Protein 1V1H (pdb70)

Solvent-accessible surface area: 27512 Å² total; per-residue (Å²): 88,61,19,61,73,29,7,0,1,40,72,52,90,106,14,1,5,5,38,33,18,95,0,9,56,47,17,82,139,48,125,102,24,104,114,28,7,15,4,22,0,45,19,0,9,0,3,44,43,44,156,98,12,7,2,37,1,37,39,19,77,28,16,43,76,54,162,65,14,4,2,12,0,28,80,29,46,69,1,65,50,4,66,171,87,29,92,7,18,2,14,62,64,19,122,39,38,64,4,70,100,63,122,87,54,21,55,73,30,6,0,1,40,76,69,149,104,12,0,8,7,38,33,19,103,0,6,55,50,12,78,138,44,127,106,23,98,113,35,6,16,4,20,0,60,38,23,48,0,11,49,46,37,164,112,12,7,2,36,1,61,40,18,65,23,16,50,73,51,161,61,12,5,1,13,19,81,76,34,1,69,56,3,66,152,86,27,90,8,16,2,13,59,61,19,120,40,39,64,3,69,99,64,126,90,54,18,69,64,31,8,0,1,40,70,56,144,115,11,1,8,6,37,33,19,99,0,5,57,49,14,79,139,46,121,103,28,92,115,31,6,17,3,19,0,53,38,23,46,0,10,52,42,26,143,33,13,4,2,34,1,61,40,17,74,32,4,2,43,40,26,42,0,6,1,14,29,62,99,51,4,71,47,4,68,170,86,28,90,7,18,2,13,61,28,16,114,40,39,65,4,71,98,63,124,83,62,19,62,65,29,8,0,1,38,70,63,84,122,17,2,7,7,39,33,18,102,0,8,55,51,17,81,140,50,119,102,20,105,114,30,7,16,4,20,0,47,20,0,10,0,2,42,41,43,156,95,14,7,2,39,1,39,42,17,76,42,15,47,79,52,161,63,14,4,1,12,7,63,90,67,0,64,53,4,56,166,81,32,87,7,18,1,16,52,56,24,82,35,31,59,3,69,97,63,126,95,67,20,58,72,30,7,0,0,35,75,59,142,114,14,2,9,6,36,33,18,105,0,8,54,52,19,83,142,44,126,104,21,99,114,32,6,15,4,20,0,55,38,23,47,0,8,53,44,47,164,102,11,6,1,36,2,64,42,17,69,11,16,41,74,58,171,70,14,5,2,13,21,58,60,24,51,48,2,77,42,1,58,158,79,44,70,8,15,2,9,56,65,20,114,31,36,50,3,63,91,45,130,95,63,17,68,67,32,9,0,0,37,74,68,145,113,11,2,7,6,40,34,20,105,0,8,55,50,21,84,138,43,114,106,23,100,119,43,7,16,4,19,0,54,40,24,47,0,8,45,39,26,142,31,15,5,2,33,1,61,38,18,75,26,4,2,43,43,26,43,0,8,1,12,34,58,90,44,1,77,52,3,63,165,82,36,83,9,16,1,7,54,29,30,79,30,41,60,2,69,92,62,116

B-factor: mean 38.44, std 20.65, range [8.72, 90.09]

InterPro domains:
  IPR012473 Fibritin C-terminal [PF07921] (373-482)
  IPR012473 Fibritin C-terminal [PR01880] (372-398)
  IPR012473 Fibritin C-terminal [PR01880] (399-420)
  IPR012473 Fibritin C-terminal [PR01880] (421-442)
  IPR012473 Fibritin C-terminal [PR01880] (443-462)
  IPR012473 Fibritin C-terminal [PR01880] (463-484)

Organism: Enterobacteria phage T4 (NCBI:txid10665)

Nearest PDB structures (foldseek):
  1v1h-assembly2_E  TM=8.013E-01  e=1.658E-16  Human adenovirus 2
  1v1h-assembly2_F  TM=7.622E-01  e=1.128E-15  Human adenovirus 2
  1v1i-assembly1_A  TM=7.621E-01  e=1.350E-15  Human mastadenovirus C
  1v1i-assembly1_B  TM=7.421E-01  e=1.433E-15  Human mastadenovirus C
  1v1i-assembly1_C  TM=7.478E-01  e=6.406E-15  Human mastadenovirus C

Foldseek 3Di:
DDDDVVPQWDDDPNDIDGNDDAQKDWAQPDPPPPVDTDIAGDDDAQWDADPVGDIAGDDDPQWDADPVRHIDSPPDLDADDDDDDPFDWDDDPNDTDGPVVVD/DDDDVVPQWDDDPNDIDGNDDAQKDWAQPDPPPDVDTHIAGDDDAQWDADPVRDIAGDDDPQWDADPVRDIDNPQDDDDDDDDPFDWDDDPNDTDGPVVVD/DDDDVVPQWDADVNHIDGNDDAQKDWAQPDPCHPVDTHIAGDDDAQWDADPVRDIAGDDDPQWDADPVNDIDGDDDADDDDDDPFDWDDDPNDTDGPVVVD/DDDDVVPQWDDPPPDIDGNDDAQKDWAQPDPPPPVDTDIAGDDDAQWDADPVRDIAGDDDPQWDADPVRDIDSDPDDDDDDDDPFDWDDDPRDTDGPVVPD/DDDDVVPQWDDDVNDIDGNDDAQKDWAQPDPPPDVDTDIAGDDDAQWDADPVRDIAGDDDAQWDADPVRDIDSPVNPDADDADDDVFDWDDDPRHTDTPVVVD/DDDDVVPQWDADPNHIDGNDDAQKDWDQPDPPPPVDTDIAGDDDAQWDADPVRDIAGDDDPQWDADPVNDIDGDDDADDDDPPVADFDDDPNDTDGPVVVD

Sequence (610 aa):
VSIKKSSGLNFDNTAIAINAGKGLEFDTNTSESPDINPIKTKIGSGIDYNENGAMITKLGAGLSFDNSGAITIGGSGYIPEAPRDGQAYVRKDGEWVLLSTFLVSIKKSSGLNFDNTAIAINAGKGLEFDTNTSESPDINPIKTKIGSGIDYNENGAMITKLGAGLSFDNSGAITIGGYIPEAPRDGQ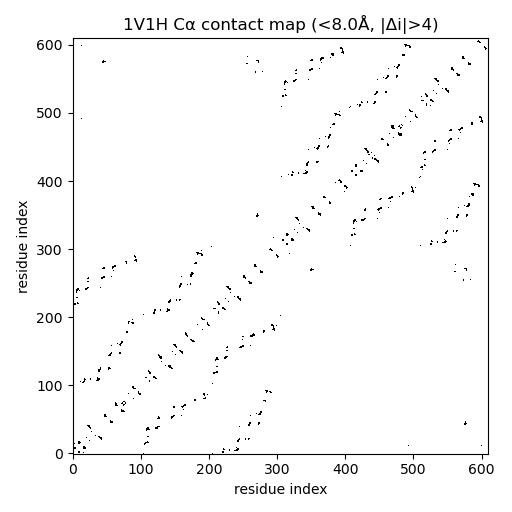AYVRKDGEWVLLSTFLVSIKKSSGLNFDNTAIAINAGKGLEFDTNTSESPDINPIKTKIGSGIDYNENGAMITKLGAGLSFDNSGAITIGGYIPEAPRDGQAYVRKDGEWVLLSTFLVSIKKSSGLNFDNTAIAINAGKGLEFDTNTSESPDINPIKTKIGSGIDYNENGAMITKLGAGLSFDNSGAITIGGYIPEAPRDGQAYVRKDGEWVLLSTFLVSIKKSSGLNFDNTAIAINAGKGLEFDTNTSESPDINPIKTKIGSGIDYNENGAMITKLGAGLSFDNSGAITIGGSGYIPEAPRDGQAYVRKDGEWVLLSTFLVSIKKSSGLNFDNTAIAINAGKGLEFDTNTSESPDINPIKTKIGSGIDYNENGAMITKLGAGLSFDNSGAITIGGYIPEAPRDGQAYVRKDGEWVLLSTFL

Radius of gyration: 30.41 Å; Cα contacts (8 Å, |Δi|>4): 1666; chains: 6; bounding box: 56×100×60 Å

CATH classification: 2.10.25.20 (+1 more: 6.20.230.10)

Structure (mmCIF, N/CA/C/O backbone):
data_1V1H
#
_entry.id   1V1H
#
_cell.length_a   77.770
_cell.length_b   183.330
_cell.length_c   58.970
_cell.angle_alpha   90.00
_cell.angle_beta   129.29
_cell.angle_gamma   90.00
#
_symmetry.space_group_name_H-M   'C 1 2 1'
#
loop_
_entity.id
_entity.type
_entity.pdbx_description
1 polymer 'FIBRITIN, FIBER PROTEIN'
2 water water
#
loop_
_atom_site.group_PDB
_atom_site.id
_atom_site.type_symbol
_atom_site.label_atom_id
_atom_site.label_alt_id
_atom_site.label_comp_id
_atom_site.label_asym_id
_atom_site.label_entity_id
_atom_site.label_seq_id
_atom_site.pdbx_PDB_ins_code
_atom_site.Cartn_x
_atom_site.Cartn_y
_atom_site.Cartn_z
_atom_site.occupancy
_atom_site.B_iso_or_equiv
_atom_site.auth_seq_id
_atom_site.auth_comp_id
_atom_site.auth_asym_id
_atom_site.auth_atom_id
_atom_site.pdbx_PDB_model_num
ATOM 1 N N . VAL A 1 1 ? 41.125 -38.099 26.841 1.00 50.41 319 VAL A N 1
ATOM 2 C CA . VAL A 1 1 ? 41.968 -36.894 27.098 1.00 49.31 319 VAL A CA 1
ATOM 3 C C . VAL A 1 1 ? 41.177 -35.924 27.952 1.00 46.91 319 VAL A C 1
ATOM 4 O O . VAL A 1 1 ? 39.981 -35.680 27.704 1.00 50.68 319 VAL A O 1
ATOM 8 N N . SER A 1 2 ? 41.825 -35.380 28.970 1.00 42.49 320 SER A N 1
ATOM 9 C CA . SER A 1 2 ? 41.106 -34.511 29.884 1.00 38.80 320 SER A CA 1
ATOM 10 C C . SER A 1 2 ? 41.196 -33.057 29.404 1.00 32.87 320 SER A C 1
ATOM 11 O O . SER A 1 2 ? 42.281 -32.523 29.270 1.00 27.19 320 SER A O 1
ATOM 16 N N . ILE A 1 3 ? 40.050 -32.458 29.105 1.00 31.77 321 ILE A N 1
ATOM 17 C CA . ILE A 1 3 ? 39.988 -31.023 28.824 1.00 32.62 321 ILE A CA 1
ATOM 18 C C . ILE A 1 3 ? 39.100 -30.285 29.824 1.00 30.74 321 ILE A C 1
ATOM 19 O O . ILE A 1 3 ? 38.152 -30.861 30.359 1.00 32.28 321 ILE A O 1
ATOM 24 N N . LYS A 1 4 ? 39.362 -28.993 30.010 1.00 30.85 322 LYS A N 1
ATOM 25 C CA . LYS A 1 4 ? 38.604 -28.162 30.957 1.00 30.68 322 LYS A CA 1
ATOM 26 C C . LYS A 1 4 ? 37.590 -27.337 30.200 1.00 29.68 322 LYS A C 1
ATOM 27 O O . LYS A 1 4 ? 37.933 -26.314 29.611 1.00 26.29 322 LYS A O 1
ATOM 33 N N . LYS A 1 5 ? 36.338 -27.793 30.184 1.00 27.96 323 LYS A N 1
ATOM 34 C CA . LYS A 1 5 ? 35.301 -27.165 29.357 1.00 25.76 323 LYS A CA 1
ATOM 35 C C . LYS A 1 5 ? 34.828 -25.857 29.915 1.00 25.42 323 LYS A C 1
ATOM 36 O O . LYS A 1 5 ? 34.182 -25.117 29.219 1.00 23.37 323 LYS A O 1
ATOM 42 N N . SER A 1 6 ? 35.147 -25.571 31.171 1.00 24.46 324 SER A N 1
ATOM 43 C CA . SER A 1 6 ? 34.835 -24.273 31.729 1.00 24.25 324 SER A CA 1
ATOM 44 C C . SER A 1 6 ? 35.881 -23.221 31.259 1.00 25.54 324 SER A C 1
ATOM 45 O O . SER A 1 6 ? 35.754 -22.018 31.558 1.00 25.14 324 SER A O 1
ATOM 48 N N . SER A 1 7 ? 36.908 -23.683 30.532 1.00 25.60 325 SER A N 1
ATOM 49 C CA . SER A 1 7 ? 37.971 -22.814 30.029 1.00 25.26 325 SER A CA 1
ATOM 50 C C . SER A 1 7 ? 38.048 -22.893 28.496 1.00 21.80 325 SER A C 1
ATOM 51 O O . SER A 1 7 ? 39.131 -23.031 27.937 1.00 23.52 325 SER A O 1
ATOM 54 N N . GLY A 1 8 ? 36.906 -22.873 27.859 1.00 20.29 326 GLY A N 1
ATOM 55 C CA . GLY A 1 8 ? 36.835 -22.536 26.443 1.00 22.48 326 GLY A CA 1
ATOM 56 C C . GLY A 1 8 ? 37.139 -23.651 25.469 1.00 22.42 326 GLY A C 1
ATOM 57 O O . GLY A 1 8 ? 37.255 -23.367 24.276 1.00 22.67 326 GLY A O 1
ATOM 58 N N . LEU A 1 9 ? 37.300 -24.891 25.946 1.00 22.79 327 LEU A N 1
ATOM 59 C CA . LEU A 1 9 ? 37.509 -26.049 25.065 1.00 22.79 327 LEU A CA 1
ATOM 60 C C . LEU A 1 9 ? 36.301 -26.959 25.154 1.00 27.11 327 LEU A C 1
ATOM 61 O O . LEU A 1 9 ? 35.646 -26.992 26.184 1.00 27.87 327 LEU A O 1
ATOM 66 N N . ASN A 1 10 ? 35.993 -27.668 24.071 1.00 26.79 328 ASN A N 1
ATOM 67 C CA . ASN A 1 10 ? 34.894 -28.643 24.061 1.00 27.81 328 ASN A CA 1
ATOM 68 C C . ASN A 1 10 ? 35.252 -29.774 23.103 1.00 30.85 328 ASN A C 1
ATOM 69 O O . ASN A 1 10 ? 36.275 -29.693 22.445 1.00 30.99 328 ASN A O 1
ATOM 74 N N . PHE A 1 11 ? 34.436 -30.824 23.080 1.00 28.37 329 PHE A N 1
ATOM 75 C CA . PHE A 1 11 ? 34.566 -31.946 22.150 1.00 35.13 329 PHE A CA 1
ATOM 76 C C . PHE A 1 11 ? 33.619 -31.735 20.972 1.00 34.70 329 PHE A C 1
ATOM 77 O O . PHE A 1 11 ? 32.442 -31.444 21.146 1.00 38.08 329 PHE A O 1
ATOM 85 N N . ASP A 1 12 ? 34.175 -31.776 19.774 1.00 37.93 330 ASP A N 1
ATOM 86 C CA . ASP A 1 12 ? 33.375 -31.722 18.573 1.00 42.93 330 ASP A CA 1
ATOM 87 C C . ASP A 1 12 ? 33.487 -33.101 17.954 1.00 43.86 330 ASP A C 1
ATOM 88 O O . ASP A 1 12 ? 34.492 -33.428 17.303 1.00 39.58 330 ASP A O 1
ATOM 93 N N . ASN A 1 13 ? 32.442 -33.902 18.176 1.00 48.62 331 ASN A N 1
ATOM 94 C CA . ASN A 1 13 ? 32.533 -35.351 18.020 1.00 53.15 331 ASN A CA 1
ATOM 95 C C . ASN A 1 13 ? 33.532 -35.920 19.036 1.00 52.80 331 ASN A C 1
ATOM 96 O O . ASN A 1 13 ? 33.287 -35.889 20.252 1.00 55.03 331 ASN A O 1
ATOM 101 N N . THR A 1 14 ? 34.659 -36.406 18.545 1.00 50.79 332 THR A N 1
ATOM 102 C CA . THR A 1 14 ? 35.651 -37.046 19.404 1.00 50.79 332 THR A CA 1
ATOM 103 C C . THR A 1 14 ? 36.821 -36.080 19.674 1.00 46.29 332 THR A C 1
ATOM 104 O O . THR A 1 14 ? 37.710 -36.348 20.501 1.00 44.72 332 THR A O 1
ATOM 108 N N . ALA A 1 15 ? 36.780 -34.932 18.997 1.00 38.80 333 ALA A N 1
ATOM 109 C CA . ALA A 1 15 ? 37.968 -34.113 18.840 1.00 35.00 333 ALA A CA 1
ATOM 110 C C . ALA A 1 15 ? 37.893 -32.812 19.668 1.00 29.17 333 ALA A C 1
ATOM 111 O O . ALA A 1 15 ? 36.852 -32.190 19.735 1.00 31.01 333 ALA A O 1
ATOM 113 N N . ILE A 1 16 ? 39.028 -32.409 20.216 1.00 28.64 334 ILE A N 1
ATOM 114 C CA . ILE A 1 16 ? 39.136 -31.173 20.994 1.00 26.94 334 ILE A CA 1
ATOM 115 C C . ILE A 1 16 ? 39.028 -30.016 20.034 1.00 26.30 334 ILE A C 1
ATOM 116 O O . ILE A 1 16 ? 39.697 -29.990 19.009 1.00 25.99 334 ILE A O 1
ATOM 121 N N . ALA A 1 17 ? 38.166 -29.078 20.376 1.00 24.33 335 ALA A N 1
ATOM 122 C CA . ALA A 1 17 ? 37.970 -27.855 19.610 1.00 21.89 335 ALA A CA 1
ATOM 123 C C . ALA A 1 17 ? 37.977 -26.663 20.576 1.00 23.58 335 ALA A C 1
ATOM 124 O O . ALA A 1 17 ? 37.639 -26.803 21.757 1.00 22.76 335 ALA A O 1
ATOM 126 N N . ILE A 1 18 ? 38.279 -25.481 20.059 1.00 21.65 336 ILE A N 1
ATOM 127 C CA . ILE A 1 18 ? 37.985 -24.278 20.800 1.00 19.23 336 ILE A CA 1
ATOM 128 C C . ILE A 1 18 ? 36.499 -24.039 20.670 1.00 22.09 336 ILE A C 1
ATOM 129 O O . ILE A 1 18 ? 35.936 -24.155 19.590 1.00 21.66 336 ILE A O 1
ATOM 134 N N . ASN A 1 19 ? 35.869 -23.679 21.780 1.00 20.49 337 ASN A N 1
ATOM 135 C CA . ASN A 1 19 ? 34.457 -23.286 21.807 1.00 21.11 337 ASN A CA 1
ATOM 136 C C . ASN A 1 19 ? 34.410 -21.755 21.850 1.00 21.59 337 ASN A C 1
ATOM 137 O O . ASN A 1 19 ? 34.601 -21.139 22.905 1.00 22.68 337 ASN A O 1
ATOM 142 N N . ALA A 1 20 ? 34.243 -21.155 20.659 1.00 20.48 338 ALA A N 1
ATOM 143 C CA . ALA A 1 20 ? 34.417 -19.709 20.420 1.00 21.71 338 ALA A CA 1
ATOM 144 C C . ALA A 1 20 ? 33.088 -19.045 20.677 1.00 24.28 338 ALA A C 1
ATOM 145 O O . ALA A 1 20 ? 32.072 -19.433 20.063 1.00 22.27 338 ALA A O 1
ATOM 147 N N . GLY A 1 21 ? 33.104 -18.001 21.504 1.00 20.71 339 GLY A N 1
ATOM 148 C CA . GLY A 1 21 ? 31.896 -17.247 21.785 1.00 18.88 339 GLY A CA 1
ATOM 149 C C . GLY A 1 21 ? 31.902 -15.870 21.207 1.00 21.10 339 GLY A C 1
ATOM 150 O O . GLY A 1 21 ? 32.501 -15.640 20.156 1.00 23.79 339 GLY A O 1
ATOM 151 N N . LYS A 1 22 ? 31.224 -14.946 21.887 1.00 18.74 340 LYS A N 1
ATOM 152 C CA . LYS A 1 22 ? 31.002 -13.584 21.380 1.00 16.02 340 LYS A CA 1
ATOM 153 C C . LYS A 1 22 ? 32.318 -12.893 21.108 1.00 14.46 340 LYS A C 1
ATOM 154 O O . LYS A 1 22 ? 33.215 -13.005 21.878 1.00 15.18 340 LYS A O 1
ATOM 160 N N . GLY A 1 23 ? 32.416 -12.223 19.976 1.00 14.74 341 GLY A N 1
ATOM 161 C CA . GLY A 1 23 ? 33.634 -11.516 19.634 1.00 13.95 341 GLY A CA 1
ATOM 162 C C . GLY A 1 23 ? 34.726 -12.350 19.014 1.00 13.17 341 GLY A C 1
ATOM 163 O O . GLY A 1 23 ? 35.781 -11.780 18.682 1.00 14.44 341 GLY A O 1
ATOM 164 N N . LEU A 1 24 ? 34.481 -13.655 18.813 1.00 13.88 342 LEU A N 1
ATOM 165 C CA . LEU A 1 24 ? 35.476 -14.563 18.225 1.00 14.34 342 LEU A CA 1
ATOM 166 C C . LEU A 1 24 ? 34.863 -15.400 17.114 1.00 18.73 342 LEU A C 1
ATOM 167 O O . LEU A 1 24 ? 33.639 -15.622 17.089 1.00 14.04 342 LEU A O 1
ATOM 172 N N . GLU A 1 25 ? 35.699 -15.878 16.193 1.00 14.53 343 GLU A N 1
ATOM 173 C CA . GLU A 1 25 ? 35.219 -16.799 15.149 1.00 14.46 343 GLU A CA 1
ATOM 174 C C . GLU A 1 25 ? 36.436 -17.519 14.585 1.00 17.74 343 GLU A C 1
ATOM 175 O O . GLU A 1 25 ? 37.573 -17.225 14.947 1.00 18.64 343 GLU A O 1
ATOM 181 N N . PHE A 1 26 ? 36.209 -18.487 13.706 1.00 19.30 344 PHE A N 1
ATOM 182 C CA . PHE A 1 26 ? 37.298 -19.130 12.977 1.00 21.25 344 PHE A CA 1
ATOM 183 C C . PHE A 1 26 ? 37.421 -18.529 11.585 1.00 21.47 344 PHE A C 1
ATOM 184 O O . PHE A 1 26 ? 36.427 -18.169 10.993 1.00 21.71 344 PHE A O 1
ATOM 192 N N . ASP A 1 27 ? 38.660 -18.357 11.119 1.00 19.34 345 ASP A N 1
ATOM 193 C CA . ASP A 1 27 ? 38.938 -17.652 9.893 1.00 21.39 345 ASP A CA 1
ATOM 194 C C . ASP A 1 27 ? 38.874 -18.677 8.787 1.00 22.44 345 ASP A C 1
ATOM 195 O O . ASP A 1 27 ? 39.787 -19.481 8.613 1.00 19.64 345 ASP A O 1
ATOM 200 N N . THR A 1 28 ? 37.802 -18.626 8.033 1.00 21.57 346 THR A N 1
ATOM 201 C CA . THR A 1 28 ? 37.642 -19.616 6.952 1.00 26.37 346 THR A CA 1
ATOM 202 C C . THR A 1 28 ? 38.148 -19.082 5.625 1.00 28.51 346 THR A C 1
ATOM 203 O O . THR A 1 28 ? 37.903 -19.678 4.584 1.00 31.16 346 THR A O 1
ATOM 207 N N . ASN A 1 29 ? 38.859 -17.969 5.635 1.00 30.45 347 ASN A N 1
ATOM 208 C CA . ASN A 1 29 ? 39.363 -17.402 4.388 1.00 31.47 347 ASN A CA 1
ATOM 209 C C . ASN A 1 29 ? 40.889 -17.426 4.257 1.00 30.46 347 ASN A C 1
ATOM 210 O O . ASN A 1 29 ? 41.439 -16.624 3.546 1.00 35.18 347 ASN A O 1
ATOM 215 N N . THR A 1 30 ? 41.578 -18.321 4.953 1.00 27.44 348 THR A N 1
ATOM 216 C CA . THR A 1 30 ? 43.033 -18.428 4.833 1.00 29.08 348 THR A CA 1
ATOM 217 C C . THR A 1 30 ? 43.419 -19.426 3.717 1.00 30.79 348 THR A C 1
ATOM 218 O O . THR A 1 30 ? 42.557 -20.136 3.208 1.00 30.91 348 THR A O 1
ATOM 222 N N . SER A 1 31 ? 44.718 -19.488 3.404 1.00 33.70 349 SER A N 1
ATOM 223 C CA . SER A 1 31 ? 45.332 -20.439 2.459 1.00 37.57 349 SER A CA 1
ATOM 224 C C . SER A 1 31 ? 44.989 -21.870 2.784 1.00 37.97 349 SER A C 1
ATOM 225 O O . SER A 1 31 ? 44.837 -22.716 1.884 1.00 38.42 349 SER A O 1
ATOM 228 N N . GLU A 1 32 ? 44.917 -22.153 4.079 1.00 34.10 350 GLU A N 1
ATOM 229 C CA . GLU A 1 32 ? 44.812 -23.524 4.548 1.00 33.96 350 GLU A CA 1
ATOM 230 C C . GLU A 1 32 ? 43.388 -23.926 4.985 1.00 30.04 350 GLU A C 1
ATOM 231 O O . GLU A 1 32 ? 43.172 -25.028 5.440 1.00 25.37 350 GLU A O 1
ATOM 237 N N . SER A 1 33 ? 42.415 -23.029 4.789 1.00 29.66 351 SER A N 1
ATOM 238 C CA . SER A 1 33 ? 41.009 -23.287 5.065 1.00 29.30 351 SER A CA 1
ATOM 239 C C . SER A 1 33 ? 40.357 -24.038 3.877 1.00 33.38 351 SER A C 1
ATOM 240 O O . SER A 1 33 ? 40.841 -23.905 2.750 1.00 30.67 351 SER A O 1
ATOM 243 N N . PRO A 1 34 ? 39.274 -24.786 4.105 1.00 34.96 352 PRO A N 1
ATOM 244 C CA . PRO A 1 34 ? 38.654 -24.964 5.432 1.00 33.99 352 PRO A CA 1
ATOM 245 C C . PRO A 1 34 ? 39.245 -26.032 6.373 1.00 32.17 352 PRO A C 1
ATOM 246 O O . PRO A 1 34 ? 38.699 -26.141 7.478 1.00 33.51 352 PRO A O 1
ATOM 250 N N . ASP A 1 35 ? 40.296 -26.764 5.993 1.00 31.21 353 ASP A N 1
ATOM 251 C CA . ASP A 1 35 ? 40.887 -27.804 6.862 1.00 33.65 353 ASP A CA 1
ATOM 252 C C . ASP A 1 35 ? 41.504 -27.235 8.150 1.00 27.78 353 ASP A C 1
ATOM 253 O O . ASP A 1 35 ? 41.365 -27.819 9.230 1.00 29.19 353 ASP A O 1
ATOM 258 N N . ILE A 1 36 ? 42.248 -26.147 8.004 1.00 27.64 354 ILE A N 1
ATOM 259 C CA . ILE A 1 36 ? 42.919 -25.510 9.138 1.00 26.26 354 ILE A CA 1
ATOM 260 C C . ILE A 1 36 ? 42.450 -24.061 9.202 1.00 25.58 354 ILE A C 1
ATOM 261 O O . ILE A 1 36 ? 42.715 -23.293 8.267 1.00 23.53 354 ILE A O 1
ATOM 266 N N . ASN A 1 37 ? 41.686 -23.722 10.263 1.00 21.25 355 ASN A N 1
ATOM 267 C CA . ASN A 1 37 ? 41.179 -22.358 10.416 1.00 21.25 355 ASN A CA 1
ATOM 268 C C . ASN A 1 37 ? 41.660 -21.793 11.755 1.00 21.95 355 ASN A C 1
ATOM 269 O O . ASN A 1 37 ? 41.266 -22.320 12.788 1.00 22.18 355 ASN A O 1
ATOM 274 N N . PRO A 1 38 ? 42.449 -20.719 11.730 1.00 21.33 356 PRO A N 1
ATOM 275 C CA . PRO A 1 38 ? 42.905 -20.086 12.989 1.00 18.64 356 PRO A CA 1
ATOM 276 C C . PRO A 1 38 ? 41.681 -19.480 13.674 1.00 19.28 356 PRO A C 1
ATOM 277 O O . PRO A 1 38 ? 40.655 -19.180 13.035 1.00 18.70 356 PRO A O 1
ATOM 281 N N . ILE A 1 39 ? 41.798 -19.248 14.984 1.00 20.81 357 ILE A N 1
ATOM 282 C CA . ILE A 1 39 ? 40.779 -18.437 15.651 1.00 17.10 357 ILE A CA 1
ATOM 283 C C . ILE A 1 39 ? 41.164 -16.959 15.501 1.00 14.63 357 ILE A C 1
ATOM 284 O O . ILE A 1 39 ? 42.370 -16.591 15.494 1.00 17.93 357 ILE A O 1
ATOM 289 N N . LYS A 1 40 ? 40.159 -16.106 15.365 1.00 11.98 358 LYS A N 1
ATOM 290 C CA . LYS A 1 40 ? 40.383 -14.687 15.198 1.00 13.48 358 LYS A CA 1
ATOM 291 C C . LYS A 1 40 ? 39.255 -13.973 15.891 1.00 15.62 358 LYS A C 1
ATOM 292 O O . LYS A 1 40 ? 38.211 -14.605 16.216 1.00 15.89 358 LYS A O 1
ATOM 298 N N . THR A 1 41 ? 39.403 -12.653 16.056 1.00 13.47 359 THR A N 1
ATOM 299 C CA . THR A 1 41 ? 38.290 -11.894 16.628 1.00 15.52 359 THR A CA 1
ATOM 300 C C . THR A 1 41 ? 37.220 -11.671 15.552 1.00 17.19 359 THR A C 1
ATOM 301 O O . THR A 1 41 ? 37.477 -11.812 14.336 1.00 14.82 359 THR A O 1
ATOM 305 N N . LYS A 1 42 ? 36.012 -11.291 15.985 1.00 14.93 360 LYS A N 1
ATOM 306 C CA . LYS A 1 42 ? 34.911 -11.089 15.049 1.00 14.64 360 LYS A CA 1
ATOM 307 C C . LYS A 1 42 ? 34.553 -9.651 15.260 1.00 15.24 360 LYS A C 1
ATOM 308 O O . LYS A 1 42 ? 34.202 -9.238 16.375 1.00 15.68 360 LYS A O 1
ATOM 314 N N . ILE A 1 43 ? 34.709 -8.856 14.204 1.00 12.54 361 ILE A N 1
ATOM 315 C CA . ILE A 1 43 ? 34.590 -7.397 14.338 1.00 13.52 361 ILE A CA 1
ATOM 316 C C . ILE A 1 43 ? 33.581 -6.818 13.356 1.00 13.66 361 ILE A C 1
ATOM 317 O O . ILE A 1 43 ? 33.368 -7.377 12.292 1.00 14.94 361 ILE A O 1
ATOM 322 N N . GLY A 1 44 ? 32.953 -5.725 13.755 1.00 13.62 362 GLY A N 1
ATOM 323 C CA . GLY A 1 44 ? 31.924 -5.100 12.965 1.00 14.74 362 GLY A CA 1
ATOM 324 C C . GLY A 1 44 ? 32.213 -3.627 12.884 1.00 15.50 362 GLY A C 1
ATOM 325 O O . GLY A 1 44 ? 33.341 -3.176 13.016 1.00 15.77 362 GLY A O 1
ATOM 326 N N . SER A 1 45 ? 31.151 -2.867 12.674 1.00 13.87 363 SER A N 1
ATOM 327 C CA . SER A 1 45 ? 31.250 -1.438 12.493 1.00 19.16 363 SER A CA 1
ATOM 328 C C . SER A 1 45 ? 32.126 -0.743 13.527 1.00 18.38 363 SER A C 1
ATOM 329 O O . SER A 1 45 ? 31.979 -0.977 14.721 1.00 16.34 363 SER A O 1
ATOM 332 N N . GLY A 1 46 ? 32.973 0.184 13.067 1.00 14.94 364 GLY A N 1
ATOM 333 C CA . GLY A 1 46 ? 33.761 0.985 13.989 1.00 14.15 364 GLY A CA 1
ATOM 334 C C . GLY A 1 46 ? 35.155 0.384 14.255 1.00 16.14 364 GLY A C 1
ATOM 335 O O . GLY A 1 46 ? 36.012 1.041 14.824 1.00 19.76 364 GLY A O 1
ATOM 336 N N . ILE A 1 47 ? 35.376 -0.858 13.883 1.00 15.60 365 ILE A N 1
ATOM 337 C CA . ILE A 1 47 ? 36.648 -1.542 14.203 1.00 18.55 365 ILE A CA 1
ATOM 338 C C . ILE A 1 47 ? 37.253 -2.120 12.937 1.00 18.72 365 ILE A C 1
ATOM 339 O O . ILE A 1 47 ? 36.528 -2.661 12.121 1.00 17.94 365 ILE A O 1
ATOM 348 N N . ASP A 1 48 ? 38.586 -2.050 12.795 1.00 17.99 366 ASP A N 1
ATOM 349 C CA . ASP A 1 48 ? 39.257 -2.682 11.653 1.00 17.50 366 ASP A CA 1
ATOM 350 C C . ASP A 1 48 ? 40.516 -3.382 12.136 1.00 19.51 366 ASP A C 1
ATOM 351 O O . ASP A 1 48 ? 40.875 -3.293 13.304 1.00 19.53 366 ASP A O 1
ATOM 356 N N . TYR A 1 49 ? 41.169 -4.109 11.257 1.00 16.75 367 TYR A N 1
ATOM 357 C CA . TYR A 1 49 ? 42.482 -4.629 11.532 1.00 17.61 367 TYR A CA 1
ATOM 358 C C . TYR A 1 49 ? 43.517 -3.754 10.822 1.00 20.82 367 TYR A C 1
ATOM 359 O O . TYR A 1 49 ? 43.281 -3.282 9.675 1.00 18.37 367 TYR A O 1
ATOM 368 N N . ASN A 1 50 ? 44.667 -3.581 11.456 1.00 22.18 368 ASN A N 1
ATOM 369 C CA . ASN A 1 50 ? 45.780 -2.939 10.772 1.00 22.26 368 ASN A CA 1
ATOM 370 C C . ASN A 1 50 ? 46.633 -3.993 10.012 1.00 21.30 368 ASN A C 1
ATOM 371 O O . ASN A 1 50 ? 46.265 -5.188 9.908 1.00 18.68 368 ASN A O 1
ATOM 376 N N . GLU A 1 51 ? 47.757 -3.548 9.459 1.00 21.35 369 GLU A N 1
ATOM 377 C CA . GLU A 1 51 ? 48.590 -4.388 8.562 1.00 22.07 369 GLU A CA 1
ATOM 378 C C . GLU A 1 51 ? 49.245 -5.527 9.304 1.00 21.37 369 GLU A C 1
ATOM 379 O O . GLU A 1 51 ? 49.713 -6.484 8.707 1.00 23.53 369 GLU A O 1
ATOM 385 N N . ASN A 1 52 ? 49.327 -5.378 10.619 1.00 17.41 370 ASN A N 1
ATOM 386 C CA . ASN A 1 52 ? 49.878 -6.397 11.498 1.00 18.55 370 ASN A CA 1
ATOM 387 C C . ASN A 1 52 ? 48.805 -7.244 12.218 1.00 19.15 370 ASN A C 1
ATOM 388 O O . ASN A 1 52 ? 49.121 -8.018 13.122 1.00 23.79 370 ASN A O 1
ATOM 393 N N . GLY A 1 53 ? 47.546 -7.032 11.886 1.00 20.09 371 GLY A N 1
ATOM 394 C CA . GLY A 1 53 ? 46.494 -7.836 12.474 1.00 22.83 371 GLY A CA 1
ATOM 395 C C . GLY A 1 53 ? 45.969 -7.346 13.825 1.00 18.52 371 GLY A C 1
ATOM 396 O O . GLY A 1 53 ? 45.150 -8.036 14.434 1.00 20.33 371 GLY A O 1
ATOM 397 N N . ALA A 1 54 ? 46.382 -6.161 14.269 1.00 16.14 372 ALA A N 1
ATOM 398 C CA . ALA A 1 54 ? 45.837 -5.576 15.502 1.00 15.30 372 ALA A CA 1
ATOM 399 C C . ALA A 1 54 ? 44.500 -4.868 15.199 1.00 16.63 372 ALA A C 1
ATOM 400 O O . ALA A 1 54 ? 44.281 -4.277 14.090 1.00 15.73 372 ALA A O 1
ATOM 402 N N . MET A 1 55 ? 43.616 -4.883 16.187 1.00 14.99 373 MET A N 1
ATOM 403 C CA . MET A 1 55 ? 42.358 -4.169 16.064 1.00 15.23 373 MET A CA 1
ATOM 404 C C . MET A 1 55 ? 42.552 -2.725 16.410 1.00 12.56 373 MET A C 1
ATOM 405 O O . MET A 1 55 ? 43.182 -2.381 17.439 1.00 16.80 373 MET A O 1
ATOM 410 N N . ILE A 1 56 ? 41.957 -1.859 15.600 1.00 12.54 374 ILE A N 1
ATOM 411 C CA . ILE A 1 56 ? 42.032 -0.425 15.805 1.00 14.46 374 ILE A CA 1
ATOM 412 C C . ILE A 1 56 ? 40.610 0.077 15.620 1.00 14.88 374 ILE A C 1
ATOM 413 O O . ILE A 1 56 ? 39.793 -0.618 15.004 1.00 17.10 374 ILE A O 1
ATOM 418 N N . THR A 1 57 ? 40.312 1.269 16.104 1.00 15.76 375 THR A N 1
ATOM 419 C CA . THR A 1 57 ? 39.059 1.945 15.732 1.00 15.67 375 THR A CA 1
ATOM 420 C C . THR A 1 57 ? 39.169 2.510 14.316 1.00 19.19 375 THR A C 1
ATOM 421 O O . THR A 1 57 ? 40.196 3.090 13.937 1.00 15.46 375 THR A O 1
ATOM 425 N N . LYS A 1 58 ? 38.074 2.400 13.571 1.00 17.31 376 LYS A N 1
ATOM 426 C CA . LYS A 1 58 ? 38.037 2.830 12.147 1.00 17.67 376 LYS A CA 1
ATOM 427 C C . LYS A 1 58 ? 37.410 4.216 12.123 1.00 18.60 376 LYS A C 1
ATOM 428 O O . LYS A 1 58 ? 36.216 4.376 12.487 1.00 19.12 376 LYS A O 1
ATOM 434 N N . LEU A 1 59 ? 38.191 5.242 11.756 1.00 16.64 377 LEU A N 1
ATOM 435 C CA . LEU A 1 59 ? 37.735 6.645 11.944 1.00 19.18 377 LEU A CA 1
ATOM 436 C C . LEU A 1 59 ? 37.363 7.256 10.607 1.00 20.61 377 LEU A C 1
ATOM 437 O O . LEU A 1 59 ? 38.078 7.040 9.663 1.00 18.25 377 LEU A O 1
ATOM 442 N N . GLY A 1 60 ? 36.254 7.988 10.537 1.00 18.83 378 GLY A N 1
ATOM 443 C CA . GLY A 1 60 ? 35.878 8.621 9.287 1.00 23.79 378 GLY A CA 1
ATOM 444 C C . GLY A 1 60 ? 35.959 10.122 9.480 1.00 26.40 378 GLY A C 1
ATOM 445 O O . GLY A 1 60 ? 36.788 10.637 10.273 1.00 23.16 378 GLY A O 1
ATOM 446 N N . ALA A 1 61 ? 35.048 10.825 8.817 1.00 27.56 379 ALA A N 1
ATOM 447 C CA . ALA A 1 61 ? 35.111 12.285 8.729 1.00 28.70 379 ALA A CA 1
ATOM 448 C C . ALA A 1 61 ? 34.973 12.941 10.102 1.00 28.56 379 ALA A C 1
ATOM 449 O O . ALA A 1 61 ? 33.991 12.722 10.815 1.00 28.30 379 ALA A O 1
ATOM 451 N N . GLY A 1 62 ? 35.953 13.770 10.459 1.00 24.64 380 GLY A N 1
ATOM 452 C CA . GLY A 1 62 ? 35.827 14.531 11.685 1.00 27.08 380 GLY A CA 1
ATOM 453 C C . GLY A 1 62 ? 36.513 13.908 12.907 1.00 25.94 380 GLY A C 1
ATOM 454 O O . GLY A 1 62 ? 36.650 14.566 13.930 1.00 27.72 380 GLY A O 1
ATOM 455 N N . LEU A 1 63 ? 37.007 12.679 12.760 1.00 24.31 381 LEU A N 1
ATOM 456 C CA . LEU A 1 63 ? 37.734 11.989 13.839 1.00 24.84 381 LEU A CA 1
ATOM 457 C C . LEU A 1 63 ? 39.180 11.719 13.440 1.00 23.72 381 LEU A C 1
ATOM 458 O O . LEU A 1 63 ? 39.463 11.512 12.265 1.00 23.98 381 LEU A O 1
ATOM 463 N N . SER A 1 64 ? 40.106 11.745 14.402 1.00 19.78 382 SER A N 1
ATOM 464 C CA . SER A 1 64 ? 41.509 11.408 14.120 1.00 21.18 382 SER A CA 1
ATOM 465 C C . SER A 1 64 ? 42.133 10.818 15.382 1.00 21.74 382 SER A C 1
ATOM 466 O O . SER A 1 64 ? 41.479 10.785 16.433 1.00 23.08 382 SER A O 1
ATOM 469 N N . PHE A 1 65 ? 43.387 10.383 15.301 1.00 20.06 383 PHE A N 1
ATOM 470 C CA . PHE A 1 65 ? 44.059 9.911 16.513 1.00 18.95 383 PHE A CA 1
ATOM 471 C C . PHE A 1 65 ? 44.991 11.023 16.977 1.00 24.72 383 PHE A C 1
ATOM 472 O O . PHE A 1 65 ? 45.640 11.655 16.156 1.00 26.93 383 PHE A O 1
ATOM 480 N N . ASP A 1 66 ? 45.067 11.209 18.287 1.00 24.43 384 ASP A N 1
ATOM 481 C CA . ASP A 1 66 ? 46.022 12.111 18.886 1.00 26.16 384 ASP A CA 1
ATOM 482 C C . ASP A 1 66 ? 47.378 11.445 19.087 1.00 28.56 384 ASP A C 1
ATOM 483 O O . ASP A 1 66 ? 47.616 10.290 18.638 1.00 26.37 384 ASP A O 1
ATOM 488 N N . ASN A 1 67 ? 48.295 12.194 19.693 1.00 26.84 385 ASN A N 1
ATOM 489 C CA . ASN A 1 67 ? 49.634 11.711 19.998 1.00 30.46 385 ASN A CA 1
ATOM 490 C C . ASN A 1 67 ? 49.650 10.408 20.801 1.00 27.61 385 ASN A C 1
ATOM 491 O O . ASN A 1 67 ? 50.584 9.617 20.657 1.00 31.79 385 ASN A O 1
ATOM 496 N N . SER A 1 68 ? 48.640 10.189 21.650 1.00 26.10 386 SER A N 1
ATOM 497 C CA . SER A 1 68 ? 48.615 8.970 22.463 1.00 27.86 386 SER A CA 1
ATOM 498 C C . SER A 1 68 ? 47.939 7.734 21.821 1.00 29.95 386 SER A C 1
ATOM 499 O O . SER A 1 68 ? 47.885 6.682 22.471 1.00 28.06 386 SER A O 1
ATOM 502 N N . GLY A 1 69 ? 47.484 7.857 20.560 1.00 27.05 387 GLY A N 1
ATOM 503 C CA . GLY A 1 69 ? 46.615 6.866 19.918 1.00 22.20 387 GLY A CA 1
ATOM 504 C C . GLY A 1 69 ? 45.158 6.926 20.383 1.00 24.30 387 GLY A C 1
ATOM 505 O O . GLY A 1 69 ? 44.383 5.994 20.162 1.00 21.48 387 GLY A O 1
ATOM 506 N N . ALA A 1 70 ? 44.766 8.023 21.025 1.00 21.53 388 ALA A N 1
ATOM 507 C CA . ALA A 1 70 ? 43.402 8.184 21.488 1.00 22.87 388 ALA A CA 1
ATOM 508 C C . ALA A 1 70 ? 42.568 8.885 20.403 1.00 21.88 388 ALA A C 1
ATOM 509 O O . ALA A 1 70 ? 43.102 9.664 19.617 1.00 21.97 388 ALA A O 1
ATOM 511 N N . ILE A 1 71 ? 41.262 8.623 20.374 1.00 22.83 389 ILE A N 1
ATOM 512 C CA . ILE A 1 71 ? 40.391 9.175 19.317 1.00 21.91 389 ILE A CA 1
ATOM 513 C C . ILE A 1 71 ? 39.957 10.575 19.738 1.00 21.81 389 ILE A C 1
ATOM 514 O O . ILE A 1 71 ? 39.549 10.769 20.867 1.00 22.76 389 ILE A O 1
ATOM 519 N N . THR A 1 72 ? 40.016 11.526 18.804 1.00 23.93 390 THR A N 1
ATOM 520 C CA . THR A 1 72 ? 39.725 12.921 19.086 1.00 25.38 390 THR A CA 1
ATOM 521 C C . THR A 1 72 ? 38.927 13.566 17.952 1.00 28.15 390 THR A C 1
ATOM 522 O O . THR A 1 72 ? 39.023 13.105 16.793 1.00 24.95 390 THR A O 1
ATOM 526 N N . ILE A 1 73 ? 38.073 14.546 18.302 1.00 30.10 391 ILE A N 1
ATOM 527 C CA . ILE A 1 73 ? 37.359 15.379 17.309 1.00 32.98 391 ILE A CA 1
ATOM 528 C C . ILE A 1 73 ? 38.107 16.653 17.054 1.00 39.00 391 ILE A C 1
ATOM 529 O O . ILE A 1 73 ? 37.560 17.653 16.542 1.00 40.67 391 ILE A O 1
ATOM 534 N N . GLY A 1 74 ? 39.355 16.606 17.497 1.00 42.62 392 GLY A N 1
ATOM 535 C CA . GLY A 1 74 ? 40.481 17.030 16.693 1.00 49.33 392 GLY A CA 1
ATOM 536 C C . GLY A 1 74 ? 40.918 18.460 16.571 1.00 53.93 392 GLY A C 1
ATOM 537 O O . GLY A 1 74 ? 40.746 19.268 17.483 1.00 53.75 392 GLY A O 1
ATOM 538 N N . GLY A 1 75 ? 41.500 18.766 15.414 1.00 58.29 401 GLY A N 1
ATOM 539 C CA . GLY A 1 75 ? 41.564 17.831 14.301 1.00 58.36 401 GLY A CA 1
ATOM 540 C C . GLY A 1 75 ? 40.555 18.298 13.285 1.00 58.52 401 GLY A C 1
ATOM 541 O O . GLY A 1 75 ? 40.858 18.458 12.114 1.00 58.99 401 GLY A O 1
ATOM 542 N N . SER A 1 76 ? 39.345 18.537 13.757 1.00 62.03 402 SER A N 1
ATOM 543 C CA . SER A 1 76 ? 38.348 19.235 12.966 1.00 66.71 402 SER A CA 1
ATOM 544 C C . SER A 1 76 ? 38.447 20.738 13.221 1.00 69.25 402 SER A C 1
ATOM 545 O O . SER A 1 76 ? 38.990 21.172 14.258 1.00 70.35 402 SER A O 1
ATOM 548 N N . GLY A 1 77 ? 37.938 21.525 12.269 1.00 70.56 457 GLY A N 1
ATOM 549 C CA . GLY A 1 77 ? 37.973 22.975 12.362 1.00 71.08 457 GLY A CA 1
ATOM 550 C C . GLY A 1 77 ? 37.150 23.504 13.520 1.00 72.19 457 GLY A C 1
ATOM 551 O O . GLY A 1 77 ? 37.250 24.684 13.871 1.00 72.85 457 GLY A O 1
ATOM 552 N N . TYR A 1 78 ? 36.348 22.621 14.120 1.00 72.66 458 TYR A N 1
ATOM 553 C CA . TYR A 1 78 ? 35.456 22.972 15.229 1.00 72.66 458 TYR A CA 1
ATOM 554 C C . TYR A 1 78 ? 36.159 23.802 16.302 1.00 72.99 458 TYR A C 1
ATOM 555 O O . TYR A 1 78 ? 37.349 23.617 16.582 1.00 73.66 458 TYR A O 1
ATOM 564 N N . ILE A 1 79 ? 35.416 24.747 16.866 1.00 71.18 459 ILE A N 1
ATOM 565 C CA . ILE A 1 79 ? 35.995 25.742 17.753 1.00 72.47 459 ILE A CA 1
ATOM 566 C C . ILE A 1 79 ? 35.694 25.467 19.228 1.00 72.12 459 ILE A C 1
ATOM 567 O O . ILE A 1 79 ? 34.527 25.301 19.599 1.00 71.50 459 ILE A O 1
ATOM 572 N N . PRO A 1 80 ? 36.750 25.431 20.055 1.00 72.62 460 PRO A N 1
ATOM 573 C CA . PRO A 1 80 ? 36.618 25.196 21.502 1.00 73.30 460 PRO A CA 1
ATOM 574 C C . PRO A 1 80 ? 36.038 26.405 22.241 1.00 74.00 460 PRO A C 1
ATOM 575 O O . PRO A 1 80 ? 36.058 27.510 21.686 1.00 73.90 460 PRO A O 1
ATOM 579 N N . GLU A 1 81 ? 35.542 26.193 23.463 1.00 74.15 461 GLU A N 1
ATOM 580 C CA . GLU A 1 81 ? 34.979 27.265 24.292 1.00 75.07 461 GLU A CA 1
ATOM 581 C C . GLU A 1 81 ? 36.020 28.341 24.657 1.00 75.84 461 GLU A C 1
ATOM 582 O O . GLU A 1 81 ? 37.179 28.028 24.973 1.00 75.27 461 GLU A O 1
ATOM 588 N N . ALA A 1 82 ? 35.594 29.605 24.589 1.00 76.15 462 ALA A N 1
ATOM 589 C CA . ALA A 1 82 ? 36.409 30.745 25.004 1.00 77.00 462 ALA A CA 1
ATOM 590 C C . ALA A 1 82 ? 36.492 30.785 26.539 1.00 78.48 462 ALA A C 1
ATOM 591 O O . ALA A 1 82 ? 35.588 30.262 27.217 1.00 78.03 462 ALA A O 1
ATOM 593 N N . PRO A 1 83 ? 37.562 31.382 27.089 1.00 79.66 463 PRO A N 1
ATOM 594 C CA . PRO A 1 83 ? 37.725 31.514 28.553 1.00 80.25 463 PRO A CA 1
ATOM 595 C C . PRO A 1 83 ? 36.492 32.094 29.278 1.00 80.88 463 PRO A C 1
ATOM 596 O O . PRO A 1 83 ? 35.798 32.957 28.733 1.00 79.66 463 PRO A O 1
ATOM 600 N N . ARG A 1 84 ? 36.230 31.605 30.490 1.00 82.45 464 ARG A N 1
ATOM 601 C CA . ARG A 1 84 ? 35.032 31.975 31.249 1.00 84.13 464 ARG A CA 1
ATOM 602 C C . ARG A 1 84 ? 35.359 32.934 32.397 1.00 84.81 464 ARG A C 1
ATOM 603 O O . ARG A 1 84 ? 35.065 32.647 33.565 1.00 84.82 464 ARG A O 1
ATOM 611 N N . ASP A 1 85 ? 35.946 34.080 32.052 1.00 85.23 465 ASP A N 1
ATOM 612 C CA . ASP A 1 85 ? 36.493 35.020 33.040 1.00 85.49 465 ASP A CA 1
ATOM 613 C C . ASP A 1 85 ? 35.600 36.227 33.366 1.00 85.67 465 ASP A C 1
ATOM 614 O O . ASP A 1 85 ? 35.803 36.899 34.387 1.00 86.30 465 ASP A O 1
ATOM 619 N N . GLY A 1 86 ? 34.625 36.502 32.502 1.00 85.34 466 GLY A N 1
ATOM 620 C CA . GLY A 1 86 ? 33.749 37.655 32.661 1.00 85.12 466 GLY A CA 1
ATOM 621 C C . GLY A 1 86 ? 33.869 38.690 31.549 1.00 85.24 466 GLY A C 1
ATOM 622 O O . GLY A 1 86 ? 33.230 39.750 31.619 1.00 84.81 466 GLY A O 1
ATOM 623 N N . GLN A 1 87 ? 34.678 38.374 30.528 1.00 84.82 467 GLN A N 1
ATOM 624 C CA . GLN A 1 87 ? 34.983 39.290 29.416 1.00 84.03 467 GLN A CA 1
ATOM 625 C C . GLN A 1 87 ? 34.567 38.739 28.041 1.00 82.96 467 GLN A C 1
ATOM 626 O O . GLN A 1 87 ? 34.591 37.526 27.810 1.00 83.08 467 GLN A O 1
ATOM 632 N N . ALA A 1 88 ? 34.207 39.650 27.138 1.00 81.34 468 ALA A N 1
ATOM 633 C CA . ALA A 1 88 ? 33.782 39.312 25.780 1.00 79.70 468 ALA A CA 1
ATOM 634 C C . ALA A 1 88 ? 34.965 39.001 24.855 1.00 78.90 468 ALA A C 1
ATOM 635 O O . ALA A 1 88 ? 35.983 39.709 24.862 1.00 79.42 468 ALA A O 1
ATOM 637 N N . TYR A 1 89 ? 34.821 37.950 24.051 1.00 76.76 469 TYR A N 1
ATOM 638 C CA . TYR A 1 89 ? 35.894 37.520 23.165 1.00 75.05 469 TYR A CA 1
ATOM 639 C C . TYR A 1 89 ? 35.473 37.524 21.710 1.00 73.93 469 TYR A C 1
ATOM 640 O O . TYR A 1 89 ? 34.301 37.336 21.391 1.00 72.26 469 TYR A O 1
ATOM 649 N N . VAL A 1 90 ? 36.450 37.752 20.839 1.00 73.95 470 VAL A N 1
ATOM 650 C CA . VAL A 1 90 ? 36.289 37.596 19.397 1.00 74.15 470 VAL A CA 1
ATOM 651 C C . VAL A 1 90 ? 37.361 36.631 18.888 1.00 74.75 470 VAL A C 1
ATOM 652 O O . VAL A 1 90 ? 38.303 36.305 19.613 1.00 74.06 470 VAL A O 1
ATOM 656 N N . ARG A 1 91 ? 37.217 36.172 17.648 1.00 75.89 471 ARG A N 1
ATOM 657 C CA . ARG A 1 91 ? 38.129 35.168 17.097 1.00 77.36 471 ARG A CA 1
ATOM 658 C C . ARG A 1 91 ? 39.138 35.781 16.123 1.00 78.19 471 ARG A C 1
ATOM 659 O O . ARG A 1 91 ? 38.761 36.307 15.064 1.00 78.63 471 ARG A O 1
ATOM 667 N N . LYS A 1 92 ? 40.417 35.699 16.492 1.00 78.55 472 LYS A N 1
ATOM 668 C CA . LYS A 1 92 ? 41.506 36.250 15.682 1.00 79.16 472 LYS A CA 1
ATOM 669 C C . LYS A 1 92 ? 42.663 35.251 15.530 1.00 79.14 472 LYS A C 1
ATOM 670 O O . LYS A 1 92 ? 43.226 34.771 16.525 1.00 78.30 472 LYS A O 1
ATOM 676 N N . ASP A 1 93 ? 42.984 34.947 14.268 1.00 79.94 473 ASP A N 1
ATOM 677 C CA . ASP A 1 93 ? 44.076 34.037 13.864 1.00 80.51 473 ASP A CA 1
ATOM 678 C C . ASP A 1 93 ? 44.049 32.635 14.501 1.00 80.39 473 ASP A C 1
ATOM 679 O O . ASP A 1 93 ? 45.101 32.090 14.864 1.00 80.34 473 ASP A O 1
ATOM 684 N N . GLY A 1 94 ? 42.848 32.060 14.610 1.00 80.19 474 GLY A N 1
ATOM 685 C CA . GLY A 1 94 ? 42.645 30.752 15.222 1.00 80.37 474 GLY A CA 1
ATOM 686 C C . GLY A 1 94 ? 42.803 30.729 16.740 1.00 80.57 474 GLY A C 1
ATOM 687 O O . GLY A 1 94 ? 43.218 29.711 17.308 1.00 80.91 474 GLY A O 1
ATOM 688 N N . GLU A 1 95 ? 42.477 31.847 17.394 1.00 80.59 475 GLU A N 1
ATOM 689 C CA . GLU A 1 95 ? 42.608 31.995 18.849 1.00 81.12 475 GLU A CA 1
ATOM 690 C C . GLU A 1 95 ? 41.572 32.980 19.427 1.00 80.75 475 GLU A C 1
ATOM 691 O O . GLU A 1 95 ? 40.996 33.803 18.695 1.00 80.53 475 GLU A O 1
ATOM 697 N N . TRP A 1 96 ? 41.336 32.893 20.735 1.00 80.18 476 TRP A N 1
ATOM 698 C CA . TRP A 1 96 ? 40.397 33.798 21.388 1.00 80.15 476 TRP A CA 1
ATOM 699 C C . TRP A 1 96 ? 41.109 35.034 21.913 1.00 80.52 476 TRP A C 1
ATOM 700 O O . TRP A 1 96 ? 41.981 34.935 22.780 1.00 80.71 476 TRP A O 1
ATOM 711 N N . VAL A 1 97 ? 40.734 36.188 21.366 1.00 80.80 477 VAL A N 1
ATOM 712 C CA . VAL A 1 97 ? 41.314 37.478 21.737 1.00 81.21 477 VAL A CA 1
ATOM 713 C C . VAL A 1 97 ? 40.218 38.389 22.295 1.00 81.22 477 VAL A C 1
ATOM 714 O O . VAL A 1 97 ? 39.121 38.471 21.729 1.00 80.71 477 VAL A O 1
ATOM 718 N N . LEU A 1 98 ? 40.517 39.062 23.405 1.00 81.29 478 LEU A N 1
ATOM 719 C CA . LEU A 1 98 ? 39.579 39.995 24.042 1.00 82.03 478 LEU A CA 1
ATOM 720 C C . LEU A 1 98 ? 39.053 41.080 23.085 1.00 82.22 478 LEU A C 1
ATOM 721 O O . LEU A 1 98 ? 39.784 41.570 22.206 1.00 81.37 478 LEU A O 1
ATOM 726 N N . LEU A 1 99 ? 37.781 41.443 23.268 1.00 82.68 479 LEU A N 1
ATOM 727 C CA . LEU A 1 99 ? 37.137 42.513 22.494 1.00 83.63 479 LEU A CA 1
ATOM 728 C C . LEU A 1 99 ? 37.748 43.896 22.804 1.00 84.96 479 LEU A C 1
ATOM 729 O O . LEU A 1 99 ? 37.796 44.770 21.925 1.00 84.97 479 LEU A O 1
ATOM 734 N N . SER A 1 100 ? 38.220 44.064 24.045 1.00 85.88 480 SER A N 1
ATOM 735 C CA . SER A 1 100 ? 38.867 45.290 24.522 1.00 86.32 480 SER A CA 1
ATOM 736 C C . SER A 1 100 ? 39.945 45.819 23.575 1.00 86.86 480 SER A C 1
ATOM 737 O O . SER A 1 100 ? 39.932 47.004 23.240 1.00 86.90 480 SER A O 1
ATOM 740 N N . THR A 1 101 ? 40.854 44.941 23.137 1.00 87.50 481 THR A N 1
ATOM 741 C CA . THR A 1 101 ? 42.020 45.341 22.329 1.00 88.81 481 THR A CA 1
ATOM 742 C C . THR A 1 101 ? 41.679 46.025 20.994 1.00 89.44 481 THR A C 1
ATOM 743 O O . THR A 1 101 ? 42.577 46.507 20.292 1.00 89.52 481 THR A O 1
ATOM 747 N N . PHE A 1 102 ? 40.390 46.072 20.660 1.00 89.55 482 PHE A N 1
ATOM 748 C CA . PHE A 1 102 ? 39.930 46.660 19.405 1.00 89.87 482 PHE A CA 1
ATOM 749 C C . PHE A 1 102 ? 38.939 47.812 19.614 1.00 90.03 482 PHE A C 1
ATOM 750 O O . PHE A 1 102 ? 38.576 48.500 18.656 1.00 90.09 482 PHE A O 1
ATOM 758 N N . LEU A 1 103 ? 38.512 48.016 20.862 1.00 90.09 483 LEU A N 1
ATOM 759 C CA . LEU A 1 103 ? 37.552 49.073 21.211 1.00 90.09 483 LEU A CA 1
ATOM 760 C C . LEU A 1 103 ? 38.211 50.450 21.439 1.00 90.09 483 LEU A C 1
ATOM 761 O O . LEU A 1 103 ? 39.179 50.612 22.192 1.00 90.09 483 LEU A O 1
ATOM 767 N N . VAL B 1 1 ? 46.084 -37.709 20.464 1.00 50.38 319 VAL B N 1
ATOM 768 C CA . VAL B 1 1 ? 44.831 -36.900 20.578 1.00 47.65 319 VAL B CA 1
ATOM 769 C C . VAL B 1 1 ? 44.288 -36.548 19.209 1.00 43.89 319 VAL B C 1
ATOM 770 O O . VAL B 1 1 ? 45.053 -36.222 18.310 1.00 44.22 319 VAL B O 1
ATOM 774 N N . SER B 1 2 ? 42.971 -36.555 19.073 1.00 39.83 320 SER B N 1
ATOM 775 C CA . SER B 1 2 ? 42.353 -35.886 17.935 1.00 39.91 320 SER B CA 1
ATOM 776 C C . SER B 1 2 ? 41.952 -34.433 18.276 1.00 37.14 320 SER B C 1
ATOM 777 O O . SER B 1 2 ? 41.335 -34.174 19.304 1.00 32.33 320 SER B O 1
ATOM 780 N N . ILE B 1 3 ? 42.332 -33.510 17.395 1.00 33.21 321 ILE B N 1
ATOM 781 C CA . ILE B 1 3 ? 41.909 -32.100 17.473 1.00 32.08 321 ILE B CA 1
ATOM 782 C C . ILE B 1 3 ? 41.139 -31.687 16.208 1.00 31.90 321 ILE B C 1
ATOM 783 O O . ILE B 1 3 ? 41.308 -32.300 15.136 1.00 31.06 321 ILE B O 1
ATOM 788 N N . LYS B 1 4 ? 40.264 -30.686 16.347 1.00 27.94 322 LYS B N 1
ATOM 789 C CA . LYS B 1 4 ? 39.548 -30.108 15.229 1.00 27.19 322 LYS B CA 1
ATOM 790 C C . LYS B 1 4 ? 40.324 -28.891 14.691 1.00 27.97 322 LYS B C 1
ATOM 791 O O . LYS B 1 4 ? 40.228 -27.799 15.254 1.00 27.71 322 LYS B O 1
ATOM 797 N N . LYS B 1 5 ? 41.116 -29.069 13.624 1.00 24.50 323 LYS B N 1
ATOM 798 C CA . LYS B 1 5 ? 41.974 -27.987 13.122 1.00 24.42 323 LYS B CA 1
ATOM 799 C C . LYS B 1 5 ? 41.183 -26.895 12.473 1.00 22.77 323 LYS B C 1
ATOM 800 O O . LYS B 1 5 ? 41.666 -25.780 12.271 1.00 25.20 323 LYS B O 1
ATOM 806 N N . SER B 1 6 ? 39.946 -27.201 12.154 1.00 20.82 324 SER B N 1
ATOM 807 C CA . SER B 1 6 ? 39.091 -26.217 11.548 1.00 23.96 324 SER B CA 1
ATOM 808 C C . SER B 1 6 ? 38.488 -25.267 12.628 1.00 21.79 324 SER B C 1
ATOM 809 O O . SER B 1 6 ? 37.763 -24.273 12.323 1.00 22.58 324 SER B O 1
ATOM 812 N N . SER B 1 7 ? 38.788 -25.605 13.877 1.00 24.05 325 SER B N 1
ATOM 813 C CA . SER B 1 7 ? 38.344 -24.847 15.055 1.00 21.59 325 SER B CA 1
ATOM 814 C C . SER B 1 7 ? 39.528 -24.328 15.878 1.00 19.49 325 SER B C 1
ATOM 815 O O . SER B 1 7 ? 39.520 -24.403 17.095 1.00 25.36 325 SER B O 1
ATOM 818 N N . GLY B 1 8 ? 40.534 -23.761 15.218 1.00 19.43 326 GLY B N 1
ATOM 819 C CA . GLY B 1 8 ? 41.496 -22.889 15.867 1.00 19.63 326 GLY B CA 1
ATOM 820 C C . GLY B 1 8 ? 42.627 -23.574 16.601 1.00 21.45 326 GLY B C 1
ATOM 821 O O . GLY B 1 8 ? 43.453 -22.906 17.272 1.00 19.70 326 GLY B O 1
ATOM 822 N N . LEU B 1 9 ? 42.675 -24.905 16.501 1.00 18.84 327 LEU B N 1
ATOM 823 C CA . LEU B 1 9 ? 43.813 -25.661 17.053 1.00 17.31 327 LEU B CA 1
ATOM 824 C C . LEU B 1 9 ? 44.711 -26.248 15.972 1.00 22.47 327 LEU B C 1
ATOM 825 O O . LEU B 1 9 ? 44.270 -26.500 14.858 1.00 26.70 327 LEU B O 1
ATOM 830 N N . ASN B 1 10 ? 45.985 -26.464 16.282 1.00 22.67 328 ASN B N 1
ATOM 831 C CA . ASN B 1 10 ? 46.905 -27.085 15.293 1.00 28.77 328 ASN B CA 1
ATOM 832 C C . ASN B 1 10 ? 47.985 -27.826 16.062 1.00 29.97 328 ASN B C 1
ATOM 833 O O . ASN B 1 10 ? 48.079 -27.687 17.281 1.00 30.09 328 ASN B O 1
ATOM 838 N N . PHE B 1 11 ? 48.778 -28.627 15.363 1.00 30.16 329 PHE B N 1
ATOM 839 C CA . PHE B 1 11 ? 49.935 -29.278 15.971 1.00 32.67 329 PHE B CA 1
ATOM 840 C C . PHE B 1 11 ? 51.208 -28.491 15.654 1.00 38.64 329 PHE B C 1
ATOM 841 O O . PHE B 1 11 ? 51.423 -28.060 14.514 1.00 39.25 329 PHE B O 1
ATOM 849 N N . ASP B 1 12 ? 52.015 -28.253 16.681 1.00 39.88 330 ASP B N 1
ATOM 850 C CA . ASP B 1 12 ? 53.347 -27.710 16.501 1.00 46.56 330 ASP B CA 1
ATOM 851 C C . ASP B 1 12 ? 54.347 -28.771 16.910 1.00 47.82 330 ASP B C 1
ATOM 852 O O . ASP B 1 12 ? 54.553 -28.983 18.103 1.00 47.71 330 ASP B O 1
ATOM 857 N N . ASN B 1 13 ? 54.959 -29.436 15.929 1.00 50.78 331 ASN B N 1
ATOM 858 C CA . ASN B 1 13 ? 55.783 -30.629 16.190 1.00 52.87 331 ASN B CA 1
ATOM 859 C C . ASN B 1 13 ? 55.218 -31.533 17.302 1.00 52.21 331 ASN B C 1
ATOM 860 O O . ASN B 1 13 ? 55.843 -31.674 18.372 1.00 50.94 331 ASN B O 1
ATOM 865 N N . THR B 1 14 ? 54.037 -32.116 17.059 1.00 48.12 332 THR B N 1
ATOM 866 C CA . THR B 1 14 ? 53.422 -33.042 18.017 1.00 45.70 332 THR B CA 1
ATOM 867 C C . THR B 1 14 ? 52.582 -32.425 19.147 1.00 39.75 332 THR B C 1
ATOM 868 O O . THR B 1 14 ? 51.691 -33.110 19.699 1.00 39.59 332 THR B O 1
ATOM 872 N N . ALA B 1 15 ? 52.854 -31.166 19.509 1.00 32.44 333 ALA B N 1
ATOM 873 C CA . ALA B 1 15 ? 52.151 -30.561 20.659 1.00 31.54 333 ALA B CA 1
ATOM 874 C C . ALA B 1 15 ? 50.916 -29.812 20.180 1.00 30.19 333 ALA B C 1
ATOM 875 O O . ALA B 1 15 ? 50.973 -29.136 19.139 1.00 29.18 333 ALA B O 1
ATOM 877 N N . ILE B 1 16 ? 49.815 -29.913 20.920 1.00 26.10 334 ILE B N 1
ATOM 878 C CA . ILE B 1 16 ? 48.643 -29.097 20.578 1.00 23.94 334 ILE B CA 1
ATOM 879 C C . ILE B 1 16 ? 48.962 -27.623 20.859 1.00 24.13 334 ILE B C 1
ATOM 880 O O . ILE B 1 16 ? 49.498 -27.297 21.944 1.00 24.16 334 ILE B O 1
ATOM 885 N N . ALA B 1 17 ? 48.652 -26.746 19.890 1.00 22.96 335 ALA B N 1
ATOM 886 C CA . ALA B 1 17 ? 48.802 -25.289 20.033 1.00 22.64 335 ALA B CA 1
ATOM 887 C C . ALA B 1 17 ? 47.524 -24.593 19.596 1.00 21.27 335 ALA B C 1
ATOM 888 O O . ALA B 1 17 ? 46.817 -25.119 18.718 1.00 21.02 335 ALA B O 1
ATOM 890 N N . ILE B 1 18 ? 47.284 -23.393 20.136 1.00 21.66 336 ILE B N 1
ATOM 891 C CA . ILE B 1 18 ? 46.272 -22.506 19.553 1.00 21.16 336 ILE B CA 1
ATOM 892 C C . ILE B 1 18 ? 46.872 -21.922 18.279 1.00 19.68 336 ILE B C 1
ATOM 893 O O . ILE B 1 18 ? 48.034 -21.479 18.245 1.00 18.38 336 ILE B O 1
ATOM 898 N N . ASN B 1 19 ? 46.055 -21.916 17.240 1.00 18.15 337 ASN B N 1
ATOM 899 C CA . ASN B 1 19 ? 46.421 -21.306 15.986 1.00 19.22 337 ASN B CA 1
ATOM 900 C C . ASN B 1 19 ? 45.752 -19.895 15.905 1.00 17.49 337 ASN B C 1
ATOM 901 O O . ASN B 1 19 ? 44.632 -19.788 15.526 1.00 18.17 337 ASN B O 1
ATOM 906 N N . ALA B 1 20 ? 46.456 -18.849 16.305 1.00 16.98 338 ALA B N 1
ATOM 907 C CA . ALA B 1 20 ? 45.869 -17.529 16.541 1.00 22.54 338 ALA B CA 1
ATOM 908 C C . ALA B 1 20 ? 45.952 -16.748 15.268 1.00 23.29 338 ALA B C 1
ATOM 909 O O . ALA B 1 20 ? 47.038 -16.586 14.733 1.00 22.00 338 ALA B O 1
ATOM 911 N N . GLY B 1 21 ? 44.837 -16.181 14.847 1.00 16.75 339 GLY B N 1
ATOM 912 C CA . GLY B 1 21 ? 44.797 -15.328 13.672 1.00 18.48 339 GLY B CA 1
ATOM 913 C C . GLY B 1 21 ? 44.616 -13.847 13.975 1.00 19.93 339 GLY B C 1
ATOM 914 O O . GLY B 1 21 ? 45.095 -13.370 14.993 1.00 16.72 339 GLY B O 1
ATOM 915 N N . LYS B 1 22 ? 43.939 -13.119 13.075 1.00 16.57 340 LYS B N 1
ATOM 916 C CA . LYS B 1 22 ? 43.766 -11.678 13.230 1.00 14.11 340 LYS B CA 1
ATOM 917 C C . LYS B 1 22 ? 43.094 -11.264 14.559 1.00 16.10 340 LYS B C 1
ATOM 918 O O . LYS B 1 22 ? 42.126 -11.895 15.008 1.00 14.52 340 LYS B O 1
ATOM 924 N N . GLY B 1 23 ? 43.635 -10.205 15.169 1.00 14.23 341 GLY B N 1
ATOM 925 C CA . GLY B 1 23 ? 43.090 -9.670 16.410 1.00 15.08 341 GLY B CA 1
ATOM 926 C C . GLY B 1 23 ? 43.584 -10.370 17.652 1.00 15.11 341 GLY B C 1
ATOM 927 O O . GLY B 1 23 ? 43.160 -10.003 18.753 1.00 13.79 341 GLY B O 1
ATOM 928 N N . LEU B 1 24 ? 44.434 -11.395 17.517 1.00 11.49 342 LEU B N 1
ATOM 929 C CA . LEU B 1 24 ? 44.861 -12.186 18.656 1.00 11.24 342 LEU B CA 1
ATOM 930 C C . LEU B 1 24 ? 46.387 -12.399 18.610 1.00 16.28 342 LEU B C 1
ATOM 931 O O . LEU B 1 24 ? 46.965 -12.283 17.559 1.00 15.09 342 LEU B O 1
ATOM 936 N N . GLU B 1 25 ? 47.002 -12.663 19.747 1.00 16.56 343 GLU B N 1
ATOM 937 C CA . GLU B 1 25 ? 48.448 -12.916 19.804 1.00 15.48 343 GLU B CA 1
ATOM 938 C C . GLU B 1 25 ? 48.727 -13.631 21.124 1.00 19.11 343 GLU B C 1
ATOM 939 O O . GLU B 1 25 ? 47.842 -13.721 22.006 1.00 18.46 343 GLU B O 1
ATOM 945 N N . PHE B 1 26 ? 49.945 -14.139 21.279 1.00 15.33 344 PHE B N 1
ATOM 946 C CA . PHE B 1 26 ? 50.378 -14.634 22.611 1.00 18.28 344 PHE B CA 1
ATOM 947 C C . PHE B 1 26 ? 51.102 -13.564 23.368 1.00 19.06 344 PHE B C 1
ATOM 948 O O . PHE B 1 26 ? 51.851 -12.783 22.782 1.00 22.52 344 PHE B O 1
ATOM 956 N N . ASP B 1 27 ? 50.852 -13.485 24.669 1.00 17.80 345 ASP B N 1
ATOM 957 C CA . ASP B 1 27 ? 51.471 -12.458 25.483 1.00 18.14 345 ASP B CA 1
ATOM 958 C C . ASP B 1 27 ? 52.838 -13.001 25.946 1.00 20.16 345 ASP B C 1
ATOM 959 O O . ASP B 1 27 ? 52.894 -13.869 26.810 1.00 16.83 345 ASP B O 1
ATOM 964 N N . THR B 1 28 ? 53.913 -12.471 25.380 1.00 22.36 346 THR B N 1
ATOM 965 C CA . THR B 1 28 ? 55.252 -12.937 25.673 1.00 24.49 346 THR B CA 1
ATOM 966 C C . THR B 1 28 ? 55.925 -12.025 26.696 1.00 28.47 346 THR B C 1
ATOM 967 O O . THR B 1 28 ? 57.138 -12.148 26.936 1.00 29.32 346 THR B O 1
ATOM 971 N N . ASN B 1 29 ? 55.154 -11.127 27.298 1.00 24.04 347 ASN B N 1
ATOM 972 C CA . ASN B 1 29 ? 55.686 -10.210 28.286 1.00 27.47 347 ASN B CA 1
ATOM 973 C C . ASN B 1 29 ? 55.247 -10.492 29.731 1.00 29.50 347 ASN B C 1
ATOM 974 O O . ASN B 1 29 ? 55.457 -9.671 30.625 1.00 30.13 347 ASN B O 1
ATOM 979 N N . THR B 1 30 ? 54.684 -11.669 29.971 1.00 25.34 348 THR B N 1
ATOM 980 C CA . THR B 1 30 ? 54.226 -12.032 31.313 1.00 26.74 348 THR B CA 1
ATOM 981 C C . THR B 1 30 ? 55.372 -12.578 32.145 1.00 28.34 348 THR B C 1
ATOM 982 O O . THR B 1 30 ? 56.419 -12.934 31.598 1.00 24.87 348 THR B O 1
ATOM 986 N N . SER B 1 31 ? 55.138 -12.658 33.454 1.00 26.01 349 SER B N 1
ATOM 987 C CA . SER B 1 31 ? 56.056 -13.284 34.409 1.00 26.81 349 SER B CA 1
ATOM 988 C C . SER B 1 31 ? 56.530 -14.685 34.041 1.00 30.43 349 SER B C 1
ATOM 989 O O . SER B 1 31 ? 57.673 -15.044 34.353 1.00 32.54 349 SER B O 1
ATOM 992 N N . GLU B 1 32 ? 55.677 -15.466 33.373 1.00 28.24 350 GLU B N 1
ATOM 993 C CA . GLU B 1 32 ? 55.985 -16.853 33.016 1.00 27.63 350 GLU B CA 1
ATOM 994 C C . GLU B 1 32 ? 56.405 -17.045 31.562 1.00 25.10 350 GLU B C 1
ATOM 995 O O . GLU B 1 32 ? 56.659 -18.158 31.129 1.00 23.11 350 GLU B O 1
ATOM 1001 N N . SER B 1 33 ? 56.479 -15.963 30.814 1.00 23.03 351 SER B N 1
ATOM 1002 C CA . SER B 1 33 ? 56.890 -16.010 29.414 1.00 23.76 351 SER B CA 1
ATOM 1003 C C . SER B 1 33 ? 58.417 -16.143 29.416 1.00 27.63 351 SER B C 1
ATOM 1004 O O . SER B 1 33 ? 59.040 -15.714 30.396 1.00 24.88 351 SER B O 1
ATOM 1007 N N . PRO B 1 34 ? 59.025 -16.678 28.354 1.00 25.75 352 PRO B N 1
ATOM 1008 C CA . PRO B 1 34 ? 58.311 -17.143 27.150 1.00 27.44 352 PRO B CA 1
ATOM 1009 C C . PRO B 1 34 ? 57.856 -18.595 27.175 1.00 26.92 352 PRO B C 1
ATOM 1010 O O . PRO B 1 34 ? 57.251 -19.058 26.207 1.00 27.35 352 PRO B O 1
ATOM 1014 N N . ASP B 1 35 ? 58.096 -19.316 28.275 1.00 28.70 353 ASP B N 1
ATOM 1015 C CA . ASP B 1 35 ? 57.731 -20.726 28.317 1.00 30.06 353 ASP B CA 1
ATOM 1016 C C . ASP B 1 35 ? 56.219 -20.919 28.436 1.00 27.46 353 ASP B C 1
ATOM 1017 O O . ASP B 1 35 ? 55.680 -21.908 27.932 1.00 24.03 353 ASP B O 1
ATOM 1022 N N . ILE B 1 36 ? 55.540 -20.002 29.115 1.00 23.48 354 ILE B N 1
ATOM 1023 C CA . ILE B 1 36 ? 54.064 -20.116 29.222 1.00 22.30 354 ILE B CA 1
ATOM 1024 C C . ILE B 1 36 ? 53.488 -18.772 28.808 1.00 22.41 354 ILE B C 1
ATOM 1025 O O . ILE B 1 36 ? 53.716 -17.786 29.515 1.00 20.41 354 ILE B O 1
ATOM 1030 N N . ASN B 1 37 ? 52.798 -18.701 27.657 1.00 18.34 355 ASN B N 1
ATOM 1031 C CA . ASN B 1 37 ? 52.295 -17.402 27.188 1.00 16.85 355 ASN B CA 1
ATOM 1032 C C . ASN B 1 37 ? 50.759 -17.553 27.036 1.00 18.70 355 ASN B C 1
ATOM 1033 O O . ASN B 1 37 ? 50.313 -18.391 26.256 1.00 20.10 355 ASN B O 1
ATOM 1038 N N . PRO B 1 38 ? 49.973 -16.739 27.736 1.00 20.05 356 PRO B N 1
ATOM 1039 C CA . PRO B 1 38 ? 48.507 -16.756 27.552 1.00 17.67 356 PRO B CA 1
ATOM 1040 C C . PRO B 1 38 ? 48.188 -16.171 26.147 1.00 19.61 356 PRO B C 1
ATOM 1041 O O . PRO B 1 38 ? 49.032 -15.475 25.544 1.00 20.27 356 PRO B O 1
ATOM 1045 N N . ILE B 1 39 ? 46.999 -16.433 25.652 1.00 16.77 357 ILE B N 1
ATOM 1046 C CA . ILE B 1 39 ? 46.539 -15.795 24.419 1.00 15.14 357 ILE B CA 1
ATOM 1047 C C . ILE B 1 39 ? 45.761 -14.540 24.834 1.00 15.52 357 ILE B C 1
ATOM 1048 O O . ILE B 1 39 ? 45.119 -14.489 25.917 1.00 15.81 357 ILE B O 1
ATOM 1053 N N . LYS B 1 40 ? 45.921 -13.475 24.061 1.00 13.47 358 LYS B N 1
ATOM 1054 C CA . LYS B 1 40 ? 45.296 -12.198 24.384 1.00 13.76 358 LYS B CA 1
ATOM 1055 C C . LYS B 1 40 ? 44.848 -11.577 23.071 1.00 13.41 358 LYS B C 1
ATOM 1056 O O . LYS B 1 40 ? 45.213 -12.083 22.004 1.00 16.81 358 LYS B O 1
ATOM 1062 N N . THR B 1 41 ? 44.043 -10.531 23.140 1.00 13.10 359 THR B N 1
ATOM 1063 C CA . THR B 1 41 ? 43.793 -9.775 21.923 1.00 12.28 359 THR B CA 1
ATOM 1064 C C . THR B 1 41 ? 45.020 -8.966 21.486 1.00 14.59 359 THR B C 1
ATOM 1065 O O . THR B 1 41 ? 45.920 -8.696 22.287 1.00 15.40 359 THR B O 1
ATOM 1069 N N . LYS B 1 42 ? 45.011 -8.542 20.224 1.00 12.23 360 LYS B N 1
ATOM 1070 C CA . LYS B 1 42 ? 46.073 -7.685 19.724 1.00 14.40 360 LYS B CA 1
ATOM 1071 C C . LYS B 1 42 ? 45.405 -6.385 19.321 1.00 16.18 360 LYS B C 1
ATOM 1072 O O . LYS B 1 42 ? 44.451 -6.401 18.514 1.00 17.23 360 LYS B O 1
ATOM 1078 N N . ILE B 1 43 ? 45.836 -5.276 19.953 1.00 13.19 361 ILE B N 1
ATOM 1079 C CA . ILE B 1 43 ? 45.163 -3.995 19.810 1.00 15.62 361 ILE B CA 1
ATOM 1080 C C . ILE B 1 43 ? 46.132 -2.895 19.461 1.00 13.08 361 ILE B C 1
ATOM 1081 O O . ILE B 1 43 ? 47.346 -3.002 19.778 1.00 15.36 361 ILE B O 1
ATOM 1086 N N . GLY B 1 44 ? 45.614 -1.874 18.798 1.00 15.66 362 GLY B N 1
ATOM 1087 C CA . GLY B 1 44 ? 46.397 -0.733 18.357 1.00 17.86 362 GLY B CA 1
ATOM 1088 C C . GLY B 1 44 ? 45.635 0.542 18.640 1.00 17.31 362 GLY B C 1
ATOM 1089 O O . GLY B 1 44 ? 44.888 0.623 19.620 1.00 19.72 362 GLY B O 1
ATOM 1090 N N . SER B 1 45 ? 45.838 1.568 17.801 1.00 16.93 363 SER B N 1
ATOM 1091 C CA . SER B 1 45 ? 45.247 2.896 18.048 1.00 19.07 363 SER B CA 1
ATOM 1092 C C . SER B 1 45 ? 43.725 2.898 18.235 1.00 18.56 363 SER B C 1
ATOM 1093 O O . SER B 1 45 ? 43.018 2.238 17.486 1.00 16.15 363 SER B O 1
ATOM 1096 N N . GLY B 1 46 ? 43.240 3.689 19.201 1.00 14.05 364 GLY B N 1
ATOM 1097 C CA . GLY B 1 46 ? 41.819 3.823 19.450 1.00 17.87 364 GLY B CA 1
ATOM 1098 C C . GLY B 1 46 ? 41.317 2.837 20.508 1.00 18.66 364 GLY B C 1
ATOM 1099 O O . GLY B 1 46 ? 40.222 3.024 21.054 1.00 20.78 364 GLY B O 1
ATOM 1100 N N . ILE B 1 47 ? 42.128 1.843 20.837 1.00 15.48 365 ILE B N 1
ATOM 1101 C CA . ILE B 1 47 ? 41.729 0.801 21.815 1.00 16.78 365 ILE B CA 1
ATOM 1102 C C . ILE B 1 47 ? 42.767 0.663 22.939 1.00 18.21 365 ILE B C 1
ATOM 1103 O O . ILE B 1 47 ? 44.003 0.747 22.734 1.00 19.43 365 ILE B O 1
ATOM 1108 N N . ASP B 1 48 ? 42.264 0.418 24.138 1.00 17.40 366 ASP B N 1
ATOM 1109 C CA . ASP B 1 48 ? 43.157 0.188 25.275 1.00 19.65 366 ASP B CA 1
ATOM 1110 C C . ASP B 1 48 ? 42.599 -0.946 26.127 1.00 20.06 366 ASP B C 1
ATOM 1111 O O . ASP B 1 48 ? 41.475 -1.398 25.893 1.00 18.51 366 ASP B O 1
ATOM 1116 N N . TYR B 1 49 ? 43.348 -1.375 27.124 1.00 18.46 367 TYR B N 1
ATOM 1117 C CA . TYR B 1 49 ? 42.784 -2.251 28.162 1.00 19.32 367 TYR B CA 1
ATOM 1118 C C . TYR B 1 49 ? 42.522 -1.412 29.426 1.00 22.82 367 TYR B C 1
ATOM 1119 O O . TYR B 1 49 ? 43.350 -0.569 29.791 1.00 21.68 367 TYR B O 1
ATOM 1128 N N . ASN B 1 50 ? 41.410 -1.675 30.092 1.00 22.76 368 ASN B N 1
ATOM 1129 C CA . ASN B 1 50 ? 41.215 -1.159 31.452 1.00 24.98 368 ASN B CA 1
ATOM 1130 C C . ASN B 1 50 ? 41.913 -2.004 32.527 1.00 26.53 368 ASN B C 1
ATOM 1131 O O . ASN B 1 50 ? 42.677 -2.933 32.230 1.00 22.68 368 ASN B O 1
ATOM 1136 N N . GLU B 1 51 ? 41.670 -1.664 33.795 1.00 26.16 369 GLU B N 1
ATOM 1137 C CA . GLU B 1 51 ? 42.291 -2.316 34.934 1.00 27.26 369 GLU B CA 1
ATOM 1138 C C . GLU B 1 51 ? 41.973 -3.813 35.029 1.00 23.18 369 GLU B C 1
ATOM 1139 O O . GLU B 1 51 ? 42.772 -4.589 35.490 1.00 28.88 369 GLU B O 1
ATOM 1150 N N . ASN B 1 52 ? 40.818 -4.217 34.539 1.00 22.88 370 ASN B N 1
ATOM 1151 C CA . ASN B 1 52 ? 40.422 -5.613 34.555 1.00 23.70 370 ASN B CA 1
ATOM 1152 C C . ASN B 1 52 ? 40.809 -6.371 33.259 1.00 24.22 370 ASN B C 1
ATOM 1153 O O . ASN B 1 52 ? 40.453 -7.554 33.103 1.00 27.33 370 ASN B O 1
ATOM 1158 N N . GLY B 1 53 ? 41.551 -5.714 32.362 1.00 23.77 371 GLY B N 1
ATOM 1159 C CA . GLY B 1 53 ? 41.986 -6.342 31.097 1.00 22.35 371 GLY B CA 1
ATOM 1160 C C . GLY B 1 53 ? 40.939 -6.386 29.995 1.00 22.51 371 GLY B C 1
ATOM 1161 O O . GLY B 1 53 ? 41.080 -7.123 28.995 1.00 20.21 371 GLY B O 1
ATOM 1162 N N . ALA B 1 54 ? 39.867 -5.622 30.177 1.00 20.97 372 ALA B N 1
ATOM 1163 C CA . ALA B 1 54 ? 38.824 -5.489 29.178 1.00 17.51 372 ALA B CA 1
ATOM 1164 C C . ALA B 1 54 ? 39.230 -4.452 28.137 1.00 18.74 372 ALA B C 1
ATOM 1165 O O . ALA B 1 54 ? 39.895 -3.464 28.442 1.00 17.19 372 ALA B O 1
ATOM 1167 N N . MET B 1 55 ? 38.859 -4.693 26.885 1.00 18.39 373 MET B N 1
ATOM 1168 C CA . MET B 1 55 ? 39.107 -3.679 25.861 1.00 15.00 373 MET B CA 1
ATOM 1169 C C . MET B 1 55 ? 38.117 -2.554 25.918 1.00 15.47 373 MET B C 1
ATOM 1170 O O . MET B 1 55 ? 36.909 -2.787 25.988 1.00 15.08 373 MET B O 1
ATOM 1175 N N . ILE B 1 56 ? 38.644 -1.326 25.885 1.00 13.87 374 ILE B N 1
ATOM 1176 C CA . ILE B 1 56 ? 37.805 -0.117 25.836 1.00 17.52 374 ILE B CA 1
ATOM 1177 C C . ILE B 1 56 ? 38.267 0.764 24.677 1.00 20.28 374 ILE B C 1
ATOM 1178 O O . ILE B 1 56 ? 39.402 0.634 24.223 1.00 18.84 374 ILE B O 1
ATOM 1183 N N . THR B 1 57 ? 37.422 1.680 24.220 1.00 20.47 375 THR B N 1
ATOM 1184 C CA . THR B 1 57 ? 37.898 2.723 23.287 1.00 19.20 375 THR B CA 1
ATOM 1185 C C . THR B 1 57 ? 38.692 3.808 24.029 1.00 19.78 375 THR B C 1
ATOM 1186 O O . THR B 1 57 ? 38.284 4.268 25.084 1.00 19.56 375 THR B O 1
ATOM 1190 N N . LYS B 1 58 ? 39.833 4.199 23.481 1.00 18.22 376 LYS B N 1
ATOM 1191 C CA . LYS B 1 58 ? 40.722 5.191 24.113 1.00 20.52 376 LYS B CA 1
ATOM 1192 C C . LYS B 1 58 ? 40.312 6.565 23.566 1.00 21.43 376 LYS B C 1
ATOM 1193 O O . LYS B 1 58 ? 40.471 6.843 22.374 1.00 19.05 376 LYS B O 1
ATOM 1199 N N . LEU B 1 59 ? 39.739 7.395 24.439 1.00 20.72 377 LEU B N 1
ATOM 1200 C CA . LEU B 1 59 ? 39.151 8.694 24.050 1.00 22.91 377 LEU B CA 1
ATOM 1201 C C . LEU B 1 59 ? 40.006 9.897 24.415 1.00 25.71 377 LEU B C 1
ATOM 1202 O O . LEU B 1 59 ? 40.536 9.950 25.530 1.00 24.74 377 LEU B O 1
ATOM 1207 N N . GLY B 1 60 ? 40.133 10.856 23.492 1.00 24.75 378 GLY B N 1
ATOM 1208 C CA . GLY B 1 60 ? 40.955 12.050 23.715 1.00 24.12 378 GLY B CA 1
ATOM 1209 C C . GLY B 1 60 ? 40.046 13.273 23.648 1.00 23.60 378 GLY B C 1
ATOM 1210 O O . GLY B 1 60 ? 38.861 13.186 23.949 1.00 23.66 378 GLY B O 1
ATOM 1211 N N . ALA B 1 61 ? 40.588 14.416 23.238 1.00 25.92 379 ALA B N 1
ATOM 1212 C CA . ALA B 1 61 ? 39.815 15.681 23.320 1.00 25.10 379 ALA B CA 1
ATOM 1213 C C . ALA B 1 61 ? 38.491 15.685 22.557 1.00 27.12 379 ALA B C 1
ATOM 1214 O O . ALA B 1 61 ? 38.421 15.317 21.369 1.00 27.96 379 ALA B O 1
ATOM 1216 N N . GLY B 1 62 ? 37.442 16.110 23.263 1.00 26.86 380 GLY B N 1
ATOM 1217 C CA . GLY B 1 62 ? 36.117 16.315 22.710 1.00 27.86 380 GLY B CA 1
ATOM 1218 C C . GLY B 1 62 ? 35.206 15.117 22.804 1.00 28.30 380 GLY B C 1
ATOM 1219 O O . GLY B 1 62 ? 33.989 15.238 22.564 1.00 29.72 380 GLY B O 1
ATOM 1220 N N . LEU B 1 63 ? 35.762 13.957 23.183 1.00 24.71 381 LEU B N 1
ATOM 1221 C CA . LEU B 1 63 ? 34.934 12.746 23.317 1.00 25.33 381 LEU B CA 1
ATOM 1222 C C . LEU B 1 63 ? 34.900 12.249 24.774 1.00 24.87 381 LEU B C 1
ATOM 1223 O O . LEU B 1 63 ? 35.880 12.416 25.507 1.00 27.84 381 LEU B O 1
ATOM 1228 N N . SER B 1 64 ? 33.791 11.608 25.147 1.00 22.31 382 SER B N 1
ATOM 1229 C CA . SER B 1 64 ? 33.621 11.047 26.493 1.00 27.74 382 SER B CA 1
ATOM 1230 C C . SER B 1 64 ? 32.601 9.941 26.395 1.00 27.29 382 SER B C 1
ATOM 1231 O O . SER B 1 64 ? 31.991 9.777 25.339 1.00 27.02 382 SER B O 1
ATOM 1234 N N . PHE B 1 65 ? 32.425 9.188 27.476 1.00 22.94 383 PHE B N 1
ATOM 1235 C CA . PHE B 1 65 ? 31.412 8.164 27.547 1.00 25.30 383 PHE B CA 1
ATOM 1236 C C . PHE B 1 65 ? 30.137 8.736 28.202 1.00 30.11 383 PHE B C 1
ATOM 1237 O O . PHE B 1 65 ? 30.212 9.465 29.205 1.00 29.16 383 PHE B O 1
ATOM 1245 N N . ASP B 1 66 ? 28.986 8.364 27.685 1.00 29.97 384 ASP B N 1
ATOM 1246 C CA . ASP B 1 66 ? 27.722 8.612 28.394 1.00 32.85 384 ASP B CA 1
ATOM 1247 C C . ASP B 1 66 ? 27.423 7.542 29.472 1.00 35.19 384 ASP B C 1
ATOM 1248 O O . ASP B 1 66 ? 28.213 6.613 29.663 1.00 34.75 384 ASP B O 1
ATOM 1253 N N . ASN B 1 67 ? 26.308 7.679 30.195 1.00 36.51 385 ASN B N 1
ATOM 1254 C CA . ASN B 1 67 ? 26.001 6.768 31.316 1.00 38.23 385 ASN B CA 1
ATOM 1255 C C . ASN B 1 67 ? 25.905 5.302 30.883 1.00 36.29 385 ASN B C 1
ATOM 1256 O O . ASN B 1 67 ? 26.088 4.411 31.696 1.00 39.15 385 ASN B O 1
ATOM 1261 N N . SER B 1 68 ? 25.622 5.052 29.601 1.00 34.96 386 SER B N 1
ATOM 1262 C CA . SER B 1 68 ? 25.574 3.682 29.089 1.00 34.17 386 SER B CA 1
ATOM 1263 C C . SER B 1 68 ? 26.920 3.154 28.490 1.00 34.69 386 SER B C 1
ATOM 1264 O O . SER B 1 68 ? 26.966 2.016 28.016 1.00 33.24 386 SER B O 1
ATOM 1267 N N . GLY B 1 69 ? 27.981 3.978 28.519 1.00 32.41 387 GLY B N 1
ATOM 1268 C CA . GLY B 1 69 ? 29.287 3.625 27.990 1.00 28.65 387 GLY B CA 1
ATOM 1269 C C . GLY B 1 69 ? 29.394 3.770 26.461 1.00 28.49 387 GLY B C 1
ATOM 1270 O O . GLY B 1 69 ? 30.274 3.179 25.859 1.00 28.39 387 GLY B O 1
ATOM 1271 N N . ALA B 1 70 ? 28.486 4.516 25.835 1.00 27.73 388 ALA B N 1
ATOM 1272 C CA . ALA B 1 70 ? 28.591 4.866 24.424 1.00 27.12 388 ALA B CA 1
ATOM 1273 C C . ALA B 1 70 ? 29.473 6.108 24.308 1.00 27.97 388 ALA B C 1
ATOM 1274 O O . ALA B 1 70 ? 29.525 6.942 25.246 1.00 27.52 388 ALA B O 1
ATOM 1276 N N . ILE B 1 71 ? 30.150 6.223 23.167 1.00 23.03 389 ILE B N 1
ATOM 1277 C CA . ILE B 1 71 ? 31.043 7.343 22.871 1.00 24.62 389 ILE B CA 1
ATOM 1278 C C . ILE B 1 71 ? 30.192 8.515 22.368 1.00 26.81 389 ILE B C 1
ATOM 1279 O O . ILE B 1 71 ? 29.417 8.377 21.437 1.00 23.42 389 ILE B O 1
ATOM 1284 N N . THR B 1 72 ? 30.387 9.674 22.982 1.00 28.02 390 THR B N 1
ATOM 1285 C CA . THR B 1 72 ? 29.561 10.826 22.695 1.00 28.65 390 THR B CA 1
ATOM 1286 C C . THR B 1 72 ? 30.402 12.076 22.601 1.00 28.04 390 THR B C 1
ATOM 1287 O O . THR B 1 72 ? 31.499 12.178 23.133 1.00 24.79 390 THR B O 1
ATOM 1291 N N . ILE B 1 73 ? 29.859 13.026 21.867 1.00 31.68 391 ILE B N 1
ATOM 1292 C CA . ILE B 1 73 ? 30.491 14.291 21.537 1.00 37.74 391 ILE B CA 1
ATOM 1293 C C . ILE B 1 73 ? 30.112 15.377 22.568 1.00 39.38 391 ILE B C 1
ATOM 1294 O O . ILE B 1 73 ? 30.745 16.451 22.621 1.00 38.41 391 ILE B O 1
ATOM 1299 N N . GLY B 1 74 ? 29.117 15.071 23.402 1.00 40.55 392 GLY B N 1
ATOM 1300 C CA . GLY B 1 74 ? 28.515 16.039 24.314 1.00 47.79 392 GLY B CA 1
ATOM 1301 C C . GLY B 1 74 ? 29.196 16.135 25.674 1.00 49.72 392 GLY B C 1
ATOM 1302 O O . GLY B 1 74 ? 30.375 16.481 25.778 1.00 53.10 392 GLY B O 1
ATOM 1303 N N . GLY B 1 77 ? 33.428 20.428 24.753 1.00 74.72 457 GLY B N 1
ATOM 1304 C CA . GLY B 1 77 ? 32.621 21.634 24.835 1.00 75.87 457 GLY B CA 1
ATOM 1305 C C . GLY B 1 77 ? 32.872 22.593 23.681 1.00 76.34 457 GLY B C 1
ATOM 1306 O O . GLY B 1 77 ? 33.436 23.682 23.867 1.00 78.00 457 GLY B O 1
ATOM 1307 N N . TYR B 1 78 ? 32.459 22.183 22.483 1.00 74.44 458 TYR B N 1
ATOM 1308 C CA . TYR B 1 78 ? 32.589 23.002 21.277 1.00 72.95 458 TYR B CA 1
ATOM 1309 C C . TYR B 1 78 ? 31.350 23.911 21.089 1.00 71.72 458 TYR B C 1
ATOM 1310 O O . TYR B 1 78 ? 30.332 23.737 21.779 1.00 69.26 458 TYR B O 1
ATOM 1319 N N . ILE B 1 79 ? 31.438 24.873 20.166 1.00 70.96 459 ILE B N 1
ATOM 1320 C CA . ILE B 1 79 ? 30.519 26.020 20.194 1.00 72.54 459 ILE B CA 1
ATOM 1321 C C . ILE B 1 79 ? 29.377 25.975 19.171 1.00 72.02 459 ILE B C 1
ATOM 1322 O O . ILE B 1 79 ? 29.627 25.841 17.968 1.00 71.36 459 ILE B O 1
ATOM 1327 N N . PRO B 1 80 ? 28.136 26.093 19.667 1.00 72.59 460 PRO B N 1
ATOM 1328 C CA . PRO B 1 80 ? 26.933 26.100 18.815 1.00 73.29 460 PRO B CA 1
ATOM 1329 C C . PRO B 1 80 ? 26.776 27.411 18.040 1.00 73.90 460 PRO B C 1
ATOM 1330 O O . PRO B 1 80 ? 27.412 28.396 18.400 1.00 73.65 460 PRO B O 1
ATOM 1334 N N . GLU B 1 81 ? 25.938 27.412 17.006 1.00 74.14 461 GLU B N 1
ATOM 1335 C CA . GLU B 1 81 ? 25.675 28.604 16.194 1.00 75.05 461 GLU B CA 1
ATOM 1336 C C . GLU B 1 81 ? 25.014 29.729 17.014 1.00 75.67 461 GLU B C 1
ATOM 1337 O O . GLU B 1 81 ? 24.154 29.477 17.866 1.00 75.09 461 GLU B O 1
ATOM 1343 N N . ALA B 1 82 ? 25.454 30.960 16.762 1.00 75.89 462 ALA B N 1
ATOM 1344 C CA . ALA B 1 82 ? 24.839 32.159 17.326 1.00 77.02 462 ALA B CA 1
ATOM 1345 C C . ALA B 1 82 ? 23.472 32.441 16.671 1.00 78.33 462 ALA B C 1
ATOM 1346 O O . ALA B 1 82 ? 23.229 32.017 15.538 1.00 77.87 462 ALA B O 1
ATOM 1348 N N . PRO B 1 83 ? 22.575 33.137 17.374 1.00 79.50 463 PRO B N 1
ATOM 1349 C CA . PRO B 1 83 ? 21.268 33.510 16.801 1.00 80.28 463 PRO B CA 1
ATOM 1350 C C . PRO B 1 83 ? 21.356 34.186 15.415 1.00 80.80 463 PRO B C 1
ATOM 1351 O O . PRO B 1 83 ? 22.295 34.943 15.144 1.00 79.44 463 PRO B O 1
ATOM 1355 N N . ARG B 1 84 ? 20.378 33.891 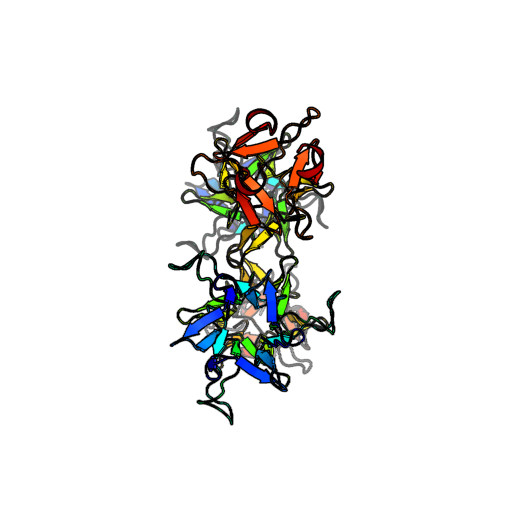14.559 1.00 82.41 464 ARG B N 1
ATOM 1356 C CA . ARG B 1 84 ? 20.349 34.379 13.176 1.00 84.24 464 ARG B CA 1
ATOM 1357 C C . ARG B 1 84 ? 19.325 35.519 12.982 1.00 84.80 464 ARG B C 1
ATOM 1358 O O . ARG B 1 84 ? 18.417 35.426 12.142 1.00 84.78 464 ARG B O 1
ATOM 1366 N N . ASP B 1 85 ? 19.499 36.597 13.749 1.00 85.11 465 ASP B N 1
ATOM 1367 C CA . ASP B 1 85 ? 18.526 37.693 13.802 1.00 85.46 465 ASP B CA 1
ATOM 1368 C C . ASP B 1 85 ? 18.871 38.942 12.962 1.00 85.70 465 ASP B C 1
ATOM 1369 O O . ASP B 1 85 ? 17.987 39.760 12.665 1.00 86.23 465 ASP B O 1
ATOM 1374 N N . GLY B 1 86 ? 20.142 39.081 12.583 1.00 85.34 466 GLY B N 1
ATOM 1375 C CA . GLY B 1 86 ? 20.608 40.234 11.826 1.00 85.10 466 GLY B CA 1
ATOM 1376 C C . GLY B 1 86 ? 21.654 41.065 12.554 1.00 85.18 466 GLY B C 1
ATOM 1377 O O . GLY B 1 86 ? 22.076 42.111 12.049 1.00 84.76 466 GLY B O 1
ATOM 1378 N N . GLN B 1 87 ? 22.070 40.592 13.734 1.00 84.68 467 GLN B N 1
ATOM 1379 C CA . GLN B 1 87 ? 22.997 41.318 14.609 1.00 83.95 467 GLN B CA 1
ATOM 1380 C C . GLN B 1 87 ? 24.301 40.559 14.873 1.00 82.90 467 GLN B C 1
ATOM 1381 O O . GLN B 1 87 ? 24.319 39.329 14.886 1.00 83.11 467 GLN B O 1
ATOM 1387 N N . ALA B 1 88 ? 25.383 41.307 15.089 1.00 81.32 468 ALA B N 1
ATOM 1388 C CA . ALA B 1 88 ? 26.700 40.731 15.369 1.00 79.61 468 ALA B CA 1
ATOM 1389 C C . ALA B 1 88 ? 26.816 40.267 16.822 1.00 78.76 468 ALA B C 1
ATOM 1390 O O . ALA B 1 88 ? 26.344 40.946 17.739 1.00 79.27 468 ALA B O 1
ATOM 1392 N N . TYR B 1 89 ? 27.448 39.110 17.021 1.00 76.79 469 TYR B N 1
ATOM 1393 C CA . TYR B 1 89 ? 27.621 38.533 18.355 1.00 75.02 469 TYR B CA 1
ATOM 1394 C C . TYR B 1 89 ? 29.081 38.263 18.712 1.00 73.91 469 TYR B C 1
ATOM 1395 O O . TYR B 1 89 ? 29.911 37.968 17.844 1.00 72.13 469 TYR B O 1
ATOM 1404 N N . VAL B 1 90 ? 29.371 38.381 20.005 1.00 74.00 470 VAL B N 1
ATOM 1405 C CA . VAL B 1 90 ? 30.660 37.997 20.585 1.00 74.23 470 VAL B CA 1
ATOM 1406 C C . VAL B 1 90 ? 30.431 36.983 21.716 1.00 74.79 470 VAL B C 1
ATOM 1407 O O . VAL B 1 90 ? 29.302 36.817 22.198 1.00 74.07 470 VAL B O 1
ATOM 1411 N N . ARG B 1 91 ? 31.493 36.304 22.135 1.00 75.81 471 ARG B N 1
ATOM 1412 C CA . ARG B 1 91 ? 31.352 35.227 23.105 1.00 77.21 471 ARG B CA 1
ATOM 1413 C C . ARG B 1 91 ? 31.761 35.678 24.493 1.00 78.11 471 ARG B C 1
ATOM 1414 O O . ARG B 1 91 ? 32.919 36.035 24.726 1.00 78.64 471 ARG B O 1
ATOM 1422 N N . LYS B 1 92 ? 30.795 35.675 25.406 1.00 78.47 472 LYS B N 1
ATOM 1423 C CA . LYS B 1 92 ? 31.030 36.080 26.788 1.00 79.13 472 LYS B CA 1
ATOM 1424 C C . LYS B 1 92 ? 30.438 35.074 27.798 1.00 79.18 472 LYS B C 1
ATOM 1425 O O . LYS B 1 92 ? 29.229 34.794 27.785 1.00 78.32 472 LYS B O 1
ATOM 1431 N N . ASP B 1 93 ? 31.316 34.539 28.655 1.00 79.98 473 ASP B N 1
ATOM 1432 C CA . ASP B 1 93 ? 30.975 33.595 29.741 1.00 80.46 473 ASP B CA 1
ATOM 1433 C C . ASP B 1 93 ? 30.220 32.335 29.294 1.00 80.42 473 ASP B C 1
ATOM 1434 O O . ASP B 1 93 ? 29.275 31.884 29.970 1.00 80.19 473 ASP B O 1
ATOM 1439 N N . GLY B 1 94 ? 30.661 31.765 28.168 1.00 80.31 474 GLY B N 1
ATOM 1440 C CA . GLY B 1 94 ? 30.059 30.570 27.584 1.00 80.43 474 GLY B CA 1
ATOM 1441 C C . GLY B 1 94 ? 28.684 30.791 26.968 1.00 80.43 474 GLY B C 1
ATOM 1442 O O . GLY B 1 94 ? 27.854 29.882 26.974 1.00 80.63 474 GLY B O 1
ATOM 1443 N N . GLU B 1 95 ? 28.453 31.998 26.443 1.00 80.59 475 GLU B N 1
ATOM 1444 C CA . GLU B 1 95 ? 27.169 32.387 25.848 1.00 81.06 475 GLU B CA 1
ATOM 1445 C C . GLU B 1 95 ? 27.354 33.437 24.746 1.00 80.71 475 GLU B C 1
ATOM 1446 O O . GLU B 1 95 ? 28.404 34.079 24.662 1.00 80.45 475 GLU B O 1
ATOM 1452 N N . TRP B 1 96 ? 26.337 33.600 23.899 1.00 80.20 476 TRP B N 1
ATOM 1453 C CA . TRP B 1 96 ? 26.394 34.583 22.822 1.00 80.11 476 TRP B CA 1
ATOM 1454 C C . TRP B 1 96 ? 25.756 35.887 23.269 1.00 80.49 476 TRP B C 1
ATOM 1455 O O . TRP B 1 96 ? 24.565 35.924 23.590 1.00 80.65 476 TRP B O 1
ATOM 1466 N N . VAL B 1 97 ? 26.565 36.945 23.296 1.00 80.78 477 VAL B N 1
ATOM 1467 C CA . VAL B 1 97 ? 26.131 38.280 23.721 1.00 81.22 477 VAL B CA 1
ATOM 1468 C C . VAL B 1 97 ? 26.336 39.266 22.570 1.00 81.24 477 VAL B C 1
ATOM 1469 O O . VAL B 1 97 ? 27.363 39.225 21.873 1.00 80.55 477 VAL B O 1
ATOM 1473 N N . LEU B 1 98 ? 25.349 40.139 22.371 1.00 81.29 478 LEU B N 1
ATOM 1474 C CA . LEU B 1 98 ? 25.396 41.152 21.316 1.00 82.01 478 LEU B CA 1
ATOM 1475 C C . LEU B 1 98 ? 26.641 42.044 21.406 1.00 82.15 478 LEU B C 1
ATOM 1476 O O . LEU B 1 98 ? 27.112 42.363 22.502 1.00 81.27 478 LEU B O 1
ATOM 1481 N N . LEU B 1 99 ? 27.166 42.430 20.244 1.00 82.50 479 LEU B N 1
ATOM 1482 C CA . LEU B 1 99 ? 28.304 43.342 20.159 1.00 83.44 479 LEU B CA 1
ATOM 1483 C C . LEU B 1 99 ? 27.928 44.754 20.632 1.00 84.89 479 LEU B C 1
ATOM 1484 O O . LEU B 1 99 ? 28.777 45.476 21.164 1.00 84.91 479 LEU B O 1
ATOM 1489 N N . SER B 1 100 ? 26.654 45.120 20.445 1.00 85.93 480 SER B N 1
ATOM 1490 C CA . SER B 1 100 ? 26.096 46.417 20.859 1.00 86.34 480 SER B CA 1
ATOM 1491 C C . SER B 1 100 ? 26.437 46.807 22.303 1.00 86.84 480 SER B C 1
ATOM 1492 O O . SER B 1 100 ? 26.882 47.929 22.546 1.00 86.89 480 SER B O 1
ATOM 1495 N N . THR B 1 101 ? 26.239 45.877 23.244 1.00 87.46 481 THR B N 1
ATOM 1496 C CA . THR B 1 101 ? 26.409 46.151 24.686 1.00 88.87 481 THR B CA 1
ATOM 1497 C C . THR B 1 101 ? 27.824 46.598 25.103 1.00 89.44 481 THR B C 1
ATOM 1498 O O . THR B 1 101 ? 28.061 46.936 26.272 1.00 89.56 481 THR B O 1
ATOM 1502 N N . PHE B 1 102 ? 28.750 46.613 24.145 1.00 89.57 482 PHE B N 1
ATOM 1503 C CA . PHE B 1 102 ? 30.147 46.963 24.412 1.00 89.97 482 PHE B CA 1
ATOM 1504 C C . PHE B 1 102 ? 30.634 48.131 23.548 1.00 90.06 482 PHE B C 1
ATOM 1505 O O . PHE B 1 102 ? 31.741 48.643 23.752 1.00 90.09 482 PHE B O 1
ATOM 1513 N N . LEU B 1 103 ? 29.801 48.542 22.590 1.00 90.09 483 LEU B N 1
ATOM 1514 C CA . LEU B 1 103 ? 30.135 49.626 21.661 1.00 90.09 483 LEU B CA 1
ATOM 1515 C C . LEU B 1 103 ? 29.803 51.013 22.228 1.00 90.09 483 LEU B C 1
ATOM 1516 O O . LEU B 1 103 ? 28.690 51.295 22.689 1.00 90.09 483 LEU B O 1
ATOM 1522 N N . VAL C 1 1 ? 49.294 -36.116 27.117 1.00 51.64 319 VAL C N 1
ATOM 1523 C CA . VAL C 1 1 ? 49.183 -35.151 25.968 1.00 47.91 319 VAL C CA 1
ATOM 1524 C C . VAL C 1 1 ? 50.274 -34.110 25.993 1.00 45.81 319 VAL C C 1
ATOM 1525 O O . VAL C 1 1 ? 50.625 -33.576 27.049 1.00 50.17 319 VAL C O 1
ATOM 1529 N N . SER C 1 2 ? 50.786 -33.801 24.816 1.00 39.66 320 SER C N 1
ATOM 1530 C CA . SER C 1 2 ? 51.779 -32.774 24.659 1.00 35.64 320 SER C CA 1
ATOM 1531 C C . SER C 1 2 ? 51.027 -31.476 24.255 1.00 32.56 320 SER C C 1
ATOM 1532 O O . SER C 1 2 ? 50.249 -31.493 23.312 1.00 31.80 320 SER C O 1
ATOM 1535 N N . ILE C 1 3 ? 51.238 -30.388 24.983 1.00 30.71 321 ILE C N 1
ATOM 1536 C CA . ILE C 1 3 ? 50.705 -29.056 24.589 1.00 29.02 321 ILE C CA 1
ATOM 1537 C C . ILE C 1 3 ? 51.814 -28.021 24.528 1.00 27.07 321 ILE C C 1
ATOM 1538 O O . ILE C 1 3 ? 52.861 -28.140 25.188 1.00 25.05 321 ILE C O 1
ATOM 1543 N N . LYS C 1 4 ? 51.592 -26.994 23.715 1.00 25.44 322 LYS C N 1
ATOM 1544 C CA . LYS C 1 4 ? 52.599 -25.988 23.492 1.00 26.02 322 LYS C CA 1
ATOM 1545 C C . LYS C 1 4 ? 52.165 -24.819 24.381 1.00 28.26 322 LYS C C 1
ATOM 1546 O O . LYS C 1 4 ? 51.299 -24.022 24.004 1.00 24.45 322 LYS C O 1
ATOM 1552 N N . LYS C 1 5 ? 52.709 -24.769 25.598 1.00 26.48 323 LYS C N 1
ATOM 1553 C CA . LYS C 1 5 ? 52.327 -23.719 26.553 1.00 25.48 323 LYS C CA 1
ATOM 1554 C C . LYS C 1 5 ? 52.718 -22.299 26.155 1.00 20.27 323 LYS C C 1
ATOM 1555 O O . LYS C 1 5 ? 52.127 -21.363 26.638 1.00 21.41 323 LYS C O 1
ATOM 1561 N N . SER C 1 6 ? 53.710 -22.136 25.272 1.00 22.85 324 SER C N 1
ATOM 1562 C CA . SER C 1 6 ? 54.035 -20.821 24.707 1.00 24.25 324 SER C CA 1
ATOM 1563 C C . SER C 1 6 ? 52.970 -20.338 23.672 1.00 22.81 324 SER C C 1
ATOM 1564 O O . SER C 1 6 ? 53.024 -19.197 23.176 1.00 19.22 324 SER C O 1
ATOM 1567 N N . SER C 1 7 ? 51.998 -21.201 23.380 1.00 22.25 325 SER C N 1
ATOM 1568 C CA . SER C 1 7 ? 50.881 -20.878 22.482 1.00 21.09 325 SER C CA 1
ATOM 1569 C C . SER C 1 7 ? 49.497 -20.988 23.131 1.00 20.02 325 SER C C 1
ATOM 1570 O O . SER C 1 7 ? 48.579 -21.506 22.519 1.00 22.44 325 SER C O 1
ATOM 1573 N N . GLY C 1 8 ? 49.339 -20.507 24.364 1.00 19.23 326 GLY C N 1
ATOM 1574 C CA . GLY C 1 8 ? 47.998 -20.211 24.877 1.00 16.03 326 GLY C CA 1
ATOM 1575 C C . GLY C 1 8 ? 47.267 -21.336 25.555 1.00 19.45 326 GLY C C 1
ATOM 1576 O O . GLY C 1 8 ? 46.067 -21.166 25.882 1.00 16.80 326 GLY C O 1
ATOM 1577 N N . LEU C 1 9 ? 47.932 -22.493 25.712 1.00 19.81 327 LEU C N 1
ATOM 1578 C CA . LEU C 1 9 ? 47.329 -23.640 26.429 1.00 21.84 327 LEU C CA 1
ATOM 1579 C C . LEU C 1 9 ? 48.111 -23.924 27.696 1.00 22.56 327 LEU C C 1
ATOM 1580 O O . LEU C 1 9 ? 49.310 -23.686 27.768 1.00 24.21 327 LEU C O 1
ATOM 1585 N N . ASN C 1 10 ? 47.439 -24.425 28.706 1.00 22.77 328 ASN C N 1
ATOM 1586 C CA . ASN C 1 10 ? 48.171 -24.810 29.906 1.00 24.73 328 ASN C CA 1
ATOM 1587 C C . ASN C 1 10 ? 47.383 -25.938 30.565 1.00 27.83 328 ASN C C 1
ATOM 1588 O O . ASN C 1 10 ? 46.268 -26.232 30.128 1.00 24.60 328 ASN C O 1
ATOM 1593 N N . PHE C 1 11 ? 47.985 -26.628 31.541 1.00 28.97 329 PHE C N 1
ATOM 1594 C CA . PHE C 1 11 ? 47.241 -27.646 32.289 1.00 31.98 329 PHE C CA 1
ATOM 1595 C C . PHE C 1 11 ? 46.582 -26.992 33.506 1.00 36.51 329 PHE C C 1
ATOM 1596 O O . PHE C 1 11 ? 47.157 -26.093 34.128 1.00 38.51 329 PHE C O 1
ATOM 1604 N N . ASP C 1 12 ? 45.365 -27.420 33.809 1.00 39.69 330 ASP C N 1
ATOM 1605 C CA . ASP C 1 12 ? 44.679 -27.054 35.038 1.00 44.27 330 ASP C CA 1
ATOM 1606 C C . ASP C 1 12 ? 44.171 -28.367 35.702 1.00 47.01 330 ASP C C 1
ATOM 1607 O O . ASP C 1 12 ? 43.151 -28.935 35.276 1.00 47.40 330 ASP C O 1
ATOM 1612 N N . ASN C 1 13 ? 44.875 -28.848 36.728 1.00 50.45 331 ASN C N 1
ATOM 1613 C CA . ASN C 1 13 ? 44.513 -30.124 37.373 1.00 52.38 331 ASN C CA 1
ATOM 1614 C C . ASN C 1 13 ? 44.641 -31.292 36.371 1.00 49.65 331 ASN C C 1
ATOM 1615 O O . ASN C 1 13 ? 43.728 -32.112 36.265 1.00 50.51 331 ASN C O 1
ATOM 1620 N N . THR C 1 14 ? 45.746 -31.330 35.622 1.00 46.33 332 THR C N 1
ATOM 1621 C CA . THR C 1 14 ? 45.970 -32.265 34.487 1.00 46.32 332 THR C CA 1
ATOM 1622 C C . THR C 1 14 ? 45.044 -32.170 33.239 1.00 41.53 332 THR C C 1
ATOM 1623 O O . THR C 1 14 ? 45.291 -32.854 32.258 1.00 42.05 332 THR C O 1
ATOM 1627 N N . ALA C 1 15 ? 43.996 -31.349 33.282 1.00 37.32 333 ALA C N 1
ATOM 1628 C CA . ALA C 1 15 ? 43.151 -31.091 32.106 1.00 33.92 333 ALA C CA 1
ATOM 1629 C C . ALA C 1 15 ? 43.737 -29.946 31.217 1.00 33.68 333 ALA C C 1
ATOM 1630 O O . ALA C 1 15 ? 44.353 -29.003 31.721 1.00 31.32 333 ALA C O 1
ATOM 1632 N N . ILE C 1 16 ? 43.559 -30.042 29.900 1.00 30.14 334 ILE C N 1
ATOM 1633 C CA . ILE C 1 16 ? 43.990 -28.963 29.006 1.00 24.82 334 ILE C CA 1
ATOM 1634 C C . ILE C 1 16 ? 43.013 -27.797 29.135 1.00 19.39 334 ILE C C 1
ATOM 1635 O O . ILE C 1 16 ? 41.810 -27.981 29.067 1.00 20.22 334 ILE C O 1
ATOM 1640 N N . ALA C 1 17 ? 43.546 -26.609 29.357 1.00 24.47 335 ALA C N 1
ATOM 1641 C CA . ALA C 1 17 ? 42.717 -25.394 29.432 1.00 23.85 335 ALA C CA 1
ATOM 1642 C C . ALA C 1 17 ? 43.248 -24.294 28.503 1.00 20.94 335 ALA C C 1
ATOM 1643 O O . ALA C 1 17 ? 44.439 -24.211 28.296 1.00 22.93 335 ALA C O 1
ATOM 1645 N N . ILE C 1 18 ? 42.383 -23.414 27.999 1.00 20.52 336 ILE C N 1
ATOM 1646 C CA . ILE C 1 18 ? 42.947 -22.207 27.357 1.00 18.54 336 ILE C CA 1
ATOM 1647 C C . ILE C 1 18 ? 43.431 -21.297 28.508 1.00 21.52 336 ILE C C 1
ATOM 1648 O O . ILE C 1 18 ? 42.702 -21.102 29.511 1.00 18.05 336 ILE C O 1
ATOM 1653 N N . ASN C 1 19 ? 44.650 -20.763 28.351 1.00 18.94 337 ASN C N 1
ATOM 1654 C CA . ASN C 1 19 ? 45.219 -19.770 29.239 1.00 18.99 337 ASN C CA 1
ATOM 1655 C C . ASN C 1 19 ? 44.888 -18.361 28.677 1.00 17.57 337 ASN C C 1
ATOM 1656 O O . ASN C 1 19 ? 45.602 -17.854 27.812 1.00 19.14 337 ASN C O 1
ATOM 1661 N N . ALA C 1 20 ? 43.810 -17.756 29.150 1.00 14.44 338 ALA C N 1
ATOM 1662 C CA . ALA C 1 20 ? 43.299 -16.529 28.530 1.00 17.82 338 ALA C CA 1
ATOM 1663 C C . ALA C 1 20 ? 43.902 -15.312 29.217 1.00 19.66 338 ALA C C 1
ATOM 1664 O O . ALA C 1 20 ? 43.914 -15.243 30.450 1.00 19.65 338 ALA C O 1
ATOM 1666 N N . GLY C 1 21 ? 44.399 -14.357 28.436 1.00 17.90 339 GLY C N 1
ATOM 1667 C CA . GLY C 1 21 ? 45.001 -13.123 28.932 1.00 15.93 339 GLY C CA 1
ATOM 1668 C C . GLY C 1 21 ? 44.130 -11.914 28.636 1.00 14.60 339 GLY C C 1
ATOM 1669 O O . GLY C 1 21 ? 42.931 -12.015 28.582 1.00 16.12 339 GLY C O 1
ATOM 1670 N N . LYS C 1 22 ? 44.769 -10.762 28.452 1.00 16.32 340 LYS C N 1
ATOM 1671 C CA . LYS C 1 22 ? 44.094 -9.470 28.293 1.00 16.02 340 LYS C CA 1
ATOM 1672 C C . LYS C 1 22 ? 43.168 -9.513 27.083 1.00 16.90 340 LYS C C 1
ATOM 1673 O O . LYS C 1 22 ? 43.532 -10.079 26.021 1.00 16.98 340 LYS C O 1
ATOM 1684 N N . GLY C 1 23 ? 41.965 -8.986 27.281 1.00 11.65 341 GLY C N 1
ATOM 1685 C CA . GLY C 1 23 ? 40.940 -8.830 26.265 1.00 13.78 341 GLY C CA 1
ATOM 1686 C C . GLY C 1 23 ? 40.121 -10.064 25.964 1.00 12.94 341 GLY C C 1
ATOM 1687 O O . GLY C 1 23 ? 39.317 -10.051 25.033 1.00 13.36 341 GLY C O 1
ATOM 1688 N N . LEU C 1 24 ? 40.352 -11.128 26.737 1.00 12.88 342 LEU C N 1
ATOM 1689 C CA . LEU C 1 24 ? 39.657 -12.412 26.616 1.00 13.84 342 LEU C CA 1
ATOM 1690 C C . LEU C 1 24 ? 39.173 -12.875 28.005 1.00 16.60 342 LEU C C 1
ATOM 1691 O O . LEU C 1 24 ? 39.812 -12.552 29.010 1.00 18.41 342 LEU C O 1
ATOM 1696 N N . GLU C 1 25 ? 38.071 -13.632 28.037 1.00 18.62 343 GLU C N 1
ATOM 1697 C CA . GLU C 1 25 ? 37.560 -14.220 29.283 1.00 19.66 343 GLU C CA 1
ATOM 1698 C C . GLU C 1 25 ? 36.704 -15.440 28.874 1.00 22.48 343 GLU C C 1
ATOM 1699 O O . GLU C 1 25 ? 36.412 -15.639 27.692 1.00 20.05 343 GLU C O 1
ATOM 1705 N N . PHE C 1 26 ? 36.294 -16.253 29.829 1.00 21.35 344 PHE C N 1
ATOM 1706 C CA . PHE C 1 26 ? 35.285 -17.305 29.532 1.00 20.99 344 PHE C CA 1
ATOM 1707 C C . PHE C 1 26 ? 33.890 -16.776 29.885 1.00 21.27 344 PHE C C 1
ATOM 1708 O O . PHE C 1 26 ? 33.721 -16.006 30.852 1.00 24.36 344 PHE C O 1
ATOM 1716 N N . ASP C 1 27 ? 32.916 -17.097 29.067 1.00 20.06 345 ASP C N 1
ATOM 1717 C CA . ASP C 1 27 ? 31.544 -16.641 29.253 1.00 22.90 345 ASP C CA 1
ATOM 1718 C C . ASP C 1 27 ? 30.858 -17.548 30.262 1.00 26.73 345 ASP C C 1
ATOM 1719 O O . ASP C 1 27 ? 30.467 -18.681 29.941 1.00 22.98 345 ASP C O 1
ATOM 1724 N N . THR C 1 28 ? 30.724 -17.058 31.494 1.00 26.19 346 THR C N 1
ATOM 1725 C CA . THR C 1 28 ? 30.079 -17.877 32.537 1.00 32.73 346 THR C CA 1
ATOM 1726 C C . THR C 1 28 ? 28.594 -17.586 32.596 1.00 33.76 346 THR C C 1
ATOM 1727 O O . THR C 1 28 ? 27.939 -17.904 33.585 1.00 38.08 346 THR C O 1
ATOM 1731 N N . ASN C 1 29 ? 28.054 -16.967 31.563 1.00 33.21 347 ASN C N 1
ATOM 1732 C CA . ASN C 1 29 ? 26.668 -16.591 31.607 1.00 32.20 347 ASN C CA 1
ATOM 1733 C C . ASN C 1 29 ? 25.866 -17.323 30.552 1.00 31.57 347 ASN C C 1
ATOM 1734 O O . ASN C 1 29 ? 24.780 -16.874 30.191 1.00 36.09 347 ASN C O 1
ATOM 1739 N N . THR C 1 30 ? 26.374 -18.462 30.056 1.00 30.12 348 THR C N 1
ATOM 1740 C CA . THR C 1 30 ? 25.599 -19.251 29.066 1.00 29.95 348 THR C CA 1
ATOM 1741 C C . THR C 1 30 ? 24.689 -20.266 29.775 1.00 30.93 348 THR C C 1
ATOM 1742 O O . THR C 1 30 ? 24.847 -20.508 30.973 1.00 28.46 348 THR C O 1
ATOM 1746 N N . SER C 1 31 ? 23.812 -20.900 29.006 1.00 33.70 349 SER C N 1
ATOM 1747 C CA . SER C 1 31 ? 22.876 -21.895 29.549 1.00 37.21 349 SER C CA 1
ATOM 1748 C C . SER C 1 31 ? 23.568 -23.140 30.077 1.00 38.08 349 SER C C 1
ATOM 1749 O O . SER C 1 31 ? 22.968 -23.915 30.832 1.00 41.07 349 SER C O 1
ATOM 1754 N N . GLU C 1 32 ? 24.827 -23.346 29.688 1.00 35.49 350 GLU C N 1
ATOM 1755 C CA . GLU C 1 32 ? 25.568 -24.515 30.161 1.00 32.24 350 GLU C CA 1
ATOM 1756 C C . GLU C 1 32 ? 26.680 -24.184 31.138 1.00 29.76 350 GLU C C 1
ATOM 1757 O O . GLU C 1 32 ? 27.390 -25.080 31.569 1.00 28.30 350 GLU C O 1
ATOM 1763 N N . SER C 1 33 ? 26.804 -22.901 31.498 1.00 28.25 351 SER C N 1
ATOM 1764 C CA . SER C 1 33 ? 27.797 -22.434 32.466 1.00 28.16 351 SER C CA 1
ATOM 1765 C C . SER C 1 33 ? 27.389 -22.821 33.877 1.00 29.60 351 SER C C 1
ATOM 1766 O O . SER C 1 33 ? 26.204 -22.870 34.176 1.00 29.20 351 SER C O 1
ATOM 1769 N N . PRO C 1 34 ? 28.371 -23.064 34.738 1.00 32.82 352 PRO C N 1
ATOM 1770 C CA . PRO C 1 34 ? 29.797 -23.021 34.367 1.00 31.58 352 PRO C CA 1
ATOM 1771 C C . PRO C 1 34 ? 30.427 -24.365 33.968 1.00 29.58 352 PRO C C 1
ATOM 1772 O O . PRO C 1 34 ? 31.652 -24.456 33.861 1.00 30.26 352 PRO C O 1
ATOM 1776 N N . ASP C 1 35 ? 29.604 -25.383 33.717 1.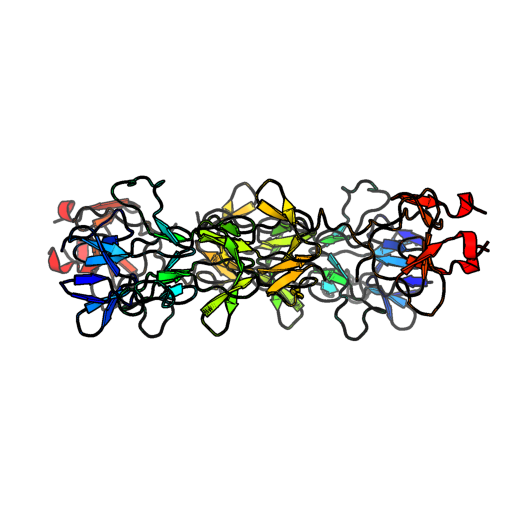00 27.88 353 ASP C N 1
ATOM 1777 C CA . ASP C 1 35 ? 30.089 -26.663 33.252 1.00 27.80 353 ASP C CA 1
ATOM 1778 C C . ASP C 1 35 ? 30.845 -26.450 31.903 1.00 27.75 353 ASP C C 1
ATOM 1779 O O . ASP C 1 35 ? 31.925 -26.987 31.697 1.00 24.75 353 ASP C O 1
ATOM 1784 N N . ILE C 1 36 ? 30.238 -25.665 31.018 1.00 26.19 354 ILE C N 1
ATOM 1785 C CA . ILE C 1 36 ? 30.810 -25.333 29.697 1.00 25.98 354 ILE C CA 1
ATOM 1786 C C . ILE C 1 36 ? 30.744 -23.830 29.524 1.00 23.10 354 ILE C C 1
ATOM 1787 O O . ILE C 1 36 ? 29.662 -23.242 29.562 1.00 26.67 354 ILE C O 1
ATOM 1792 N N . ASN C 1 37 ? 31.914 -23.210 29.404 1.00 23.59 355 ASN C N 1
ATOM 1793 C CA . ASN C 1 37 ? 32.023 -21.756 29.181 1.00 21.57 355 ASN C CA 1
ATOM 1794 C C . ASN C 1 37 ? 32.824 -21.543 27.897 1.00 20.66 355 ASN C C 1
ATOM 1795 O O . ASN C 1 37 ? 34.019 -21.904 27.891 1.00 24.87 355 ASN C O 1
ATOM 1800 N N . PRO C 1 38 ? 32.231 -20.970 26.852 1.00 22.65 356 PRO C N 1
ATOM 1801 C CA . PRO C 1 38 ? 33.000 -20.614 25.631 1.00 22.74 356 PRO C CA 1
ATOM 1802 C C . PRO C 1 38 ? 34.022 -19.503 25.954 1.00 21.14 356 PRO C C 1
ATOM 1803 O O . PRO C 1 38 ? 33.869 -18.756 26.945 1.00 21.46 356 PRO C O 1
ATOM 1807 N N . ILE C 1 39 ? 35.078 -19.423 25.166 1.00 16.06 357 ILE C N 1
ATOM 1808 C CA . ILE C 1 39 ? 35.971 -18.263 25.283 1.00 15.30 357 ILE C CA 1
ATOM 1809 C C . ILE C 1 39 ? 35.343 -17.100 24.508 1.00 15.80 357 ILE C C 1
ATOM 1810 O O . ILE C 1 39 ? 34.744 -17.318 23.446 1.00 17.60 357 ILE C O 1
ATOM 1815 N N . LYS C 1 40 ? 35.398 -15.873 25.059 1.00 13.93 358 LYS C N 1
ATOM 1816 C CA . LYS C 1 40 ? 34.881 -14.695 24.346 1.00 16.17 358 LYS C CA 1
ATOM 1817 C C . LYS C 1 40 ? 35.840 -13.540 24.597 1.00 12.56 358 LYS C C 1
ATOM 1818 O O . LYS C 1 40 ? 36.713 -13.643 25.461 1.00 14.72 358 LYS C O 1
ATOM 1824 N N . THR C 1 41 ? 35.644 -12.433 23.894 1.00 15.51 359 THR C N 1
ATOM 1825 C CA . THR C 1 41 ? 36.425 -11.214 24.155 1.00 15.59 359 THR C CA 1
ATOM 1826 C C . THR C 1 41 ? 35.923 -10.555 25.431 1.00 18.71 359 THR C C 1
ATOM 1827 O O . THR C 1 41 ? 34.769 -10.723 25.821 1.00 17.91 359 THR C O 1
ATOM 1831 N N . LYS C 1 42 ? 36.788 -9.768 26.034 1.00 12.97 360 LYS C N 1
ATOM 1832 C CA . LYS C 1 42 ? 36.422 -9.028 27.249 1.00 15.30 360 LYS C CA 1
ATOM 1833 C C . LYS C 1 42 ? 36.427 -7.557 26.920 1.00 14.60 360 LYS C C 1
ATOM 1834 O O . LYS C 1 42 ? 37.448 -7.014 26.488 1.00 17.18 360 LYS C O 1
ATOM 1840 N N . ILE C 1 43 ? 35.244 -6.938 27.020 1.00 14.18 361 ILE C N 1
ATOM 1841 C CA . ILE C 1 43 ? 35.012 -5.605 26.484 1.00 15.34 361 ILE C CA 1
ATOM 1842 C C . ILE C 1 43 ? 34.400 -4.699 27.590 1.00 19.71 361 ILE C C 1
ATOM 1843 O O . ILE C 1 43 ? 33.768 -5.205 28.537 1.00 18.53 361 ILE C O 1
ATOM 1848 N N . GLY C 1 44 ? 34.688 -3.412 27.508 1.00 18.93 362 GLY C N 1
ATOM 1849 C CA . GLY C 1 44 ? 34.191 -2.435 28.437 1.00 21.66 362 GLY C CA 1
ATOM 1850 C C . GLY C 1 44 ? 33.633 -1.260 27.697 1.00 20.67 362 GLY C C 1
ATOM 1851 O O . GLY C 1 44 ? 33.088 -1.367 26.593 1.00 20.96 362 GLY C O 1
ATOM 1852 N N . SER C 1 45 ? 33.808 -0.084 28.288 1.00 19.39 363 SER C N 1
ATOM 1853 C CA . SER C 1 45 ? 33.218 1.129 27.738 1.00 20.28 363 SER C CA 1
ATOM 1854 C C . SER C 1 45 ? 33.593 1.399 26.249 1.00 20.82 363 SER C C 1
ATOM 1855 O O . SER C 1 45 ? 34.753 1.245 25.867 1.00 20.08 363 SER C O 1
ATOM 1858 N N . GLY C 1 46 ? 32.625 1.828 25.449 1.00 18.26 364 GLY C N 1
ATOM 1859 C CA . GLY C 1 46 ? 32.882 2.200 24.062 1.00 18.20 364 GLY C CA 1
ATOM 1860 C C . GLY C 1 46 ? 32.811 1.054 23.089 1.00 17.66 364 GLY C C 1
ATOM 1861 O O . GLY C 1 46 ? 32.864 1.276 21.875 1.00 22.64 364 GLY C O 1
ATOM 1862 N N . ILE C 1 47 ? 32.682 -0.162 23.595 1.00 19.08 365 ILE C N 1
ATOM 1863 C CA . ILE C 1 47 ? 32.586 -1.369 22.744 1.00 18.37 365 ILE C CA 1
ATOM 1864 C C . ILE C 1 47 ? 31.336 -2.151 23.133 1.00 21.52 365 ILE C C 1
ATOM 1865 O O . ILE C 1 47 ? 30.981 -2.260 24.339 1.00 21.34 365 ILE C O 1
ATOM 1874 N N . ASP C 1 48 ? 30.726 -2.761 22.128 1.00 18.86 366 ASP C N 1
ATOM 1875 C CA . ASP C 1 48 ? 29.574 -3.628 22.313 1.00 20.70 366 ASP C CA 1
ATOM 1876 C C . ASP C 1 48 ? 29.573 -4.824 21.361 1.00 20.67 366 ASP C C 1
ATOM 1877 O O . ASP C 1 48 ? 30.439 -4.942 20.505 1.00 21.34 366 ASP C O 1
ATOM 1882 N N . TYR C 1 49 ? 28.629 -5.752 21.521 1.00 20.78 367 TYR C N 1
ATOM 1883 C CA . TYR C 1 49 ? 28.404 -6.773 20.495 1.00 19.76 367 TYR C CA 1
ATOM 1884 C C . TYR C 1 49 ? 27.205 -6.427 19.658 1.00 25.70 367 TYR C C 1
ATOM 1885 O O . TYR C 1 49 ? 26.208 -5.881 20.156 1.00 20.04 367 TYR C O 1
ATOM 1894 N N . ASN C 1 50 ? 27.268 -6.716 18.370 1.00 23.72 368 ASN C N 1
ATOM 1895 C CA . ASN C 1 50 ? 26.006 -6.657 17.648 1.00 23.62 368 ASN C CA 1
ATOM 1896 C C . ASN C 1 50 ? 25.265 -8.002 17.720 1.00 22.24 368 ASN C C 1
ATOM 1897 O O . ASN C 1 50 ? 25.669 -8.906 18.417 1.00 22.19 368 ASN C O 1
ATOM 1902 N N . GLU C 1 51 ? 24.162 -8.131 16.980 1.00 26.45 369 GLU C N 1
ATOM 1903 C CA . GLU C 1 51 ? 23.341 -9.346 16.987 1.00 28.69 369 GLU C CA 1
ATOM 1904 C C . GLU C 1 51 ? 24.025 -10.580 16.383 1.00 29.70 369 GLU C C 1
ATOM 1905 O O . GLU C 1 51 ? 23.637 -11.736 16.646 1.00 29.37 369 GLU C O 1
ATOM 1911 N N . ASN C 1 52 ? 25.083 -10.339 15.621 1.00 24.50 370 ASN C N 1
ATOM 1912 C CA . ASN C 1 52 ? 25.912 -11.400 15.039 1.00 25.89 370 ASN C CA 1
ATOM 1913 C C . ASN C 1 52 ? 27.077 -11.810 15.985 1.00 25.00 370 ASN C C 1
ATOM 1914 O O . ASN C 1 52 ? 27.871 -12.679 15.663 1.00 23.08 370 ASN C O 1
ATOM 1919 N N . GLY C 1 53 ? 27.185 -11.168 17.144 1.00 24.61 371 GLY C N 1
ATOM 1920 C CA . GLY C 1 53 ? 28.268 -11.442 18.072 1.00 22.74 371 GLY C CA 1
ATOM 1921 C C . GLY C 1 53 ? 29.619 -10.851 17.644 1.00 18.16 371 GLY C C 1
ATOM 1922 O O . GLY C 1 53 ? 30.653 -11.237 18.192 1.00 20.04 371 GLY C O 1
ATOM 1923 N N . ALA C 1 54 ? 29.592 -9.881 16.722 1.00 17.22 372 ALA C N 1
ATOM 1924 C CA . ALA C 1 54 ? 30.794 -9.064 16.394 1.00 16.57 372 ALA C CA 1
ATOM 1925 C C . ALA C 1 54 ? 30.926 -7.852 17.242 1.00 15.54 372 ALA C C 1
ATOM 1926 O O . ALA C 1 54 ? 29.935 -7.204 17.578 1.00 16.28 372 ALA C O 1
ATOM 1928 N N . MET C 1 55 ? 32.178 -7.483 17.528 1.00 12.42 373 MET C N 1
ATOM 1929 C CA . MET C 1 55 ? 32.475 -6.296 18.323 1.00 14.10 373 MET C CA 1
ATOM 1930 C C . MET C 1 55 ? 32.312 -5.093 17.456 1.00 17.15 373 MET C C 1
ATOM 1931 O O . MET C 1 55 ? 32.803 -5.079 16.294 1.00 16.49 373 MET C O 1
ATOM 1936 N N . ILE C 1 56 ? 31.652 -4.079 18.028 1.00 13.27 374 ILE C N 1
ATOM 1937 C CA . ILE C 1 56 ? 31.391 -2.826 17.368 1.00 16.11 374 ILE C CA 1
ATOM 1938 C C . ILE C 1 56 ? 31.717 -1.723 18.336 1.00 16.91 374 ILE C C 1
ATOM 1939 O O . ILE C 1 56 ? 31.696 -1.936 19.567 1.00 18.17 374 ILE C O 1
ATOM 1944 N N . THR C 1 57 ? 32.019 -0.531 17.818 1.00 14.88 375 THR C N 1
ATOM 1945 C CA . THR C 1 57 ? 32.113 0.603 18.708 1.00 19.51 375 THR C CA 1
ATOM 1946 C C . THR C 1 57 ? 30.700 1.095 19.019 1.00 18.92 375 THR C C 1
ATOM 1947 O O . THR C 1 57 ? 29.822 1.181 18.134 1.00 19.05 375 THR C O 1
ATOM 1951 N N . LYS C 1 58 ? 30.501 1.391 20.293 1.00 19.34 376 LYS C N 1
ATOM 1952 C CA . LYS C 1 58 ? 29.177 1.760 20.837 1.00 21.77 376 LYS C CA 1
ATOM 1953 C C . LYS C 1 58 ? 29.078 3.285 20.752 1.00 19.66 376 LYS C C 1
ATOM 1954 O O . LYS C 1 58 ? 29.803 3.974 21.406 1.00 21.02 376 LYS C O 1
ATOM 1960 N N . LEU C 1 59 ? 28.249 3.788 19.846 1.00 21.98 377 LEU C N 1
ATOM 1961 C CA . LEU C 1 59 ? 28.203 5.200 19.530 1.00 23.58 377 LEU C CA 1
ATOM 1962 C C . LEU C 1 59 ? 26.984 5.868 20.196 1.00 28.74 377 LEU C C 1
ATOM 1963 O O . LEU C 1 59 ? 25.875 5.315 20.152 1.00 29.67 377 LEU C O 1
ATOM 1968 N N . GLY C 1 60 ? 27.212 7.021 20.826 1.00 27.75 378 GLY C N 1
ATOM 1969 C CA . GLY C 1 60 ? 26.163 7.814 21.461 1.00 29.81 378 GLY C CA 1
ATOM 1970 C C . GLY C 1 60 ? 25.940 9.114 20.704 1.00 30.22 378 GLY C C 1
ATOM 1971 O O . GLY C 1 60 ? 26.201 9.199 19.501 1.00 25.03 378 GLY C O 1
ATOM 1972 N N . ALA C 1 61 ? 25.499 10.160 21.403 1.00 29.34 379 ALA C N 1
ATOM 1973 C CA . ALA C 1 61 ? 25.046 11.361 20.689 1.00 28.62 379 ALA C CA 1
ATOM 1974 C C . ALA C 1 61 ? 26.133 12.067 19.924 1.00 29.12 379 ALA C C 1
ATOM 1975 O O . ALA C 1 61 ? 27.230 12.305 20.435 1.00 31.00 379 ALA C O 1
ATOM 1977 N N . GLY C 1 62 ? 25.830 12.407 18.674 1.00 26.65 380 GLY C N 1
ATOM 1978 C CA . GLY C 1 62 ? 26.729 13.213 17.863 1.00 28.59 380 GLY C CA 1
ATOM 1979 C C . GLY C 1 62 ? 27.684 12.393 17.004 1.00 26.86 380 GLY C C 1
ATOM 1980 O O . GLY C 1 62 ? 28.465 12.965 16.254 1.00 30.51 380 GLY C O 1
ATOM 1981 N N . LEU C 1 63 ? 27.620 11.063 17.122 1.00 25.07 381 LEU C N 1
ATOM 1982 C CA . LEU C 1 63 ? 28.507 10.165 16.364 1.00 24.65 381 LEU C CA 1
ATOM 1983 C C . LEU C 1 63 ? 27.682 9.149 15.607 1.00 24.54 381 LEU C C 1
ATOM 1984 O O . LEU C 1 63 ? 26.684 8.630 16.130 1.00 28.70 381 LEU C O 1
ATOM 1989 N N . SER C 1 64 ? 28.115 8.831 14.386 1.00 24.97 382 SER C N 1
ATOM 1990 C CA . SER C 1 64 ? 27.430 7.833 13.572 1.00 22.10 382 SER C CA 1
ATOM 1991 C C . SER C 1 64 ? 28.446 7.069 12.712 1.00 22.45 382 SER C C 1
ATOM 1992 O O . SER C 1 64 ? 29.598 7.524 12.556 1.00 22.83 382 SER C O 1
ATOM 1995 N N . PHE C 1 65 ? 28.012 5.916 12.157 1.00 19.96 383 PHE C N 1
ATOM 1996 C CA . PHE C 1 65 ? 28.822 5.185 11.193 1.00 19.12 383 PHE C CA 1
ATOM 1997 C C . PHE C 1 65 ? 28.481 5.751 9.822 1.00 22.15 383 PHE C C 1
ATOM 1998 O O . PHE C 1 65 ? 27.297 6.060 9.529 1.00 19.64 383 PHE C O 1
ATOM 2006 N N . ASP C 1 66 ? 29.529 5.956 9.034 1.00 18.96 384 ASP C N 1
ATOM 2007 C CA . ASP C 1 66 ? 29.375 6.252 7.622 1.00 22.33 384 ASP C CA 1
ATOM 2008 C C . ASP C 1 66 ? 29.161 4.935 6.855 1.00 22.63 384 ASP C C 1
ATOM 2009 O O . ASP C 1 66 ? 29.063 3.843 7.474 1.00 24.08 384 ASP C O 1
ATOM 2014 N N . ASN C 1 67 ? 29.109 5.010 5.518 1.00 22.06 385 ASN C N 1
ATOM 2015 C CA . ASN C 1 67 ? 28.696 3.829 4.737 1.00 19.10 385 ASN C CA 1
ATOM 2016 C C . ASN C 1 67 ? 29.823 2.809 4.608 1.00 23.26 385 ASN C C 1
ATOM 2017 O O . ASN C 1 67 ? 29.636 1.736 4.026 1.00 24.71 385 ASN C O 1
ATOM 2022 N N . SER C 1 68 ? 31.013 3.174 5.103 1.00 22.31 386 SER C N 1
ATOM 2023 C CA . SER C 1 68 ? 32.153 2.253 5.085 1.00 24.83 386 SER C CA 1
ATOM 2024 C C . SER C 1 68 ? 32.526 1.677 6.474 1.00 22.24 386 SER C C 1
ATOM 2025 O O . SER C 1 68 ? 33.587 1.067 6.658 1.00 22.63 386 SER C O 1
ATOM 2028 N N . GLY C 1 69 ? 31.611 1.814 7.421 1.00 17.28 387 GLY C N 1
ATOM 2029 C CA . GLY C 1 69 ? 31.787 1.303 8.779 1.00 19.65 387 GLY C CA 1
ATOM 2030 C C . GLY C 1 69 ? 32.680 2.165 9.668 1.00 21.09 387 GLY C C 1
ATOM 2031 O O . GLY C 1 69 ? 33.111 1.686 10.712 1.00 21.66 387 GLY C O 1
ATOM 2032 N N . ALA C 1 70 ? 32.966 3.407 9.268 1.00 17.54 388 ALA C N 1
ATOM 2033 C CA . ALA C 1 70 ? 33.909 4.245 10.025 1.00 19.46 388 ALA C CA 1
ATOM 2034 C C . ALA C 1 70 ? 33.141 5.200 10.920 1.00 21.16 388 ALA C C 1
ATOM 2035 O O . ALA C 1 70 ? 32.018 5.612 10.588 1.00 22.23 388 ALA C O 1
ATOM 2037 N N . ILE C 1 71 ? 33.754 5.609 12.035 1.00 17.50 389 ILE C N 1
ATOM 2038 C CA . ILE C 1 71 ? 33.076 6.513 12.923 1.00 19.91 389 ILE C CA 1
ATOM 2039 C C . ILE C 1 71 ? 33.164 7.955 12.422 1.00 20.23 389 ILE C C 1
ATOM 2040 O O . ILE C 1 71 ? 34.224 8.457 12.131 1.00 20.54 389 ILE C O 1
ATOM 2045 N N . THR C 1 72 ? 32.04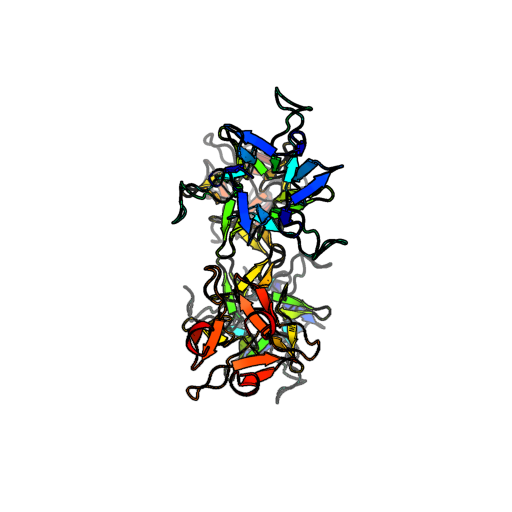0 8.641 12.367 1.00 21.98 390 THR C N 1
ATOM 2046 C CA . THR C 1 72 ? 32.057 9.990 11.854 1.00 24.97 390 THR C CA 1
ATOM 2047 C C . THR C 1 72 ? 31.174 10.934 12.717 1.00 23.28 390 THR C C 1
ATOM 2048 O O . THR C 1 72 ? 30.283 10.482 13.436 1.00 26.45 390 THR C O 1
ATOM 2052 N N . ILE C 1 73 ? 31.442 12.229 12.661 1.00 23.95 391 ILE C N 1
ATOM 2053 C CA . ILE C 1 73 ? 30.650 13.171 13.427 1.00 30.44 391 ILE C CA 1
ATOM 2054 C C . ILE C 1 73 ? 29.351 13.529 12.687 1.00 33.63 391 ILE C C 1
ATOM 2055 O O . ILE C 1 73 ? 29.396 13.888 11.516 1.00 34.01 391 ILE C O 1
ATOM 2060 N N . GLY C 1 74 ? 28.218 13.423 13.380 1.00 38.10 392 GLY C N 1
ATOM 2061 C CA . GLY C 1 74 ? 26.929 13.850 12.858 1.00 42.07 392 GLY C CA 1
ATOM 2062 C C . GLY C 1 74 ? 26.774 15.355 12.907 1.00 46.89 392 GLY C C 1
ATOM 2063 O O . GLY C 1 74 ? 25.658 15.878 12.971 1.00 52.49 392 GLY C O 1
ATOM 2064 N N . GLY C 1 77 ? 26.021 20.434 16.446 1.00 46.14 457 GLY C N 1
ATOM 2065 C CA . GLY C 1 77 ? 25.997 21.388 15.345 1.00 52.28 457 GLY C CA 1
ATOM 2066 C C . GLY C 1 77 ? 26.947 22.557 15.595 1.00 56.63 457 GLY C C 1
ATOM 2067 O O . GLY C 1 77 ? 26.519 23.683 15.874 1.00 57.47 457 GLY C O 1
ATOM 2068 N N . TYR C 1 78 ? 28.247 22.282 15.487 1.00 57.42 458 TYR C N 1
ATOM 2069 C CA . TYR C 1 78 ? 29.291 23.237 15.868 1.00 60.29 458 TYR C CA 1
ATOM 2070 C C . TYR C 1 78 ? 29.741 24.156 14.720 1.00 64.17 458 TYR C C 1
ATOM 2071 O O . TYR C 1 78 ? 29.548 23.858 13.538 1.00 63.31 458 TYR C O 1
ATOM 2080 N N . ILE C 1 79 ? 30.355 25.269 15.109 1.00 70.39 459 ILE C N 1
ATOM 2081 C CA . ILE C 1 79 ? 30.772 26.353 14.223 1.00 72.33 459 ILE C CA 1
ATOM 2082 C C . ILE C 1 79 ? 32.192 26.112 13.664 1.00 72.12 459 ILE C C 1
ATOM 2083 O O . ILE C 1 79 ? 33.106 25.750 14.421 1.00 71.66 459 ILE C O 1
ATOM 2088 N N . PRO C 1 80 ? 32.373 26.303 12.352 1.00 72.48 460 PRO C N 1
ATOM 2089 C CA . PRO C 1 80 ? 33.685 26.141 11.715 1.00 73.27 460 PRO C CA 1
ATOM 2090 C C . PRO C 1 80 ? 34.655 27.281 12.060 1.00 74.05 460 PRO C C 1
ATOM 2091 O O . PRO C 1 80 ? 34.207 28.334 12.533 1.00 73.84 460 PRO C O 1
ATOM 2095 N N . GLU C 1 81 ? 35.952 27.065 11.819 1.00 74.21 461 GLU C N 1
ATOM 2096 C CA . GLU C 1 81 ? 36.986 28.079 12.049 1.00 75.17 461 GLU C CA 1
ATOM 2097 C C . GLU C 1 81 ? 36.794 29.331 11.173 1.00 75.78 461 GLU C C 1
ATOM 2098 O O . GLU C 1 81 ? 36.435 29.232 9.989 1.00 75.29 461 GLU C O 1
ATOM 2104 N N . ALA C 1 82 ? 37.011 30.498 11.786 1.00 76.06 462 ALA C N 1
ATOM 2105 C CA . ALA C 1 82 ? 37.018 31.780 11.089 1.00 77.08 462 ALA C CA 1
ATOM 2106 C C . ALA C 1 82 ? 38.299 31.923 10.247 1.00 78.48 462 ALA C C 1
ATOM 2107 O O . ALA C 1 82 ? 39.326 31.318 10.595 1.00 78.01 462 ALA C O 1
ATOM 2109 N N . PRO C 1 83 ? 38.248 32.703 9.151 1.00 79.71 463 PRO C N 1
ATOM 2110 C CA . PRO C 1 83 ? 39.443 32.940 8.309 1.00 80.38 463 PRO C CA 1
ATOM 2111 C C . PRO C 1 83 ? 40.707 33.338 9.101 1.00 80.89 463 PRO C C 1
ATOM 2112 O O . PRO C 1 83 ? 40.610 34.021 10.131 1.00 79.51 463 PRO C O 1
ATOM 2116 N N . ARG C 1 84 ? 41.870 32.892 8.618 1.00 82.42 464 ARG C N 1
ATOM 2117 C CA . ARG C 1 84 ? 43.146 33.111 9.308 1.00 84.17 464 ARG C CA 1
ATOM 2118 C C . ARG C 1 84 ? 44.012 34.176 8.621 1.00 84.75 464 ARG C C 1
ATOM 2119 O O . ARG C 1 84 ? 45.175 33.921 8.287 1.00 84.80 464 ARG C O 1
ATOM 2127 N N . ASP C 1 85 ? 43.446 35.372 8.448 1.00 85.14 465 ASP C N 1
ATOM 2128 C CA . ASP C 1 85 ? 44.067 36.448 7.663 1.00 85.46 465 ASP C CA 1
ATOM 2129 C C . ASP C 1 85 ? 44.816 37.527 8.467 1.00 85.66 465 ASP C C 1
ATOM 2130 O O . ASP C 1 85 ? 45.614 38.275 7.899 1.00 86.22 465 ASP C O 1
ATOM 2135 N N . GLY C 1 86 ? 44.560 37.603 9.774 1.00 85.35 466 GLY C N 1
ATOM 2136 C CA . GLY C 1 86 ? 45.185 38.603 10.629 1.00 85.13 466 GLY C CA 1
AT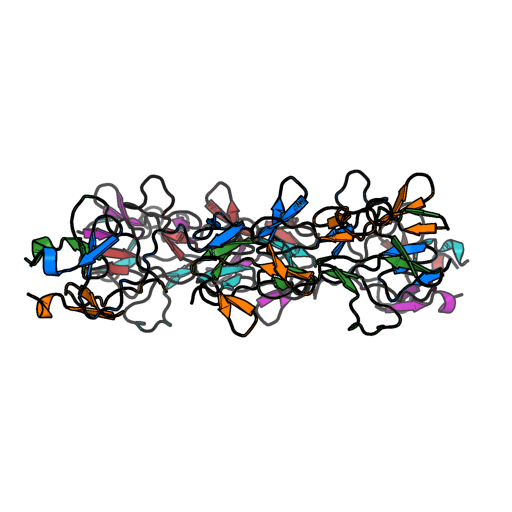OM 2137 C C . GLY C 1 86 ? 44.199 39.570 11.272 1.00 85.20 466 GLY C C 1
ATOM 2138 O O . GLY C 1 86 ? 44.597 40.498 11.988 1.00 84.75 466 GLY C O 1
ATOM 2139 N N . GLN C 1 87 ? 42.909 39.337 11.021 1.00 84.69 467 GLN C N 1
ATOM 2140 C CA . GLN C 1 87 ? 41.836 40.230 11.467 1.00 84.03 467 GLN C CA 1
ATOM 2141 C C . GLN C 1 87 ? 40.844 39.553 12.424 1.00 83.07 467 GLN C C 1
ATOM 2142 O O . GLN C 1 87 ? 40.583 38.344 12.309 1.00 83.33 467 GLN C O 1
ATOM 2148 N N . ALA C 1 88 ? 40.291 40.341 13.352 1.00 81.38 468 ALA C N 1
ATOM 2149 C CA . ALA C 1 88 ? 39.293 39.859 14.313 1.00 79.69 468 ALA C CA 1
ATOM 2150 C C . ALA C 1 88 ? 37.903 39.688 13.682 1.00 78.90 468 ALA C C 1
ATOM 2151 O O . ALA C 1 88 ? 37.461 40.520 12.872 1.00 79.45 468 ALA C O 1
ATOM 2153 N N . TYR C 1 89 ? 37.225 38.603 14.058 1.00 76.81 469 TYR C N 1
ATOM 2154 C CA . TYR C 1 89 ? 35.905 38.283 13.516 1.00 75.05 469 TYR C CA 1
ATOM 2155 C C . TYR C 1 89 ? 34.845 38.115 14.601 1.00 74.04 469 TYR C C 1
ATOM 2156 O O . TYR C 1 89 ? 35.134 37.686 15.726 1.00 72.19 469 TYR C O 1
ATOM 2165 N N . VAL C 1 90 ? 33.616 38.472 14.239 1.00 74.14 470 VAL C N 1
ATOM 2166 C CA . VAL C 1 90 ? 32.444 38.236 15.075 1.00 74.31 470 VAL C CA 1
ATOM 2167 C C . VAL C 1 90 ? 31.423 37.439 14.259 1.00 74.77 470 VAL C C 1
ATOM 2168 O O . VAL C 1 90 ? 31.526 37.365 13.029 1.00 73.95 470 VAL C O 1
ATOM 2172 N N . ARG C 1 91 ? 30.443 36.855 14.940 1.00 75.74 471 ARG C N 1
ATOM 2173 C CA . ARG C 1 91 ? 29.475 35.993 14.272 1.00 77.27 471 ARG C CA 1
ATOM 2174 C C . ARG C 1 91 ? 28.155 36.725 14.002 1.00 78.20 471 ARG C C 1
ATOM 2175 O O . ARG C 1 91 ? 27.458 37.146 14.942 1.00 78.56 471 ARG C O 1
ATOM 2183 N N . LYS C 1 92 ? 27.826 36.872 12.717 1.00 78.55 472 LYS C N 1
ATOM 2184 C CA . LYS C 1 92 ? 26.592 37.543 12.287 1.00 79.13 472 LYS C CA 1
ATOM 2185 C C . LYS C 1 92 ? 25.843 36.745 11.203 1.00 79.10 472 LYS C C 1
ATOM 2186 O O . LYS C 1 92 ? 26.399 36.450 10.141 1.00 78.18 472 LYS C O 1
ATOM 2192 N N . ASP C 1 93 ? 24.586 36.407 11.506 1.00 79.85 473 ASP C N 1
ATOM 2193 C CA . ASP C 1 93 ? 23.672 35.679 10.608 1.00 80.45 473 ASP C CA 1
ATOM 2194 C C . ASP C 1 93 ? 24.207 34.331 10.071 1.00 80.37 473 ASP C C 1
ATOM 2195 O O . ASP C 1 93 ? 24.000 33.990 8.897 1.00 80.14 473 ASP C O 1
ATOM 2200 N N . GLY C 1 94 ? 24.877 33.578 10.944 1.00 80.17 474 GLY C N 1
ATOM 2201 C CA . GLY C 1 94 ? 25.439 32.283 10.595 1.00 80.40 474 GLY C CA 1
ATOM 2202 C C . GLY C 1 94 ? 26.669 32.365 9.710 1.00 80.40 474 GLY C C 1
ATOM 2203 O O . GLY C 1 94 ? 26.920 31.474 8.897 1.00 80.66 474 GLY C O 1
ATOM 2204 N N . GLU C 1 95 ? 27.436 33.437 9.874 1.00 80.55 475 GLU C N 1
ATOM 2205 C CA . GLU C 1 95 ? 28.629 33.687 9.065 1.00 81.09 475 GLU C CA 1
ATOM 2206 C C . GLU C 1 95 ? 29.672 34.511 9.830 1.00 80.61 475 GLU C C 1
ATOM 2207 O O . GLU C 1 95 ? 29.353 35.172 10.818 1.00 80.28 475 GLU C O 1
ATOM 2213 N N . TRP C 1 96 ? 30.921 34.454 9.375 1.00 80.21 476 TRP C N 1
ATOM 2214 C CA . TRP C 1 96 ? 31.991 35.241 9.984 1.00 80.23 476 TRP C CA 1
ATOM 2215 C C . TRP C 1 96 ? 32.140 36.611 9.318 1.00 80.48 476 TRP C C 1
ATOM 2216 O O . TRP C 1 96 ? 32.451 36.713 8.126 1.00 80.62 476 TRP C O 1
ATOM 2227 N N . VAL C 1 97 ? 31.898 37.656 10.108 1.00 80.79 477 VAL C N 1
ATOM 2228 C CA . VAL C 1 97 ? 31.976 39.042 9.645 1.00 81.24 477 VAL C CA 1
ATOM 2229 C C . VAL C 1 97 ? 33.041 39.786 10.455 1.00 81.14 477 VAL C C 1
ATOM 2230 O O . VAL C 1 97 ? 33.123 39.633 11.681 1.00 80.45 477 VAL C O 1
ATOM 2234 N N . LEU C 1 98 ? 33.862 40.567 9.751 1.00 81.31 478 LEU C N 1
ATOM 2235 C CA . LEU C 1 98 ? 34.916 41.383 10.361 1.00 81.98 478 LEU C CA 1
ATOM 2236 C C . LEU C 1 98 ? 34.391 42.319 11.454 1.00 82.19 478 LEU C C 1
ATOM 2237 O O . LEU C 1 98 ? 33.289 42.883 11.339 1.00 81.31 478 LEU C O 1
ATOM 2242 N N . LEU C 1 99 ? 35.192 42.473 12.508 1.00 82.54 479 LEU C N 1
ATOM 2243 C CA . LEU C 1 99 ? 34.888 43.381 13.613 1.00 83.47 479 LEU C CA 1
ATOM 2244 C C . LEU C 1 99 ? 34.894 44.854 13.162 1.00 84.86 479 LEU C C 1
ATOM 2245 O O . LEU C 1 99 ? 34.137 45.676 13.688 1.00 84.93 479 LEU C O 1
ATOM 2250 N N . SER C 1 100 ? 35.739 45.163 12.175 1.00 85.83 480 SER C N 1
ATOM 2251 C CA . SER C 1 100 ? 35.869 46.502 11.590 1.00 86.31 480 SER C CA 1
ATOM 2252 C C . SER C 1 100 ? 34.534 47.152 11.223 1.00 86.83 480 SER C C 1
ATOM 2253 O O . SER C 1 100 ? 34.303 48.314 11.558 1.00 86.85 480 SER C O 1
ATOM 2256 N N . THR C 1 101 ? 33.665 46.401 10.544 1.00 87.50 481 THR C N 1
ATOM 2257 C CA . THR C 1 101 ? 32.393 46.935 10.020 1.00 88.92 481 THR C CA 1
ATOM 2258 C C . THR C 1 101 ? 31.428 47.493 11.093 1.00 89.40 481 THR C C 1
ATOM 2259 O O . THR C 1 101 ? 30.377 48.060 10.769 1.00 89.42 481 THR C O 1
ATOM 2263 N N . PHE C 1 102 ? 31.800 47.340 12.361 1.00 89.54 482 PHE C N 1
ATOM 2264 C CA . PHE C 1 102 ? 30.954 47.756 13.470 1.00 89.88 482 PHE C CA 1
ATOM 2265 C C . PHE C 1 102 ? 31.670 48.744 14.390 1.00 90.05 482 PHE C C 1
ATOM 2266 O O . PHE C 1 102 ? 31.055 49.308 15.300 1.00 90.09 482 PHE C O 1
ATOM 2274 N N . LEU C 1 103 ? 32.964 48.951 14.149 1.00 90.09 483 LEU C N 1
ATOM 2275 C CA . LEU C 1 103 ? 33.775 49.853 14.977 1.00 90.09 483 LEU C CA 1
ATOM 2276 C C . LEU C 1 103 ? 33.673 51.321 14.522 1.00 90.09 483 LEU C C 1
ATOM 2277 O O . LEU C 1 103 ? 33.834 51.682 13.347 1.00 90.09 483 LEU C O 1
ATOM 2283 N N . VAL D 1 1 ? 13.015 37.877 -6.197 1.00 47.99 319 VAL D N 1
ATOM 2284 C CA . VAL D 1 1 ? 12.557 36.635 -6.893 1.00 47.94 319 VAL D CA 1
ATOM 2285 C C . VAL D 1 1 ? 11.482 35.956 -6.092 1.00 45.57 319 VAL D C 1
ATOM 2286 O O . VAL D 1 1 ? 11.592 35.852 -4.879 1.00 48.05 319 VAL D O 1
ATOM 2290 N N . SER D 1 2 ? 10.449 35.480 -6.780 1.00 43.27 320 SER D N 1
ATOM 2291 C CA . SER D 1 2 ? 9.455 34.631 -6.155 1.00 39.06 320 SER D CA 1
ATOM 2292 C C . SER D 1 2 ? 9.997 33.185 -6.206 1.00 35.00 320 SER D C 1
ATOM 2293 O O . SER D 1 2 ? 10.347 32.697 -7.274 1.00 30.92 320 SER D O 1
ATOM 2296 N N . ILE D 1 3 ? 10.112 32.558 -5.036 1.00 34.31 321 ILE D N 1
ATOM 2297 C CA . ILE D 1 3 ? 10.454 31.131 -4.909 1.00 32.41 321 ILE D CA 1
ATOM 2298 C C . ILE D 1 3 ? 9.361 30.417 -4.122 1.00 33.37 321 ILE D C 1
ATOM 2299 O O . ILE D 1 3 ? 8.731 31.012 -3.239 1.00 31.28 321 ILE D O 1
ATOM 2304 N N . LYS D 1 4 ? 9.145 29.143 -4.444 1.00 31.83 322 LYS D N 1
ATOM 2305 C CA . LYS D 1 4 ? 8.155 28.332 -3.753 1.00 32.20 322 LYS D CA 1
ATOM 2306 C C . LYS D 1 4 ? 8.830 27.552 -2.633 1.00 34.25 322 LYS D C 1
ATOM 2307 O O . LYS D 1 4 ? 9.410 26.495 -2.873 1.00 30.56 322 LYS D O 1
ATOM 2313 N N . LYS D 1 5 ? 8.766 28.076 -1.408 1.00 31.72 323 LYS D N 1
ATOM 2314 C CA . LYS D 1 5 ? 9.410 27.432 -0.264 1.00 30.01 323 LYS D CA 1
ATOM 2315 C C . LYS D 1 5 ? 8.752 26.134 0.129 1.00 29.47 323 LYS D C 1
ATOM 2316 O O . LYS D 1 5 ? 9.363 25.325 0.807 1.00 29.74 323 LYS D O 1
ATOM 2322 N N . SER D 1 6 ? 7.513 25.906 -0.291 1.00 30.40 324 SER D N 1
ATOM 2323 C CA . SER D 1 6 ? 6.924 24.605 0.003 1.00 28.78 324 SER D CA 1
ATOM 2324 C C . SER D 1 6 ? 7.508 23.507 -0.946 1.00 28.82 324 SER D C 1
ATOM 2325 O O . SER D 1 6 ? 7.207 22.316 -0.806 1.00 30.43 324 SER D O 1
ATOM 2328 N N . SER D 1 7 ? 8.313 23.934 -1.924 1.00 29.65 325 SER D N 1
ATOM 2329 C CA . SER D 1 7 ? 8.950 23.037 -2.898 1.00 29.33 325 SER D CA 1
ATOM 2330 C C . SER D 1 7 ? 10.475 23.107 -2.809 1.00 26.78 325 SER D C 1
ATOM 2331 O O . SER D 1 7 ? 11.159 23.261 -3.817 1.00 25.31 325 SER D O 1
ATOM 2334 N N . GLY D 1 8 ? 10.963 23.083 -1.586 1.00 29.07 326 GLY D N 1
ATOM 2335 C CA . GLY D 1 8 ? 12.356 22.758 -1.291 1.00 28.03 326 GLY D CA 1
ATOM 2336 C C . GLY D 1 8 ? 13.368 23.858 -1.466 1.00 27.99 326 GLY D C 1
ATOM 2337 O O . GLY D 1 8 ? 14.570 23.576 -1.341 1.00 27.80 326 GLY D O 1
ATOM 2338 N N . LEU D 1 9 ? 12.918 25.070 -1.824 1.00 26.95 327 LEU D N 1
ATOM 2339 C CA . LEU D 1 9 ? 13.806 26.253 -1.902 1.00 25.60 327 LEU D CA 1
ATOM 2340 C C . LEU D 1 9 ? 13.604 27.167 -0.684 1.00 29.40 327 LEU D C 1
ATOM 2341 O O . LEU D 1 9 ? 12.552 27.116 -0.017 1.00 28.16 327 LEU D O 1
ATOM 2346 N N . ASN D 1 10 ? 14.620 27.970 -0.383 1.00 25.99 328 ASN D N 1
ATOM 2347 C CA . ASN D 1 10 ? 14.551 28.944 0.703 1.00 31.20 328 ASN D CA 1
ATOM 2348 C C . ASN D 1 10 ? 15.609 30.003 0.484 1.00 34.25 328 ASN D C 1
ATOM 2349 O O . ASN D 1 10 ? 16.489 29.847 -0.383 1.00 35.39 328 ASN D O 1
ATOM 2354 N N . PHE D 1 11 ? 15.508 31.087 1.246 1.00 34.59 329 PHE D N 1
ATOM 2355 C CA . PHE D 1 11 ? 16.526 32.128 1.242 1.00 35.42 329 PHE D CA 1
ATOM 2356 C C . PHE D 1 11 ? 17.500 31.891 2.369 1.00 35.78 329 PHE D C 1
ATOM 2357 O O . PHE D 1 11 ? 17.110 31.722 3.522 1.00 36.33 329 PHE D O 1
ATOM 2365 N N . ASP D 1 12 ? 18.769 31.827 2.011 1.00 37.98 330 ASP D N 1
ATOM 2366 C CA . ASP D 1 12 ? 19.831 31.850 2.976 1.00 40.94 330 ASP D CA 1
ATOM 2367 C C . ASP D 1 12 ? 20.301 33.299 2.890 1.00 42.28 330 ASP D C 1
ATOM 2368 O O . ASP D 1 12 ? 20.995 33.685 1.948 1.00 39.85 330 ASP D O 1
ATOM 2373 N N . ASN D 1 13 ? 19.892 34.083 3.881 1.00 45.89 331 ASN D N 1
ATOM 2374 C CA . ASN D 1 13 ? 19.961 35.543 3.841 1.00 47.83 331 ASN D CA 1
ATOM 2375 C C . ASN D 1 13 ? 19.322 36.127 2.557 1.00 46.87 331 ASN D C 1
ATOM 2376 O O . ASN D 1 13 ? 18.096 36.057 2.385 1.00 46.38 331 ASN D O 1
ATOM 2381 N N . THR D 1 14 ? 20.127 36.681 1.658 1.00 44.21 332 THR D N 1
ATOM 2382 C CA . THR D 1 14 ? 19.571 37.243 0.428 1.00 46.54 332 THR D CA 1
ATOM 2383 C C . THR D 1 14 ? 19.746 36.312 -0.786 1.00 44.83 332 THR D C 1
ATOM 2384 O O . THR D 1 14 ? 19.499 36.725 -1.936 1.00 45.50 332 THR D O 1
ATOM 2388 N N . ALA D 1 15 ? 20.180 35.072 -0.547 1.00 39.23 333 ALA D N 1
ATOM 2389 C CA . ALA D 1 15 ? 20.419 34.149 -1.667 1.00 35.38 333 ALA D CA 1
ATOM 2390 C C . ALA D 1 15 ? 19.447 32.963 -1.712 1.00 31.63 333 ALA D C 1
ATOM 2391 O O . ALA D 1 15 ? 19.077 32.413 -0.674 1.00 32.78 333 ALA D O 1
ATOM 2393 N N . ILE D 1 16 ? 19.044 32.576 -2.919 1.00 28.20 334 ILE D N 1
ATOM 2394 C CA . ILE D 1 16 ? 18.254 31.347 -3.097 1.00 26.49 334 ILE D CA 1
ATOM 2395 C C . ILE D 1 16 ? 19.150 30.130 -2.785 1.00 23.68 334 ILE D C 1
ATOM 2396 O O . ILE D 1 16 ? 20.288 30.046 -3.269 1.00 25.17 334 ILE D O 1
ATOM 2401 N N . ALA D 1 17 ? 18.645 29.219 -1.983 1.00 25.90 335 ALA D N 1
ATOM 2402 C CA . ALA D 1 17 ? 19.358 27.956 -1.667 1.00 26.84 335 ALA D CA 1
ATOM 2403 C C . ALA D 1 17 ? 18.389 26.782 -1.737 1.00 26.83 335 ALA D C 1
ATOM 2404 O O . ALA D 1 17 ? 17.170 26.945 -1.513 1.00 26.98 335 ALA D O 1
ATOM 2406 N N . ILE D 1 18 ? 18.926 25.592 -2.011 1.00 25.28 336 ILE D N 1
ATOM 2407 C CA . ILE D 1 18 ? 18.135 24.381 -1.808 1.00 25.58 336 ILE D CA 1
ATOM 2408 C C . ILE D 1 18 ? 18.036 24.147 -0.316 1.00 24.42 336 ILE D C 1
ATOM 2409 O O . ILE D 1 18 ? 19.019 24.219 0.390 1.00 26.23 336 ILE D O 1
ATOM 2414 N N . ASN D 1 19 ? 16.843 23.860 0.158 1.00 23.05 337 ASN D N 1
ATOM 2415 C CA . ASN D 1 19 ? 16.641 23.474 1.570 1.00 24.93 337 ASN D CA 1
ATOM 2416 C C . ASN D 1 19 ? 16.624 21.925 1.624 1.00 25.78 337 ASN D C 1
ATOM 2417 O O . ASN D 1 19 ? 15.596 21.308 1.337 1.00 25.57 337 ASN D O 1
ATOM 2422 N N . ALA D 1 20 ? 17.774 21.311 1.922 1.00 24.32 338 ALA D N 1
ATOM 2423 C CA . ALA D 1 20 ? 17.937 19.841 1.920 1.00 25.50 338 ALA D CA 1
ATOM 2424 C C . ALA D 1 20 ? 17.552 19.205 3.228 1.00 27.47 338 ALA D C 1
ATOM 2425 O O . ALA D 1 20 ? 18.074 19.586 4.303 1.00 25.78 338 ALA D O 1
ATOM 2427 N N . GLY D 1 21 ? 16.659 18.220 3.126 1.00 22.51 339 GLY D N 1
ATOM 2428 C CA . GLY D 1 21 ? 16.193 17.426 4.242 1.00 20.75 339 GLY D CA 1
ATOM 2429 C C . GLY D 1 21 ? 16.853 16.064 4.324 1.00 24.29 339 GLY D C 1
ATOM 2430 O O . GLY D 1 21 ? 17.995 15.896 3.908 1.00 23.80 339 GLY D O 1
ATOM 2431 N N . LYS D 1 22 ? 16.156 15.118 4.931 1.00 20.84 340 LYS D N 1
ATOM 2432 C CA . LYS D 1 22 ? 16.652 13.786 5.175 1.00 23.18 340 LYS D CA 1
ATOM 2433 C C . LYS D 1 22 ? 17.031 13.071 3.882 1.00 19.79 340 LYS D C 1
ATOM 2434 O O . LYS D 1 22 ? 16.353 13.203 2.876 1.00 17.64 340 LYS D O 1
ATOM 2440 N N . GLY D 1 23 ? 18.134 12.327 3.913 1.00 20.62 341 GLY D N 1
ATOM 2441 C CA . GLY D 1 23 ? 18.587 11.574 2.749 1.00 14.99 341 GLY D CA 1
ATOM 2442 C C . GLY D 1 23 ? 19.385 12.403 1.759 1.00 20.09 341 GLY D C 1
ATOM 2443 O O . GLY D 1 23 ? 19.825 11.894 0.720 1.00 20.93 341 GLY D O 1
ATOM 2444 N N . LEU D 1 24 ? 19.602 13.681 2.076 1.00 19.43 342 LEU D N 1
ATOM 2445 C CA . LEU D 1 24 ? 20.288 14.605 1.178 1.00 18.97 342 LEU D CA 1
ATOM 2446 C C . LEU D 1 24 ? 21.312 15.505 1.884 1.00 21.42 342 LEU D C 1
ATOM 2447 O O . LEU D 1 24 ? 21.178 15.781 3.079 1.00 20.65 342 LEU D O 1
ATOM 2452 N N . GLU D 1 25 ? 22.317 15.970 1.148 1.00 20.54 343 GLU D N 1
ATOM 2453 C CA . GLU D 1 25 ? 23.320 16.864 1.751 1.00 21.46 343 GLU D CA 1
ATOM 2454 C C . GLU D 1 25 ? 24.065 17.551 0.630 1.00 22.25 343 GLU D C 1
ATOM 2455 O O . GLU D 1 25 ? 23.840 17.253 -0.537 1.00 21.37 343 GLU D O 1
ATOM 2461 N N . PHE D 1 26 ? 24.924 18.515 0.964 1.00 20.09 344 PHE D N 1
ATOM 2462 C CA . PHE D 1 26 ? 25.792 19.129 -0.050 1.00 20.31 344 PHE D CA 1
ATOM 2463 C C . PHE D 1 26 ? 27.203 18.522 -0.031 1.00 23.81 344 PHE D C 1
ATOM 2464 O O . PHE D 1 26 ? 27.706 18.137 1.040 1.00 26.67 344 PHE D O 1
ATOM 2472 N N . ASP D 1 27 ? 27.820 18.445 -1.212 1.00 22.58 345 ASP D N 1
ATOM 2473 C CA . ASP D 1 27 ? 29.089 17.742 -1.352 1.00 25.17 345 ASP D CA 1
ATOM 2474 C C . ASP D 1 27 ? 30.194 18.785 -1.233 1.00 23.38 345 ASP D C 1
ATOM 2475 O O . ASP D 1 27 ? 30.460 19.576 -2.168 1.00 20.89 345 ASP D O 1
ATOM 2480 N N . THR D 1 28 ? 30.806 18.770 -0.063 1.00 25.73 346 THR D N 1
ATOM 2481 C CA . THR D 1 28 ? 31.886 19.726 0.257 1.00 31.14 346 THR D CA 1
ATOM 2482 C C . THR D 1 28 ? 33.262 19.172 -0.047 1.00 34.43 346 THR D C 1
ATOM 2483 O O . THR D 1 28 ? 34.261 19.778 0.331 1.00 34.24 346 THR D O 1
ATOM 2487 N N . ASN D 1 29 ? 33.316 18.031 -0.737 1.00 34.73 347 ASN D N 1
ATOM 2488 C CA . ASN D 1 29 ? 34.590 17.422 -1.105 1.00 37.82 347 ASN D CA 1
ATOM 2489 C C . ASN D 1 29 ? 34.803 17.357 -2.611 1.00 36.98 347 ASN D C 1
ATOM 2490 O O . ASN D 1 29 ? 35.417 16.429 -3.108 1.00 41.45 347 ASN D O 1
ATOM 2495 N N . THR D 1 30 ? 34.279 18.321 -3.357 1.00 34.81 348 THR D N 1
ATOM 2496 C CA . THR D 1 30 ? 34.609 18.410 -4.786 1.00 35.75 348 THR D CA 1
ATOM 2497 C C . THR D 1 30 ? 35.729 19.447 -5.014 1.00 41.41 348 THR D C 1
ATOM 2498 O O . THR D 1 30 ? 36.132 20.156 -4.074 1.00 39.31 348 THR D O 1
ATOM 2502 N N . SER D 1 31 ? 36.185 19.544 -6.263 1.00 41.61 349 SER D N 1
ATOM 2503 C CA . SER D 1 31 ? 37.190 20.521 -6.688 1.00 46.07 349 SER D CA 1
ATOM 2504 C C . SER D 1 31 ? 36.791 21.929 -6.331 1.00 47.50 349 SER D C 1
ATOM 2505 O O . SER D 1 31 ? 37.611 22.726 -5.840 1.00 50.04 349 SER D O 1
ATOM 2508 N N . GLU D 1 32 ? 35.524 22.234 -6.602 1.00 45.72 350 GLU D N 1
ATOM 2509 C CA . GLU D 1 32 ? 35.017 23.597 -6.543 1.00 42.17 350 GLU D CA 1
ATOM 2510 C C . GLU D 1 32 ? 34.438 23.906 -5.188 1.00 36.50 350 GLU D C 1
ATOM 2511 O O . GLU D 1 32 ? 33.925 24.991 -4.996 1.00 34.73 350 GLU D O 1
ATOM 2517 N N . SER D 1 33 ? 34.484 22.950 -4.262 1.00 35.50 351 SER D N 1
ATOM 2518 C CA . SER D 1 33 ? 34.070 23.184 -2.881 1.00 32.71 351 SER D CA 1
ATOM 2519 C C . SER D 1 33 ? 35.188 23.981 -2.152 1.00 38.30 351 SER D C 1
ATOM 2520 O O . SER D 1 33 ? 36.350 23.855 -2.530 1.00 37.40 351 SER D O 1
ATOM 2523 N N . PRO D 1 34 ? 34.863 24.772 -1.126 1.00 38.80 352 PRO D N 1
ATOM 2524 C CA . PRO D 1 34 ? 33.504 24.913 -0.605 1.00 37.49 352 PRO D CA 1
ATOM 2525 C C . PRO D 1 34 ? 32.688 26.045 -1.223 1.00 36.44 352 PRO D C 1
ATOM 2526 O O . PRO D 1 34 ? 31.581 26.279 -0.733 1.00 40.02 352 PRO D O 1
ATOM 2530 N N . ASP D 1 35 ? 33.173 26.701 -2.274 1.00 35.25 353 ASP D N 1
ATOM 2531 C CA . ASP D 1 35 ? 32.372 27.735 -2.934 1.00 38.23 353 ASP D CA 1
ATOM 2532 C C . ASP D 1 35 ? 31.148 27.145 -3.660 1.00 35.84 353 ASP D C 1
ATOM 2533 O O . ASP D 1 35 ? 30.027 27.622 -3.483 1.00 35.17 353 ASP D O 1
ATOM 2538 N N . ILE D 1 36 ? 31.389 26.137 -4.491 1.00 34.00 354 ILE D N 1
ATOM 2539 C CA . ILE D 1 36 ? 30.341 25.485 -5.276 1.00 32.68 354 ILE D CA 1
ATOM 2540 C C . ILE D 1 36 ? 30.236 24.044 -4.789 1.00 31.05 354 ILE D C 1
ATOM 2541 O O . ILE D 1 36 ? 31.198 23.269 -4.953 1.00 28.99 354 ILE D O 1
ATOM 2546 N N . ASN D 1 37 ? 29.116 23.707 -4.133 1.00 28.00 355 ASN D N 1
ATOM 2547 C CA . ASN D 1 37 ? 28.880 22.333 -3.654 1.00 26.07 355 ASN D CA 1
ATOM 2548 C C . ASN D 1 37 ? 27.583 21.772 -4.271 1.00 25.28 355 ASN D C 1
ATOM 2549 O O . ASN D 1 37 ? 26.505 22.269 -3.923 1.00 24.51 355 ASN D O 1
ATOM 2554 N N . PRO D 1 38 ? 27.681 20.745 -5.119 1.00 24.79 356 PRO D N 1
ATOM 2555 C CA . PRO D 1 38 ? 26.467 20.097 -5.664 1.00 21.65 356 PRO D CA 1
ATOM 2556 C C . PRO D 1 38 ? 25.639 19.498 -4.552 1.00 20.53 356 PRO D C 1
ATOM 2557 O O . PRO D 1 38 ? 26.146 19.213 -3.464 1.00 22.82 356 PRO D O 1
ATOM 2561 N N . ILE D 1 39 ? 24.335 19.336 -4.794 1.00 20.02 357 ILE D N 1
ATOM 2562 C CA . ILE D 1 39 ? 23.559 18.512 -3.890 1.00 20.56 357 ILE D CA 1
ATOM 2563 C C . ILE D 1 39 ? 23.750 17.015 -4.278 1.00 18.80 357 ILE D C 1
ATOM 2564 O O . ILE D 1 39 ? 23.841 16.681 -5.476 1.00 19.73 357 ILE D O 1
ATOM 2569 N N . LYS D 1 40 ? 23.765 16.148 -3.263 1.00 19.52 358 LYS D N 1
ATOM 2570 C CA . LYS D 1 40 ? 23.926 14.714 -3.439 1.00 19.26 358 LYS D CA 1
ATOM 2571 C C . LYS D 1 40 ? 23.065 13.988 -2.404 1.00 21.63 358 LYS D C 1
ATOM 2572 O O . LYS D 1 40 ? 22.558 14.604 -1.432 1.00 19.32 358 LYS D O 1
ATOM 2578 N N . THR D 1 41 ? 22.921 12.675 -2.546 1.00 16.75 359 THR D N 1
ATOM 2579 C CA . THR D 1 41 ? 22.212 11.919 -1.492 1.00 17.84 359 THR D CA 1
ATOM 2580 C C . THR D 1 41 ? 23.117 11.704 -0.271 1.00 17.29 359 THR D C 1
ATOM 2581 O O . THR D 1 41 ? 24.340 11.846 -0.357 1.00 20.26 359 THR D O 1
ATOM 2585 N N . LYS D 1 42 ? 22.514 11.395 0.860 1.00 18.37 360 LYS D N 1
ATOM 2586 C CA . LYS D 1 42 ? 23.304 11.188 2.061 1.00 17.64 360 LYS D CA 1
ATOM 2587 C C . LYS D 1 42 ? 23.104 9.758 2.407 1.00 16.16 360 LYS D C 1
ATOM 2588 O O . LYS D 1 42 ? 21.964 9.346 2.639 1.00 18.85 360 LYS D O 1
ATOM 2594 N N . ILE D 1 43 ? 24.184 8.951 2.376 1.00 13.87 361 ILE D N 1
ATOM 2595 C CA . ILE D 1 43 ? 24.001 7.496 2.519 1.00 13.40 361 ILE D CA 1
ATOM 2596 C C . ILE D 1 43 ? 24.843 6.925 3.648 1.00 18.62 361 ILE D C 1
ATOM 2597 O O . ILE D 1 43 ? 25.892 7.472 3.976 1.00 19.66 361 ILE D O 1
ATOM 2606 N N . GLY D 1 44 ? 24.398 5.813 4.210 1.00 14.88 362 GLY D N 1
ATOM 2607 C CA . GLY D 1 44 ? 25.154 5.199 5.280 1.00 16.68 362 GLY D CA 1
ATOM 2608 C C . GLY D 1 44 ? 25.286 3.720 5.037 1.00 17.93 362 GLY D C 1
ATOM 2609 O O . GLY D 1 44 ? 25.302 3.267 3.889 1.00 16.57 362 GLY D O 1
ATOM 2610 N N . SER D 1 45 ? 25.314 2.958 6.120 1.00 14.77 363 SER D N 1
ATOM 2611 C CA . SER D 1 45 ? 25.495 1.518 6.059 1.00 21.04 363 SER D CA 1
ATOM 2612 C C . SER D 1 45 ? 24.597 0.762 5.062 1.00 19.83 363 SER D C 1
ATOM 2613 O O . SER D 1 45 ? 23.359 0.881 5.095 1.00 16.77 363 SER D O 1
ATOM 2616 N N . GLY D 1 46 ? 25.212 -0.076 4.237 1.00 14.85 364 GLY D N 1
ATOM 2617 C CA . GLY D 1 46 ? 24.413 -0.871 3.310 1.00 14.54 364 GLY D CA 1
ATOM 2618 C C . GLY D 1 46 ? 24.201 -0.297 1.927 1.00 14.85 364 GLY D C 1
ATOM 2619 O O . GLY D 1 46 ? 23.682 -1.007 1.042 1.00 20.75 364 GLY D O 1
ATOM 2620 N N . ILE D 1 47 ? 24.586 0.953 1.726 1.00 15.89 365 ILE D N 1
ATOM 2621 C CA . ILE D 1 47 ? 24.399 1.637 0.462 1.00 16.39 365 ILE D CA 1
ATOM 2622 C C . ILE D 1 47 ? 25.741 2.198 0.041 1.00 21.45 365 ILE D C 1
ATOM 2623 O O . ILE D 1 47 ? 26.516 2.718 0.877 1.00 20.85 365 ILE D O 1
ATOM 2628 N N . ASP D 1 48 ? 26.012 2.118 -1.262 1.00 17.63 366 ASP D N 1
ATOM 2629 C CA . ASP D 1 48 ? 27.195 2.768 -1.805 1.00 15.95 366 ASP D CA 1
ATOM 2630 C C . ASP D 1 48 ? 26.901 3.444 -3.139 1.00 19.54 366 ASP D C 1
ATOM 2631 O O . ASP D 1 48 ? 25.791 3.376 -3.657 1.00 18.82 366 ASP D O 1
ATOM 2636 N N . TYR D 1 49 ? 27.873 4.177 -3.657 1.00 17.45 367 TYR D N 1
ATOM 2637 C CA . TYR D 1 49 ? 27.777 4.696 -5.005 1.00 20.74 367 TYR D CA 1
ATOM 2638 C C . TYR D 1 49 ? 28.591 3.842 -5.925 1.00 23.10 367 TYR D C 1
ATOM 2639 O O . TYR D 1 49 ? 29.718 3.434 -5.574 1.00 21.14 367 TYR D O 1
ATOM 2648 N N . ASN D 1 50 ? 28.055 3.593 -7.117 1.00 21.84 368 ASN D N 1
ATOM 2649 C CA . ASN D 1 50 ? 28.870 2.956 -8.132 1.00 23.30 368 ASN D CA 1
ATOM 2650 C C . ASN D 1 50 ? 29.730 3.995 -8.890 1.00 24.23 368 ASN D C 1
ATOM 2651 O O . ASN D 1 50 ? 29.754 5.176 -8.532 1.00 21.96 368 ASN D O 1
ATOM 2656 N N . GLU D 1 51 ? 30.482 3.548 -9.901 1.00 21.58 369 GLU D N 1
ATOM 2657 C CA . GLU D 1 51 ? 31.395 4.414 -10.647 1.00 23.85 369 GLU D CA 1
ATOM 2658 C C . GLU D 1 51 ? 30.701 5.526 -11.425 1.00 23.88 369 GLU D C 1
ATOM 2659 O O . GLU D 1 51 ? 31.318 6.516 -11.815 1.00 24.10 369 GLU D O 1
ATOM 2665 N N . ASN D 1 52 ? 29.399 5.387 -11.626 1.00 23.54 370 ASN D N 1
ATOM 2666 C CA . ASN D 1 52 ? 28.639 6.400 -12.334 1.00 24.01 370 ASN D CA 1
ATOM 2667 C C . ASN D 1 52 ? 27.775 7.282 -11.387 1.00 23.62 370 ASN D C 1
ATOM 2668 O O . ASN D 1 52 ? 26.901 8.014 -11.847 1.00 25.34 370 ASN D O 1
ATOM 2673 N N . GLY D 1 53 ? 27.995 7.178 -10.078 1.00 25.18 371 GLY D N 1
ATOM 2674 C CA . GLY D 1 53 ? 27.271 7.996 -9.124 1.00 24.89 371 GLY D CA 1
ATOM 2675 C C . GLY D 1 53 ? 25.901 7.445 -8.728 1.00 21.61 371 GLY D C 1
ATOM 2676 O O . GLY D 1 53 ? 25.178 8.127 -8.057 1.00 20.88 371 GLY D O 1
ATOM 2677 N N . ALA D 1 54 ? 25.538 6.227 -9.143 1.00 21.24 372 ALA D N 1
ATOM 2678 C CA . ALA D 1 54 ? 24.232 5.625 -8.782 1.00 15.27 372 ALA D CA 1
ATOM 2679 C C . ALA D 1 54 ? 24.380 4.921 -7.427 1.00 16.60 372 ALA D C 1
ATOM 2680 O O . ALA D 1 54 ? 25.415 4.312 -7.109 1.00 15.39 372 ALA D O 1
ATOM 2682 N N . MET D 1 55 ? 23.329 4.987 -6.631 1.00 15.15 373 MET D N 1
ATOM 2683 C CA . MET D 1 55 ? 23.279 4.284 -5.359 1.00 15.13 373 MET D CA 1
ATOM 2684 C C . MET D 1 55 ? 22.964 2.823 -5.584 1.00 14.35 373 MET D C 1
ATOM 2685 O O . MET D 1 55 ? 22.055 2.489 -6.368 1.00 16.49 373 MET D O 1
ATOM 2690 N N . ILE D 1 56 ? 23.740 1.945 -4.930 1.00 10.13 374 ILE D N 1
ATOM 2691 C CA . ILE D 1 56 ? 23.548 0.511 -5.039 1.00 16.27 374 ILE D CA 1
ATOM 2692 C C . ILE D 1 56 ? 23.543 -0.046 -3.609 1.00 14.82 374 ILE D C 1
ATOM 2693 O O . ILE D 1 56 ? 24.059 0.633 -2.716 1.00 15.62 374 ILE D O 1
ATOM 2698 N N . THR D 1 57 ? 23.008 -1.250 -3.394 1.00 15.05 375 THR D N 1
ATOM 2699 C CA . THR D 1 57 ? 23.232 -1.927 -2.098 1.00 17.10 375 THR D CA 1
ATOM 2700 C C . THR D 1 57 ? 24.634 -2.485 -2.033 1.00 18.23 375 THR D C 1
ATOM 2701 O O . THR D 1 57 ? 25.120 -3.075 -3.005 1.00 16.57 375 THR D O 1
ATOM 2705 N N . LYS D 1 58 ? 25.261 -2.290 -0.877 1.00 16.39 376 LYS D N 1
ATOM 2706 C CA . LYS D 1 58 ? 26.612 -2.763 -0.571 1.00 16.92 376 LYS D CA 1
ATOM 2707 C C . LYS D 1 58 ? 26.547 -4.166 0.008 1.00 17.26 376 LYS D C 1
ATOM 2708 O O . LYS D 1 58 ? 26.104 -4.365 1.166 1.00 17.02 376 LYS D O 1
ATOM 2714 N N . LEU D 1 59 ? 26.946 -5.166 -0.802 1.00 16.39 377 LEU D N 1
ATOM 2715 C CA . LEU D 1 59 ? 26.817 -6.604 -0.410 1.00 16.49 377 LEU D CA 1
ATOM 2716 C C . LEU D 1 59 ? 28.104 -7.213 0.103 1.00 20.44 377 LEU D C 1
ATOM 2717 O O . LEU D 1 59 ? 29.155 -7.002 -0.498 1.00 17.84 377 LEU D O 1
ATOM 2722 N N . GLY D 1 60 ? 28.033 -7.948 1.211 1.00 17.59 378 GLY D N 1
ATOM 2723 C CA . GLY D 1 60 ? 29.199 -8.576 1.780 1.00 21.16 378 GLY D CA 1
ATOM 2724 C C . GLY D 1 60 ? 29.055 -10.078 1.730 1.00 23.47 378 GLY D C 1
ATOM 2725 O O . GLY D 1 60 ? 28.353 -10.633 0.847 1.00 20.86 378 GLY D O 1
ATOM 2726 N N . ALA D 1 61 ? 29.671 -10.756 2.696 1.00 22.01 379 ALA D N 1
ATOM 2727 C CA . ALA D 1 61 ? 29.737 -12.224 2.625 1.00 25.02 379 ALA D CA 1
ATOM 2728 C C . ALA D 1 61 ? 28.379 -12.910 2.607 1.00 23.61 379 ALA D C 1
ATOM 2729 O O . ALA D 1 61 ? 27.580 -12.772 3.538 1.00 22.65 379 ALA D O 1
ATOM 2731 N N . GLY D 1 62 ? 28.128 -13.696 1.569 1.00 20.03 380 GLY D N 1
ATOM 2732 C CA . GLY D 1 62 ? 26.922 -14.512 1.532 1.00 21.31 380 GLY D CA 1
ATOM 2733 C C . GLY D 1 62 ? 25.788 -13.920 0.683 1.00 24.28 380 GLY D C 1
ATOM 2734 O O . GLY D 1 62 ? 24.763 -14.575 0.424 1.00 24.87 380 GLY D O 1
ATOM 2735 N N . LEU D 1 63 ? 25.959 -12.690 0.230 1.00 21.09 381 LEU D N 1
ATOM 2736 C CA . LEU D 1 63 ? 24.898 -12.037 -0.554 1.00 21.98 381 LEU D CA 1
ATOM 2737 C C . LEU D 1 63 ? 25.446 -11.789 -1.950 1.00 22.87 381 LEU D C 1
ATOM 2738 O O . LEU D 1 63 ? 26.644 -11.577 -2.099 1.00 21.81 381 LEU D O 1
ATOM 2743 N N . SER D 1 64 ? 24.579 -11.765 -2.961 1.00 20.88 382 SER D N 1
ATOM 2744 C CA . SER D 1 64 ? 25.017 -11.454 -4.314 1.00 18.88 382 SER D CA 1
ATOM 2745 C C . SER D 1 64 ? 23.853 -10.850 -5.077 1.00 21.45 382 SER D C 1
ATOM 2746 O O . SER D 1 64 ? 22.714 -10.902 -4.605 1.00 18.39 382 SER D O 1
ATOM 2749 N N . PHE D 1 65 ? 24.127 -10.307 -6.260 1.00 19.07 383 PHE D N 1
ATOM 2750 C CA . PHE D 1 65 ? 23.042 -9.885 -7.159 1.00 17.75 383 PHE D CA 1
ATOM 2751 C C . PHE D 1 65 ? 22.617 -11.012 -8.086 1.00 23.51 383 PHE D C 1
ATOM 2752 O O . PHE D 1 65 ? 23.474 -11.711 -8.658 1.00 24.04 383 PHE D O 1
ATOM 2760 N N . ASP D 1 66 ? 21.316 -11.157 -8.272 1.00 18.46 384 ASP D N 1
ATOM 2761 C CA . ASP D 1 66 ? 20.816 -12.094 -9.271 1.00 23.35 384 ASP D CA 1
ATOM 2762 C C . ASP D 1 66 ? 20.725 -11.421 -10.646 1.00 23.07 384 ASP D C 1
ATOM 2763 O O . ASP D 1 66 ? 21.190 -10.276 -10.839 1.00 22.16 384 ASP D O 1
ATOM 2768 N N . ASN D 1 67 ? 20.214 -12.162 -11.618 1.00 23.04 385 ASN D N 1
ATOM 2769 C CA . ASN D 1 67 ? 20.184 -11.709 -13.011 1.00 29.17 385 ASN D CA 1
ATOM 2770 C C . ASN D 1 67 ? 19.434 -10.395 -13.185 1.00 28.60 385 ASN D C 1
ATOM 2771 O O . ASN D 1 67 ? 19.722 -9.616 -14.088 1.00 29.51 385 ASN D O 1
ATOM 2776 N N . SER D 1 68 ? 18.456 -10.164 -12.314 1.00 27.39 386 SER D N 1
ATOM 2777 C CA . SER D 1 68 ? 17.661 -8.952 -12.386 1.00 28.32 386 SER D CA 1
ATOM 2778 C C . SER D 1 68 ? 18.222 -7.741 -11.581 1.00 29.81 386 SER D C 1
ATOM 2779 O O . SER D 1 68 ? 17.579 -6.691 -11.553 1.00 29.77 386 SER D O 1
ATOM 2782 N N . GLY D 1 69 ? 19.406 -7.874 -10.969 1.00 25.67 387 GLY D N 1
ATOM 2783 C CA . GLY D 1 69 ? 19.915 -6.860 -10.053 1.00 23.77 387 GLY D CA 1
ATOM 2784 C C . GLY D 1 69 ? 19.277 -6.913 -8.673 1.00 22.54 387 GLY D C 1
ATOM 2785 O O . GLY D 1 69 ? 19.427 -5.989 -7.874 1.00 23.95 387 GLY D O 1
ATOM 2786 N N . ALA D 1 70 ? 18.572 -7.986 -8.373 1.00 20.40 388 ALA D N 1
ATOM 2787 C CA . ALA D 1 70 ? 17.966 -8.151 -7.043 1.00 21.88 388 ALA D CA 1
ATOM 2788 C C . ALA D 1 70 ? 18.955 -8.834 -6.099 1.00 22.31 388 ALA D C 1
ATOM 2789 O O . ALA D 1 70 ? 19.862 -9.552 -6.548 1.00 19.05 388 ALA D O 1
ATOM 2791 N N . ILE D 1 71 ? 18.835 -8.552 -4.795 1.00 19.17 389 ILE D N 1
ATOM 2792 C CA . ILE D 1 71 ? 19.717 -9.165 -3.811 1.00 19.08 389 ILE D CA 1
ATOM 2793 C C . ILE D 1 71 ? 19.267 -10.582 -3.405 1.00 21.07 389 ILE D C 1
ATOM 2794 O O . ILE D 1 71 ? 18.095 -10.831 -3.161 1.00 19.54 389 ILE D O 1
ATOM 2799 N N . THR D 1 72 ? 20.215 -11.499 -3.296 1.00 23.81 390 THR D N 1
ATOM 2800 C CA . THR D 1 72 ? 19.874 -12.878 -2.998 1.00 26.65 390 THR D CA 1
ATOM 2801 C C . THR D 1 72 ? 20.905 -13.539 -2.070 1.00 27.64 390 THR D C 1
ATOM 2802 O O . THR D 1 72 ? 22.099 -13.156 -2.092 1.00 24.03 390 THR D O 1
ATOM 2806 N N . ILE D 1 73 ? 20.405 -14.409 -1.179 1.00 27.41 391 ILE D N 1
ATOM 2807 C CA . ILE D 1 73 ? 21.254 -15.308 -0.358 1.00 28.91 391 ILE D CA 1
ATOM 2808 C C . ILE D 1 73 ? 21.526 -16.647 -0.993 1.00 32.33 391 ILE D C 1
ATOM 2809 O O . ILE D 1 73 ? 21.903 -17.637 -0.306 1.00 29.06 391 ILE D O 1
ATOM 2814 N N . GLY D 1 74 ? 21.407 -16.640 -2.320 1.00 39.48 392 GLY D N 1
ATOM 2815 C CA . GLY D 1 74 ? 22.385 -17.315 -3.169 1.00 37.30 392 GLY D CA 1
ATOM 2816 C C . GLY D 1 74 ? 23.751 -16.633 -3.057 1.00 40.79 392 GLY D C 1
ATOM 2817 O O . GLY D 1 74 ? 23.967 -15.501 -2.520 1.00 35.33 392 GLY D O 1
ATOM 2818 N N . GLY D 1 77 ? 25.694 -22.453 -0.085 1.00 49.04 457 GLY D N 1
ATOM 2819 C CA . GLY D 1 77 ? 24.841 -23.400 -0.790 1.00 51.52 457 GLY D CA 1
ATOM 2820 C C . GLY D 1 77 ? 23.884 -24.118 0.165 1.00 51.99 457 GLY D C 1
ATOM 2821 O O . GLY D 1 77 ? 24.110 -25.288 0.552 1.00 54.05 457 GLY D O 1
ATOM 2822 N N . TYR D 1 78 ? 22.809 -23.424 0.536 1.00 45.94 458 TYR D N 1
ATOM 2823 C CA . TYR D 1 78 ? 21.942 -23.888 1.624 1.00 47.04 458 TYR D CA 1
ATOM 2824 C C . TYR D 1 78 ? 20.885 -24.905 1.198 1.00 46.68 458 TYR D C 1
ATOM 2825 O O . TYR D 1 78 ? 20.332 -24.814 0.109 1.00 46.35 458 TYR D O 1
ATOM 2834 N N . ILE D 1 79 ? 20.570 -25.841 2.091 1.00 45.92 459 ILE D N 1
ATOM 2835 C CA . ILE D 1 79 ? 19.536 -26.838 1.791 1.00 45.71 459 ILE D CA 1
ATOM 2836 C C . ILE D 1 79 ? 18.116 -26.334 2.090 1.00 43.44 459 ILE D C 1
ATOM 2837 O O . ILE D 1 79 ? 17.843 -25.830 3.199 1.00 44.71 459 ILE D O 1
ATOM 2842 N N . PRO D 1 80 ? 17.229 -26.453 1.098 1.00 41.01 460 PRO D N 1
ATOM 2843 C CA . PRO D 1 80 ? 15.785 -26.263 1.284 1.00 40.05 460 PRO D CA 1
ATOM 2844 C C . PRO D 1 80 ? 15.008 -27.521 1.687 1.00 39.81 460 PRO D C 1
ATOM 2845 O O . PRO D 1 80 ? 15.568 -28.632 1.781 1.00 38.98 460 PRO D O 1
ATOM 2849 N N . GLU D 1 81 ? 13.704 -27.330 1.895 1.00 38.91 461 GLU D N 1
ATOM 2850 C CA . GLU D 1 81 ? 12.801 -28.346 2.423 1.00 41.33 461 GLU D CA 1
ATOM 2851 C C . GLU D 1 81 ? 12.524 -29.609 1.563 1.00 43.23 461 GLU D C 1
ATOM 2852 O O . GLU D 1 81 ? 12.266 -29.525 0.343 1.00 42.27 461 GLU D O 1
ATOM 2858 N N . ALA D 1 82 ? 12.560 -30.771 2.231 1.00 41.80 462 ALA D N 1
ATOM 2859 C CA . ALA D 1 82 ? 12.163 -32.057 1.635 1.00 43.64 462 ALA D CA 1
ATOM 2860 C C . ALA D 1 82 ? 10.667 -32.049 1.361 1.00 45.86 462 ALA D C 1
ATOM 2861 O O . ALA D 1 82 ? 9.950 -31.211 1.901 1.00 47.01 462 ALA D O 1
ATOM 2863 N N . PRO D 1 83 ? 10.198 -32.953 0.498 1.00 47.72 463 PRO D N 1
ATOM 2864 C CA . PRO D 1 83 ? 8.758 -33.125 0.288 1.00 49.87 463 PRO D CA 1
ATOM 2865 C C . PRO D 1 83 ? 8.052 -33.383 1.616 1.00 52.87 463 PRO D C 1
ATOM 2866 O O . PRO D 1 83 ? 8.647 -34.002 2.505 1.00 51.31 463 PRO D O 1
ATOM 2870 N N . ARG D 1 84 ? 6.813 -32.906 1.750 1.00 56.64 464 ARG D N 1
ATOM 2871 C CA . ARG D 1 84 ? 5.985 -33.207 2.927 1.00 60.75 464 ARG D CA 1
ATOM 2872 C C . ARG D 1 84 ? 4.874 -34.204 2.568 1.00 62.73 464 ARG D C 1
ATOM 2873 O O . ARG D 1 84 ? 3.813 -33.809 2.078 1.00 62.69 464 ARG D O 1
ATOM 2881 N N . ASP D 1 85 ? 5.148 -35.493 2.793 1.00 63.83 465 ASP D N 1
ATOM 2882 C CA . ASP D 1 85 ? 4.227 -36.581 2.451 1.00 64.71 465 ASP D CA 1
ATOM 2883 C C . ASP D 1 85 ? 4.372 -37.834 3.333 1.00 64.74 465 ASP D C 1
ATOM 2884 O O . ASP D 1 85 ? 4.108 -38.954 2.882 1.00 63.97 465 ASP D O 1
ATOM 2889 N N . GLY D 1 86 ? 4.774 -37.636 4.589 1.00 64.01 466 GLY D N 1
ATOM 2890 C CA . GLY D 1 86 ? 4.924 -38.723 5.553 1.00 64.53 466 GLY D CA 1
ATOM 2891 C C . GLY D 1 86 ? 5.983 -39.773 5.243 1.00 63.36 466 GLY D C 1
ATOM 2892 O O . GLY D 1 86 ? 5.920 -40.899 5.750 1.00 62.76 466 GLY D O 1
ATOM 2893 N N . GLN D 1 87 ? 6.949 -39.395 4.404 1.00 62.52 467 GLN D N 1
ATOM 2894 C CA . GLN D 1 87 ? 8.061 -40.263 4.008 1.00 60.79 467 GLN D CA 1
ATOM 2895 C C . GLN D 1 87 ? 9.397 -39.600 4.363 1.00 56.34 467 GLN D C 1
ATOM 2896 O O . GLN D 1 87 ? 9.529 -38.379 4.266 1.00 54.08 467 GLN D O 1
ATOM 2902 N N . ALA D 1 88 ? 10.368 -40.421 4.761 1.00 51.89 468 ALA D N 1
ATOM 2903 C CA . ALA D 1 88 ? 11.693 -39.961 5.190 1.00 46.40 468 ALA D CA 1
ATOM 2904 C C . ALA D 1 88 ? 12.600 -39.777 3.985 1.00 43.76 468 ALA D C 1
ATOM 2905 O O . ALA D 1 88 ? 12.595 -40.608 3.085 1.00 40.31 468 ALA D O 1
ATOM 2907 N N . TYR D 1 89 ? 13.374 -38.686 3.972 1.00 39.47 469 TYR D N 1
ATOM 2908 C CA . TYR D 1 89 ? 14.274 -38.368 2.861 1.00 37.75 469 TYR D CA 1
ATOM 2909 C C . TYR D 1 89 ? 15.696 -38.214 3.347 1.00 35.81 469 TYR D C 1
ATOM 2910 O O . TYR D 1 89 ? 15.949 -37.835 4.510 1.00 32.37 469 TYR D O 1
ATOM 2919 N N . VAL D 1 90 ? 16.610 -38.533 2.432 1.00 36.30 470 VAL D N 1
ATOM 2920 C CA . VAL D 1 90 ? 18.042 -38.396 2.632 1.00 35.36 470 VAL D CA 1
ATOM 2921 C C . VAL D 1 90 ? 18.577 -37.541 1.494 1.00 34.18 470 VAL D C 1
ATOM 2922 O O . VAL D 1 90 ? 17.870 -37.260 0.532 1.00 32.74 470 VAL D O 1
ATOM 2926 N N . ARG D 1 91 ? 19.829 -37.121 1.628 1.00 34.56 471 ARG D N 1
ATOM 2927 C CA . ARG D 1 91 ? 20.427 -36.216 0.661 1.00 36.57 471 ARG D CA 1
ATOM 2928 C C . ARG D 1 91 ? 21.397 -36.985 -0.233 1.00 37.50 471 ARG D C 1
ATOM 2929 O O . ARG D 1 91 ? 22.236 -37.732 0.258 1.00 37.20 471 ARG D O 1
ATOM 2937 N N . LYS D 1 92 ? 21.263 -36.784 -1.541 1.00 40.97 472 LYS D N 1
ATOM 2938 C CA . LYS D 1 92 ? 22.084 -37.496 -2.534 1.00 45.70 472 LYS D CA 1
ATOM 2939 C C . LYS D 1 92 ? 22.122 -36.681 -3.840 1.00 46.62 472 LYS D C 1
ATOM 2940 O O . LYS D 1 92 ? 21.066 -36.297 -4.349 1.00 45.45 472 LYS D O 1
ATOM 2946 N N . ASP D 1 93 ? 23.329 -36.400 -4.349 1.00 49.49 473 ASP D N 1
ATOM 2947 C CA . ASP D 1 93 ? 23.529 -35.666 -5.627 1.00 53.63 473 ASP D CA 1
ATOM 2948 C C . ASP D 1 93 ? 22.682 -34.377 -5.737 1.00 52.93 473 ASP D C 1
ATOM 2949 O O . ASP D 1 93 ? 22.009 -34.149 -6.747 1.00 53.02 473 ASP D O 1
ATOM 2954 N N . GLY D 1 94 ? 22.703 -33.561 -4.674 1.00 53.94 474 GLY D N 1
ATOM 2955 C CA . GLY D 1 94 ? 21.992 -32.285 -4.627 1.00 49.88 474 GLY D CA 1
ATOM 2956 C C . GLY D 1 94 ? 20.471 -32.366 -4.660 1.00 49.22 474 GLY D C 1
ATOM 2957 O O . GLY D 1 94 ? 19.795 -31.402 -5.039 1.00 48.07 474 GLY D O 1
ATOM 2958 N N . GLU D 1 95 ? 19.924 -33.511 -4.250 1.00 49.20 475 GLU D N 1
ATOM 2959 C CA . GLU D 1 95 ? 18.469 -33.723 -4.256 1.00 47.23 475 GLU D CA 1
ATOM 2960 C C . GLU D 1 95 ? 17.993 -34.496 -3.003 1.00 42.14 475 GLU D C 1
ATOM 2961 O O . GLU D 1 95 ? 18.795 -35.170 -2.340 1.00 40.49 475 GLU D O 1
ATOM 2967 N N . TRP D 1 96 ? 16.714 -34.363 -2.658 1.00 40.58 476 TRP D N 1
ATOM 2968 C CA . TRP D 1 96 ? 16.129 -35.190 -1.596 1.00 40.11 476 TRP D CA 1
ATOM 2969 C C . TRP D 1 96 ? 15.654 -36.507 -2.203 1.00 41.61 476 TRP D C 1
ATOM 2970 O O . TRP D 1 96 ? 14.864 -36.498 -3.144 1.00 41.82 476 TRP D O 1
ATOM 2981 N N . VAL D 1 97 ? 16.113 -37.620 -1.632 1.00 43.98 477 VAL D N 1
ATOM 2982 C CA . VAL D 1 97 ? 15.762 -38.984 -2.099 1.00 44.91 477 VAL D CA 1
ATOM 2983 C C . VAL D 1 97 ? 15.123 -39.855 -0.986 1.00 44.67 477 VAL D C 1
ATOM 2984 O O . VAL D 1 97 ? 15.498 -39.738 0.191 1.00 42.49 477 VAL D O 1
ATOM 2988 N N . LEU D 1 98 ? 14.176 -40.738 -1.343 1.00 45.48 478 LEU D N 1
ATOM 2989 C CA . LEU D 1 98 ? 13.478 -41.541 -0.328 1.00 44.53 478 LEU D CA 1
ATOM 2990 C C . LEU D 1 98 ? 14.410 -42.498 0.418 1.00 44.75 478 LEU D C 1
ATOM 2991 O O . LEU D 1 98 ? 15.211 -43.217 -0.187 1.00 47.24 478 LEU D O 1
ATOM 2996 N N . LEU D 1 99 ? 14.299 -42.512 1.739 1.00 43.05 479 LEU D N 1
ATOM 2997 C CA . LEU D 1 99 ? 15.075 -43.417 2.567 1.00 43.62 479 LEU D CA 1
ATOM 2998 C C . LEU D 1 99 ? 14.771 -44.893 2.190 1.00 47.11 479 LEU D C 1
ATOM 2999 O O . LEU D 1 99 ? 15.676 -45.743 2.158 1.00 43.95 479 LEU D O 1
ATOM 3004 N N . SER D 1 100 ? 13.492 -45.156 1.898 1.00 50.32 480 SER D N 1
ATOM 3005 C CA . SER D 1 100 ? 12.944 -46.490 1.575 1.00 54.13 480 SER D CA 1
ATOM 3006 C C . SER D 1 100 ? 13.653 -47.203 0.418 1.00 56.18 480 SER D C 1
ATOM 3007 O O . SER D 1 100 ? 13.772 -48.434 0.425 1.00 55.63 480 SER D O 1
ATOM 3010 N N . THR D 1 101 ? 14.097 -46.414 -0.564 1.00 57.77 481 THR D N 1
ATOM 3011 C CA . THR D 1 101 ? 14.920 -46.861 -1.689 1.00 59.56 481 THR D CA 1
ATOM 3012 C C . THR D 1 101 ? 16.155 -47.649 -1.250 1.00 60.82 481 THR D C 1
ATOM 3013 O O . THR D 1 101 ? 16.653 -48.484 -1.995 1.00 62.33 481 THR D O 1
ATOM 3017 N N . PHE D 1 102 ? 16.627 -47.399 -0.032 1.00 61.17 482 PHE D N 1
ATOM 3018 C CA . PHE D 1 102 ? 17.892 -47.955 0.449 1.00 61.61 482 PHE D CA 1
ATOM 3019 C C . PHE D 1 102 ? 17.732 -49.058 1.497 1.00 62.90 482 PHE D C 1
ATOM 3020 O O . PHE D 1 102 ? 18.678 -49.804 1.750 1.00 62.35 482 PHE D O 1
ATOM 3028 N N . LEU D 1 103 ? 16.544 -49.171 2.096 1.00 65.74 483 LEU D N 1
ATOM 3029 C CA . LEU D 1 103 ? 16.264 -50.256 3.056 1.00 68.74 483 LEU D CA 1
ATOM 3030 C C . LEU D 1 103 ? 15.808 -51.524 2.325 1.00 71.40 483 LEU D C 1
ATOM 3031 O O . LEU D 1 103 ? 14.858 -51.515 1.532 1.00 72.18 483 LEU D O 1
ATOM 3037 N N . VAL E 1 1 ? 20.208 37.657 -10.190 1.00 46.68 319 VAL E N 1
ATOM 3038 C CA . VAL E 1 1 ? 19.578 37.115 -8.962 1.00 43.43 319 VAL E CA 1
ATOM 3039 C C . VAL E 1 1 ? 20.676 36.422 -8.206 1.00 42.08 319 VAL E C 1
ATOM 3040 O O . VAL E 1 1 ? 21.546 35.820 -8.829 1.00 46.19 319 VAL E O 1
ATOM 3044 N N . SER E 1 2 ? 20.643 36.500 -6.876 1.00 40.42 320 SER E N 1
ATOM 3045 C CA . SER E 1 2 ? 21.662 35.872 -6.032 1.00 38.80 320 SER E CA 1
ATOM 3046 C C . SER E 1 2 ? 21.270 34.465 -5.599 1.00 35.19 320 SER E C 1
ATOM 3047 O O . SER E 1 2 ? 20.181 34.239 -5.062 1.00 32.98 320 SER E O 1
ATOM 3050 N N . ILE E 1 3 ? 22.207 33.542 -5.798 1.00 33.43 321 ILE E N 1
ATOM 3051 C CA . ILE E 1 3 ? 22.048 32.142 -5.394 1.00 31.81 321 ILE E CA 1
ATOM 3052 C C . ILE E 1 3 ? 23.187 31.734 -4.497 1.00 29.78 321 ILE E C 1
ATOM 3053 O O . ILE E 1 3 ? 24.254 32.336 -4.540 1.00 31.42 321 ILE E O 1
ATOM 3058 N N . LYS E 1 4 ? 22.942 30.735 -3.655 1.00 28.16 322 LYS E N 1
ATOM 3059 C CA . LYS E 1 4 ? 23.951 30.188 -2.774 1.00 27.51 322 LYS E CA 1
ATOM 3060 C C . LYS E 1 4 ? 24.545 28.985 -3.481 1.00 28.14 322 LYS E C 1
ATOM 3061 O O . LYS E 1 4 ? 23.921 27.930 -3.541 1.00 26.76 322 LYS E O 1
ATOM 3072 N N . LYS E 1 5 ? 25.740 29.127 -4.059 1.00 25.77 323 LYS E N 1
ATOM 3073 C CA . LYS E 1 5 ? 26.275 28.051 -4.884 1.00 27.77 323 LYS E CA 1
ATOM 3074 C C . LYS E 1 5 ? 26.804 26.937 -3.996 1.00 26.79 323 LYS E C 1
ATOM 3075 O O . LYS E 1 5 ? 27.051 25.844 -4.466 1.00 26.73 323 LYS E O 1
ATOM 3081 N N . SER E 1 6 ? 26.974 27.223 -2.711 1.00 25.94 324 SER E N 1
ATOM 3082 C CA . SER E 1 6 ? 27.430 26.218 -1.744 1.00 28.36 324 SER E CA 1
ATOM 3083 C C . SER E 1 6 ? 26.256 25.374 -1.223 1.00 25.30 324 SER E C 1
ATOM 3084 O O . SER E 1 6 ? 26.427 24.500 -0.393 1.00 28.58 324 SER E O 1
ATOM 3087 N N . SER E 1 7 ? 25.064 25.653 -1.736 1.00 26.18 325 SER E N 1
ATOM 3088 C CA . SER E 1 7 ? 23.870 24.875 -1.442 1.00 26.25 325 SER E CA 1
ATOM 3089 C C . SER E 1 7 ? 23.167 24.386 -2.714 1.00 22.69 325 SER E C 1
ATOM 3090 O O . SER E 1 7 ? 21.950 24.542 -2.850 1.00 25.01 325 SER E O 1
ATOM 3093 N N . GLY E 1 8 ? 23.936 23.828 -3.639 1.00 22.68 326 GLY E N 1
ATOM 3094 C CA . GLY E 1 8 ? 23.368 22.955 -4.660 1.00 25.41 326 GLY E CA 1
ATOM 3095 C C . GLY E 1 8 ? 22.835 23.616 -5.914 1.00 26.87 326 GLY E C 1
ATOM 3096 O O . GLY E 1 8 ? 22.279 22.930 -6.779 1.00 26.69 326 GLY E O 1
ATOM 3097 N N . LEU E 1 9 ? 22.973 24.945 -6.016 1.00 23.41 327 LEU E N 1
ATOM 3098 C CA . LEU E 1 9 ? 22.554 25.685 -7.204 1.00 24.30 327 LEU E CA 1
ATOM 3099 C C . LEU E 1 9 ? 23.780 26.250 -7.927 1.00 26.94 327 LEU E C 1
ATOM 3100 O O . LEU E 1 9 ? 24.821 26.435 -7.320 1.00 26.17 327 LEU E O 1
ATOM 3105 N N . ASN E 1 10 ? 23.664 26.479 -9.230 1.00 27.01 328 ASN E N 1
ATOM 3106 C CA . ASN E 1 10 ? 24.730 27.122 -9.966 1.00 30.90 328 ASN E CA 1
ATOM 3107 C C . ASN E 1 10 ? 24.125 27.807 -11.201 1.00 33.05 328 ASN E C 1
ATOM 3108 O O . ASN E 1 10 ? 22.917 27.686 -11.425 1.00 33.64 328 ASN E O 1
ATOM 3117 N N . PHE E 1 11 ? 24.930 28.560 -11.953 1.00 31.79 329 PHE E N 1
ATOM 3118 C CA . PHE E 1 11 ? 24.486 29.150 -13.226 1.00 34.05 329 PHE E CA 1
ATOM 3119 C C . PHE E 1 11 ? 24.926 28.294 -14.400 1.00 36.28 329 PHE E C 1
ATOM 3120 O O . PHE E 1 11 ? 26.049 27.771 -14.427 1.00 35.81 329 PHE E O 1
ATOM 3128 N N . ASP E 1 12 ? 24.012 28.111 -15.336 1.00 40.05 330 ASP E N 1
ATOM 3129 C CA . ASP E 1 12 ? 24.346 27.607 -16.651 1.00 46.11 330 ASP E CA 1
ATOM 3130 C C . ASP E 1 12 ? 23.932 28.679 -17.644 1.00 47.88 330 ASP E C 1
ATOM 3131 O O . ASP E 1 12 ? 22.745 28.909 -17.843 1.00 47.62 330 ASP E O 1
ATOM 3136 N N . ASN E 1 13 ? 24.913 29.356 -18.244 1.00 52.26 331 ASN E N 1
ATOM 3137 C CA . ASN E 1 13 ? 24.628 30.434 -19.213 1.00 54.14 331 ASN E CA 1
ATOM 3138 C C . ASN E 1 13 ? 23.717 31.513 -18.601 1.00 52.53 331 ASN E C 1
ATOM 3139 O O . ASN E 1 13 ? 22.745 31.931 -19.228 1.00 50.96 331 ASN E O 1
ATOM 3144 N N . THR E 1 14 ? 24.026 31.941 -17.374 1.00 49.48 332 THR E N 1
ATOM 3145 C CA . THR E 1 14 ? 23.171 32.870 -16.617 1.00 49.69 332 THR E CA 1
ATOM 3146 C C . THR E 1 14 ? 21.812 32.328 -16.106 1.00 45.00 332 THR E C 1
ATOM 3147 O O . THR E 1 14 ? 21.115 33.027 -15.353 1.00 47.35 332 THR E O 1
ATOM 3151 N N . ALA E 1 15 ? 21.422 31.111 -16.491 1.00 40.52 333 ALA E N 1
ATOM 3152 C CA . ALA E 1 15 ? 20.172 30.523 -15.974 1.00 35.72 333 ALA E CA 1
ATOM 3153 C C . ALA E 1 15 ? 20.468 29.734 -14.701 1.00 33.93 333 ALA E C 1
ATOM 3154 O O . ALA E 1 15 ? 21.529 29.049 -14.630 1.00 33.84 333 ALA E O 1
ATOM 3156 N N . ILE E 1 16 ? 19.560 29.813 -13.719 1.00 26.31 334 ILE E N 1
ATOM 3157 C CA . ILE E 1 16 ? 19.721 29.033 -12.490 1.00 30.06 334 ILE E CA 1
ATOM 3158 C C . ILE E 1 16 ? 19.485 27.529 -12.750 1.00 29.17 334 ILE E C 1
ATOM 3159 O O . ILE E 1 16 ? 18.490 27.168 -13.399 1.00 27.43 334 ILE E O 1
ATOM 3164 N N . ALA E 1 17 ? 20.412 26.674 -12.285 1.00 25.27 335 ALA E N 1
ATOM 3165 C CA . ALA E 1 17 ? 20.266 25.238 -12.438 1.00 26.44 335 ALA E CA 1
ATOM 3166 C C . ALA E 1 17 ? 20.525 24.535 -11.096 1.00 26.69 335 ALA E C 1
ATOM 3167 O O . ALA E 1 17 ? 21.223 25.062 -10.235 1.00 27.48 335 ALA E O 1
ATOM 3169 N N . ILE E 1 18 ? 19.962 23.347 -10.910 1.00 23.00 336 ILE E N 1
ATOM 3170 C CA . ILE E 1 18 ? 20.406 22.512 -9.803 1.00 21.05 336 ILE E CA 1
ATOM 3171 C C . ILE E 1 18 ? 21.719 21.924 -10.283 1.00 23.75 336 ILE E C 1
ATOM 3172 O O . ILE E 1 18 ? 21.814 21.501 -11.445 1.00 23.57 336 ILE E O 1
ATOM 3177 N N . ASN E 1 19 ? 22.701 21.910 -9.380 1.00 22.08 337 ASN E N 1
ATOM 3178 C CA . ASN E 1 19 ? 23.998 21.265 -9.584 1.00 23.20 337 ASN E CA 1
ATOM 3179 C C . ASN E 1 19 ? 23.964 19.899 -8.872 1.00 23.80 337 ASN E C 1
ATOM 3180 O O . ASN E 1 19 ? 24.116 19.800 -7.648 1.00 22.26 337 ASN E O 1
ATOM 3185 N N . ALA E 1 20 ? 23.642 18.862 -9.632 1.00 22.96 338 ALA E N 1
ATOM 3186 C CA . ALA E 1 20 ? 23.276 17.570 -9.051 1.00 22.64 338 ALA E CA 1
ATOM 3187 C C . ALA E 1 20 ? 24.525 16.735 -8.992 1.00 25.03 338 ALA E C 1
ATOM 3188 O O . ALA E 1 20 ? 25.208 16.577 -10.012 1.00 25.00 338 ALA E O 1
ATOM 3190 N N . GLY E 1 21 ? 24.780 16.171 -7.826 1.00 20.67 339 GLY E N 1
ATOM 3191 C CA . GLY E 1 21 ? 25.958 15.350 -7.593 1.00 21.31 339 GLY E CA 1
ATOM 3192 C C . GLY E 1 21 ? 25.611 13.884 -7.431 1.00 21.93 339 GLY E C 1
ATOM 3193 O O . GLY E 1 21 ? 24.626 13.407 -8.027 1.00 20.58 339 GLY E O 1
ATOM 3194 N N . LYS E 1 22 ? 26.413 13.159 -6.644 1.00 19.64 340 LYS E N 1
ATOM 3195 C CA . LYS E 1 22 ? 26.235 11.735 -6.508 1.00 16.49 340 LYS E CA 1
ATOM 3196 C C . LYS E 1 22 ? 24.857 11.345 -5.989 1.00 17.97 340 LYS E C 1
ATOM 3197 O O . LYS E 1 22 ? 24.334 11.918 -5.043 1.00 16.81 340 LYS E O 1
ATOM 3203 N N . GLY E 1 23 ? 24.298 10.296 -6.589 1.00 16.80 341 GLY E N 1
ATOM 3204 C CA . GLY E 1 23 ? 23.052 9.726 -6.122 1.00 14.49 341 GLY E CA 1
ATOM 3205 C C . GLY E 1 23 ? 21.843 10.423 -6.721 1.00 15.95 341 GLY E C 1
ATOM 3206 O O . GLY E 1 23 ? 20.672 10.051 -6.417 1.00 17.84 341 GLY E O 1
ATOM 3207 N N . LEU E 1 24 ? 22.096 11.420 -7.564 1.00 15.99 342 LEU E N 1
ATOM 3208 C CA . LEU E 1 24 ? 21.035 12.209 -8.190 1.00 15.51 342 LEU E CA 1
ATOM 3209 C C . LEU E 1 24 ? 21.228 12.393 -9.693 1.00 19.81 342 LEU E C 1
ATOM 3210 O O . LEU E 1 24 ? 22.355 12.321 -10.196 1.00 19.08 342 LEU E O 1
ATOM 3215 N N . GLU E 1 25 ? 20.130 12.639 -10.394 1.00 17.95 343 GLU E N 1
ATOM 3216 C CA . GLU E 1 25 ? 20.199 12.877 -11.831 1.00 16.75 343 GLU E CA 1
ATOM 3217 C C . GLU E 1 25 ? 18.951 13.617 -12.326 1.00 18.04 343 GLU E C 1
ATOM 3218 O O . GLU E 1 25 ? 17.967 13.741 -11.617 1.00 20.83 343 GLU E O 1
ATOM 3224 N N . PHE E 1 26 ? 18.995 14.094 -13.561 1.00 18.25 344 PHE E N 1
ATOM 3225 C CA . PHE E 1 26 ? 17.772 14.615 -14.207 1.00 22.92 344 PHE E CA 1
ATOM 3226 C C . PHE E 1 26 ? 17.122 13.515 -15.017 1.00 23.22 344 PHE E C 1
ATOM 3227 O O . PHE E 1 26 ? 17.814 12.722 -15.673 1.00 22.16 344 PHE E O 1
ATOM 3235 N N . ASP E 1 27 ? 15.798 13.431 -14.895 1.00 19.33 345 ASP E N 1
ATOM 3236 C CA . ASP E 1 27 ? 15.023 12.410 -15.585 1.00 20.56 345 ASP E CA 1
ATOM 3237 C C . ASP E 1 27 ? 14.694 12.936 -16.996 1.00 19.76 345 ASP E C 1
ATOM 3238 O O . ASP E 1 27 ? 13.866 13.842 -17.156 1.00 21.33 345 ASP E O 1
ATOM 3243 N N . THR E 1 28 ? 15.375 12.386 -17.991 1.00 24.13 346 THR E N 1
ATOM 3244 C CA . THR E 1 28 ? 15.219 12.835 -19.385 1.00 28.27 346 THR E CA 1
ATOM 3245 C C . THR E 1 28 ? 14.309 11.888 -20.183 1.00 30.24 346 THR E C 1
ATOM 3246 O O . THR E 1 28 ? 14.276 11.937 -21.426 1.00 28.64 346 THR E O 1
ATOM 3250 N N . ASN E 1 29 ? 13.586 11.037 -19.467 1.00 27.56 347 ASN E N 1
ATOM 3251 C CA . ASN E 1 29 ? 12.678 10.089 -20.078 1.00 29.24 347 ASN E CA 1
ATOM 3252 C C . ASN E 1 29 ? 11.227 10.440 -19.800 1.00 26.36 347 ASN E C 1
ATOM 3253 O O . ASN E 1 29 ? 10.368 9.588 -19.991 1.00 31.14 347 ASN E O 1
ATOM 3258 N N . THR E 1 30 ? 10.934 11.667 -19.347 1.00 25.00 348 THR E N 1
ATOM 3259 C CA . THR E 1 30 ? 9.551 12.088 -19.060 1.00 25.34 348 THR E CA 1
ATOM 3260 C C . THR E 1 30 ? 8.850 12.619 -20.303 1.00 26.43 348 THR E C 1
ATOM 3261 O O . THR E 1 30 ? 9.484 12.917 -21.289 1.00 23.18 348 THR E O 1
ATOM 3265 N N . SER E 1 31 ? 7.541 12.755 -20.202 1.00 29.29 349 SER E N 1
ATOM 3266 C CA . SER E 1 31 ? 6.711 13.384 -21.233 1.00 33.10 349 SER E CA 1
ATOM 3267 C C . SER E 1 31 ? 7.203 14.741 -21.708 1.00 33.05 349 SER E C 1
ATOM 3268 O O . SER E 1 31 ? 7.078 15.073 -22.888 1.00 31.74 349 SER E O 1
ATOM 3271 N N . GLU E 1 32 ? 7.743 15.518 -20.775 1.00 31.29 350 GLU E N 1
ATOM 3272 C CA . GLU E 1 32 ? 8.124 16.899 -21.024 1.00 32.62 350 GLU E CA 1
ATOM 3273 C C . GLU E 1 32 ? 9.627 17.056 -21.262 1.00 29.44 350 GLU E C 1
ATOM 3274 O O . GLU E 1 32 ? 10.110 18.165 -21.457 1.00 26.71 350 GLU E O 1
ATOM 3280 N N . SER E 1 33 ? 10.364 15.949 -21.222 1.00 24.53 351 SER E N 1
ATOM 3281 C CA . SER E 1 33 ? 11.800 15.978 -21.486 1.00 24.21 351 SER E CA 1
ATOM 3282 C C . SER E 1 33 ? 11.954 16.078 -22.977 1.00 27.66 351 SER E C 1
ATOM 3283 O O . SER E 1 33 ? 11.051 15.602 -23.700 1.00 24.58 351 SER E O 1
ATOM 3286 N N . PRO E 1 34 ? 13.094 16.573 -23.484 1.00 29.57 352 PRO E N 1
ATOM 3287 C CA . PRO E 1 34 ? 14.241 17.043 -22.678 1.00 29.10 352 PRO E CA 1
ATOM 3288 C C . PRO E 1 34 ? 14.171 18.497 -22.205 1.00 28.25 352 PRO E C 1
ATOM 3289 O O . PRO E 1 34 ? 15.072 18.936 -21.470 1.00 29.71 352 PRO E O 1
ATOM 3293 N N . ASP E 1 35 ? 13.123 19.236 -22.587 1.00 28.87 353 ASP E N 1
ATOM 3294 C CA . ASP E 1 35 ? 13.087 20.665 -22.277 1.00 30.06 353 ASP E CA 1
ATOM 3295 C C . ASP E 1 35 ? 12.841 20.886 -20.801 1.00 28.73 353 ASP E C 1
ATOM 3296 O O . ASP E 1 35 ? 13.366 21.840 -20.247 1.00 27.67 353 ASP E O 1
ATOM 3301 N N . ILE E 1 36 ? 12.028 20.012 -20.194 1.00 23.23 354 ILE E N 1
ATOM 3302 C CA . ILE E 1 36 ? 11.715 20.096 -18.768 1.00 22.14 354 ILE E CA 1
ATOM 3303 C C . ILE E 1 36 ? 11.993 18.745 -18.118 1.00 26.72 354 ILE E C 1
ATOM 3304 O O . ILE E 1 36 ? 11.261 17.765 -18.382 1.00 27.00 354 ILE E O 1
ATOM 3309 N N . ASN E 1 37 ? 13.041 18.681 -17.289 1.00 22.38 355 ASN E N 1
ATOM 3310 C CA . ASN E 1 37 ? 13.440 17.399 -16.674 1.00 19.37 355 ASN E CA 1
ATOM 3311 C C . ASN E 1 37 ? 13.403 17.561 -15.144 1.00 20.23 355 ASN E C 1
ATOM 3312 O O . ASN E 1 37 ? 14.120 18.402 -14.604 1.00 22.15 355 ASN E O 1
ATOM 3317 N N . PRO E 1 38 ? 12.626 16.747 -14.446 1.00 19.87 356 PRO E N 1
ATOM 3318 C CA . PRO E 1 38 ? 12.645 16.762 -12.973 1.00 20.68 356 PRO E CA 1
ATOM 3319 C C . PRO E 1 38 ? 13.985 16.199 -12.471 1.00 21.09 356 PRO E C 1
ATOM 3320 O O . PRO E 1 38 ? 14.677 15.503 -13.220 1.00 20.85 356 PRO E O 1
ATOM 3324 N N . ILE E 1 39 ? 14.342 16.505 -11.229 1.00 20.03 357 ILE E N 1
ATOM 3325 C CA . ILE E 1 39 ? 15.468 15.837 -10.583 1.00 17.73 357 ILE E CA 1
ATOM 3326 C C . ILE E 1 39 ? 14.946 14.612 -9.890 1.00 15.71 357 ILE E C 1
ATOM 3327 O O . ILE E 1 39 ? 13.809 14.583 -9.369 1.00 18.26 357 ILE E O 1
ATOM 3332 N N . LYS E 1 40 ? 15.752 13.550 -9.923 1.00 17.01 358 LYS E N 1
ATOM 3333 C CA . LYS E 1 40 ? 15.329 12.279 -9.345 1.00 16.39 358 LYS E CA 1
ATOM 3334 C C . LYS E 1 40 ? 16.591 11.641 -8.740 1.00 15.58 358 LYS E C 1
ATOM 3335 O O . LYS E 1 40 ? 17.715 12.075 -9.046 1.00 17.71 358 LYS E O 1
ATOM 3341 N N . THR E 1 41 ? 16.421 10.649 -7.899 1.00 16.64 359 THR E N 1
ATOM 3342 C CA . THR E 1 41 ? 17.603 9.837 -7.512 1.00 16.41 359 THR E CA 1
ATOM 3343 C C . THR E 1 41 ? 18.188 8.988 -8.666 1.00 19.56 359 THR E C 1
ATOM 3344 O O . THR E 1 41 ? 17.495 8.686 -9.630 1.00 19.33 359 THR E O 1
ATOM 3348 N N . LYS E 1 42 ? 19.459 8.573 -8.524 1.00 16.59 360 LYS E N 1
ATOM 3349 C CA . LYS E 1 42 ? 20.094 7.760 -9.512 1.00 16.08 360 LYS E CA 1
ATOM 3350 C C . LYS E 1 42 ? 20.381 6.437 -8.799 1.00 14.68 360 LYS E C 1
ATOM 3351 O O . LYS E 1 42 ? 21.058 6.436 -7.758 1.00 13.36 360 LYS E O 1
ATOM 3357 N N . ILE E 1 43 ? 19.813 5.344 -9.315 1.00 16.47 361 ILE E N 1
ATOM 3358 C CA . ILE E 1 43 ? 19.835 4.054 -8.607 1.00 18.81 361 ILE E CA 1
ATOM 3359 C C . ILE E 1 43 ? 20.351 2.961 -9.516 1.00 18.15 361 ILE E C 1
ATOM 3360 O O . ILE E 1 43 ? 20.209 3.054 -10.748 1.00 16.62 361 ILE E O 1
ATOM 3365 N N . GLY E 1 44 ? 20.967 1.953 -8.912 1.00 17.05 362 GLY E N 1
ATOM 3366 C CA . GLY E 1 44 ? 21.518 0.827 -9.629 1.00 17.88 362 GLY E CA 1
ATOM 3367 C C . GLY E 1 44 ? 21.093 -0.469 -8.951 1.00 18.28 362 GLY E C 1
ATOM 3368 O O . GLY E 1 44 ? 20.028 -0.571 -8.349 1.00 17.66 362 GLY E O 1
ATOM 3369 N N . SER E 1 45 ? 21.948 -1.478 -9.067 1.00 15.06 363 SER E N 1
ATOM 3370 C CA . SER E 1 45 ? 21.669 -2.797 -8.498 1.00 16.43 363 SER E CA 1
ATOM 3371 C C . SER E 1 45 ? 21.289 -2.789 -7.017 1.00 16.25 363 SER E C 1
ATOM 3372 O O . SER E 1 45 ? 21.984 -2.190 -6.206 1.00 14.84 363 SER E O 1
ATOM 3375 N N . GLY E 1 46 ? 20.241 -3.547 -6.710 1.00 11.54 364 GLY E N 1
ATOM 3376 C CA . GLY E 1 46 ? 19.766 -3.790 -5.363 1.00 17.84 364 GLY E CA 1
ATOM 3377 C C . GLY E 1 46 ? 18.667 -2.784 -4.948 1.00 16.89 364 GLY E C 1
ATOM 3378 O O . GLY E 1 46 ? 18.057 -2.957 -3.901 1.00 17.91 364 GLY E O 1
ATOM 3379 N N . ILE E 1 47 ? 18.464 -1.737 -5.747 1.00 17.35 365 ILE E N 1
ATOM 3380 C CA . ILE E 1 47 ? 17.481 -0.688 -5.423 1.00 15.78 365 ILE E CA 1
ATOM 3381 C C . ILE E 1 47 ? 16.489 -0.593 -6.553 1.00 19.47 365 ILE E C 1
ATOM 3382 O O . ILE E 1 47 ? 16.868 -0.695 -7.732 1.00 21.34 365 ILE E O 1
ATOM 3391 N N . ASP E 1 48 ? 15.212 -0.386 -6.217 1.00 20.94 366 ASP E N 1
ATOM 3392 C CA . ASP E 1 48 ? 14.204 -0.141 -7.240 1.00 20.03 366 ASP E CA 1
ATOM 3393 C C . ASP E 1 48 ? 13.263 0.987 -6.761 1.00 23.17 366 ASP E C 1
ATOM 3394 O O . ASP E 1 48 ? 13.335 1.413 -5.611 1.00 20.55 366 ASP E O 1
ATOM 3399 N N . TYR E 1 49 ? 12.379 1.450 -7.621 1.00 20.57 367 TYR E N 1
ATOM 3400 C CA . TYR E 1 49 ? 11.258 2.305 -7.152 1.00 22.44 367 TYR E CA 1
ATOM 3401 C C . TYR E 1 49 ? 9.976 1.470 -7.029 1.00 23.24 367 TYR E C 1
ATOM 3402 O O . TYR E 1 49 ? 9.722 0.590 -7.847 1.00 23.19 367 TYR E O 1
ATOM 3411 N N . ASN E 1 50 ? 9.166 1.759 -6.039 1.00 20.89 368 ASN E N 1
ATOM 3412 C CA . ASN E 1 50 ? 7.802 1.218 -6.029 1.00 25.70 368 ASN E CA 1
ATOM 3413 C C . ASN E 1 50 ? 6.884 2.142 -6.815 1.00 25.17 368 ASN E C 1
ATOM 3414 O O . ASN E 1 50 ? 7.353 3.076 -7.485 1.00 26.24 368 ASN E O 1
ATOM 3419 N N . GLU E 1 51 ? 5.573 1.852 -6.801 1.00 30.66 369 GLU E N 1
ATOM 3420 C CA . GLU E 1 51 ? 4.649 2.469 -7.743 1.00 30.28 369 GLU E CA 1
ATOM 3421 C C . GLU E 1 51 ? 4.427 3.931 -7.370 1.00 28.26 369 GLU E C 1
ATOM 3422 O O . GLU E 1 51 ? 4.076 4.751 -8.205 1.00 30.67 369 GLU E O 1
ATOM 3433 N N . ASN E 1 52 ? 4.690 4.246 -6.110 1.00 28.54 370 ASN E N 1
ATOM 3434 C CA . ASN E 1 52 ? 4.635 5.612 -5.602 1.00 30.29 370 ASN E CA 1
ATOM 3435 C C . ASN E 1 52 ? 5.931 6.394 -5.829 1.00 30.98 370 ASN E C 1
ATOM 3436 O O . ASN E 1 52 ? 6.008 7.583 -5.481 1.00 30.16 370 ASN E O 1
ATOM 3441 N N . GLY E 1 53 ? 6.939 5.752 -6.423 1.00 28.00 371 GLY E N 1
ATOM 3442 C CA . GLY E 1 53 ? 8.213 6.435 -6.667 1.00 23.47 371 GLY E CA 1
ATOM 3443 C C . GLY E 1 53 ? 9.142 6.468 -5.453 1.00 22.02 371 GLY E C 1
ATOM 3444 O O . GLY E 1 53 ? 10.111 7.214 -5.459 1.00 22.31 371 GLY E O 1
ATOM 3445 N N . ALA E 1 54 ? 8.886 5.638 -4.437 1.00 21.49 372 ALA E N 1
ATOM 3446 C CA . ALA E 1 54 ? 9.755 5.566 -3.263 1.00 21.26 372 ALA E CA 1
ATOM 3447 C C . ALA E 1 54 ? 10.868 4.552 -3.570 1.00 19.29 372 ALA E C 1
ATOM 3448 O O . ALA E 1 54 ? 10.611 3.559 -4.247 1.00 20.91 372 ALA E O 1
ATOM 3450 N N . MET E 1 55 ? 12.101 4.829 -3.155 1.00 17.38 373 MET E N 1
ATOM 3451 C CA . MET E 1 55 ? 13.178 3.817 -3.321 1.00 17.40 373 MET E CA 1
ATOM 3452 C C . MET E 1 55 ? 13.012 2.643 -2.381 1.00 16.44 373 MET E C 1
ATOM 3453 O O . MET E 1 55 ? 12.742 2.833 -1.179 1.00 20.40 373 MET E O 1
ATOM 3458 N N . ILE E 1 56 ? 13.137 1.416 -2.899 1.00 18.76 374 ILE E N 1
ATOM 3459 C CA . ILE E 1 56 ? 13.044 0.225 -2.025 1.00 18.52 374 ILE E CA 1
ATOM 3460 C C . ILE E 1 56 ? 14.249 -0.706 -2.329 1.00 20.98 374 ILE E C 1
ATOM 3461 O O . ILE E 1 56 ? 14.873 -0.576 -3.399 1.00 20.28 374 ILE E O 1
ATOM 3466 N N . THR E 1 57 ? 14.551 -1.646 -1.452 1.00 18.90 375 THR E N 1
ATOM 3467 C CA . THR E 1 57 ? 15.549 -2.659 -1.849 1.00 19.99 375 THR E CA 1
ATOM 3468 C C . THR E 1 57 ? 14.880 -3.732 -2.710 1.00 19.59 375 THR E C 1
ATOM 3469 O O . THR E 1 57 ? 13.735 -4.177 -2.434 1.00 21.38 375 THR E O 1
ATOM 3473 N N . LYS E 1 58 ? 15.558 -4.119 -3.780 1.00 17.70 376 LYS E N 1
ATOM 3474 C CA . LYS E 1 58 ? 15.047 -5.146 -4.702 1.00 18.53 376 LYS E CA 1
ATOM 3475 C C . LYS E 1 58 ? 15.486 -6.546 -4.222 1.00 20.63 376 LYS E C 1
ATOM 3476 O O . LYS E 1 58 ? 16.714 -6.889 -4.196 1.00 18.91 376 LYS E O 1
ATOM 3482 N N . LEU E 1 59 ? 14.509 -7.369 -3.827 1.00 21.54 377 LEU E N 1
ATOM 3483 C CA . LEU E 1 59 ? 14.860 -8.648 -3.184 1.00 24.23 377 LEU E CA 1
ATOM 3484 C C . LEU E 1 59 ? 14.681 -9.858 -4.083 1.00 26.54 377 LEU E C 1
ATOM 3485 O O . LEU E 1 59 ? 13.685 -9.950 -4.778 1.00 24.29 377 LEU E O 1
ATOM 3490 N N . GLY E 1 60 ? 15.642 -10.779 -4.075 1.00 23.80 378 GLY E N 1
ATOM 3491 C CA . GLY E 1 60 ? 15.440 -12.026 -4.807 1.00 25.79 378 GLY E CA 1
ATOM 3492 C C . GLY E 1 60 ? 15.438 -13.218 -3.885 1.00 24.54 378 GLY E C 1
ATOM 3493 O O . GLY E 1 60 ? 15.017 -13.122 -2.743 1.00 24.67 378 GLY E O 1
ATOM 3494 N N . ALA E 1 61 ? 15.928 -14.354 -4.366 1.00 28.72 379 ALA E N 1
ATOM 3495 C CA . ALA E 1 61 ? 15.761 -15.609 -3.618 1.00 27.00 379 ALA E CA 1
ATOM 3496 C C . ALA E 1 61 ? 16.339 -15.585 -2.207 1.00 28.54 379 ALA E C 1
ATOM 3497 O O . ALA E 1 61 ? 17.502 -15.195 -1.990 1.00 27.91 379 ALA E O 1
ATOM 3499 N N . GLY E 1 62 ? 15.524 -16.013 -1.244 1.00 26.57 380 GLY E N 1
ATOM 3500 C CA . GLY E 1 62 ? 15.991 -16.202 0.131 1.00 24.15 380 GLY E CA 1
ATOM 3501 C C . GLY E 1 62 ? 15.706 -14.995 1.022 1.00 27.44 380 GLY E C 1
ATOM 3502 O O . GLY E 1 62 ? 15.813 -15.082 2.265 1.00 29.56 380 GLY E O 1
ATOM 3503 N N . LEU E 1 63 ? 15.334 -13.862 0.401 1.00 24.57 381 LEU E N 1
ATOM 3504 C CA . LEU E 1 63 ? 15.221 -12.602 1.118 1.00 23.55 381 LEU E CA 1
ATOM 3505 C C . LEU E 1 63 ? 13.788 -12.105 1.051 1.00 23.07 381 LEU E C 1
ATOM 3506 O O . LEU E 1 63 ? 13.099 -12.311 0.031 1.00 25.63 381 LEU E O 1
ATOM 3511 N N . SER E 1 64 ? 13.330 -11.489 2.128 1.00 22.40 382 SER E N 1
ATOM 3512 C CA . SER E 1 64 ? 11.953 -10.991 2.145 1.00 27.69 382 SER E CA 1
ATOM 3513 C C . SER E 1 64 ? 11.882 -9.876 3.103 1.00 27.41 382 SER E C 1
ATOM 3514 O O . SER E 1 64 ? 12.873 -9.594 3.790 1.00 25.52 382 SER E O 1
ATOM 3517 N N . PHE E 1 65 ? 10.751 -9.164 3.120 1.00 25.27 383 PHE E N 1
ATOM 3518 C CA . PHE E 1 65 ? 10.580 -8.098 4.087 1.00 26.06 383 PHE E CA 1
ATOM 3519 C C . PHE E 1 65 ? 9.806 -8.579 5.308 1.00 31.33 383 PHE E C 1
ATOM 3520 O O . PHE E 1 65 ? 8.803 -9.310 5.157 1.00 33.96 383 PHE E O 1
ATOM 3528 N N . ASP E 1 66 ? 10.219 -8.135 6.493 1.00 31.20 384 ASP E N 1
ATOM 3529 C CA . ASP E 1 66 ? 9.425 -8.377 7.705 1.00 36.22 384 ASP E CA 1
ATOM 3530 C C . ASP E 1 66 ? 8.327 -7.310 7.885 1.00 40.61 384 ASP E C 1
ATOM 3531 O O . ASP E 1 66 ? 8.112 -6.474 6.980 1.00 37.88 384 ASP E O 1
ATOM 3536 N N . ASN E 1 67 ? 7.657 -7.319 9.044 1.00 40.27 385 ASN E N 1
ATOM 3537 C CA . ASN E 1 67 ? 6.508 -6.427 9.264 1.00 42.17 385 ASN E CA 1
ATOM 3538 C C . ASN E 1 67 ? 6.840 -4.946 9.365 1.00 41.51 385 ASN E C 1
ATOM 3539 O O . ASN E 1 67 ? 6.000 -4.091 9.070 1.00 44.02 385 ASN E O 1
ATOM 3544 N N . SER E 1 68 ? 8.079 -4.651 9.748 1.00 37.72 386 SER E N 1
ATOM 3545 C CA . SER E 1 68 ? 8.545 -3.286 9.867 1.00 35.78 386 SER E CA 1
ATOM 3546 C C . SER E 1 68 ? 9.321 -2.804 8.618 1.00 34.28 386 SER E C 1
ATOM 3547 O O . SER E 1 68 ? 9.883 -1.714 8.628 1.00 33.94 386 SER E O 1
ATOM 3550 N N . GLY E 1 69 ? 9.367 -3.636 7.577 1.00 30.80 387 GLY E N 1
ATOM 3551 C CA . GLY E 1 69 ? 10.004 -3.281 6.320 1.00 31.93 387 GLY E CA 1
ATOM 3552 C C . GLY E 1 69 ? 11.499 -3.562 6.300 1.00 27.31 387 GLY E C 1
ATOM 3553 O O . GLY E 1 69 ? 12.235 -3.007 5.473 1.00 27.31 387 GLY E O 1
ATOM 3554 N N . ALA E 1 70 ? 11.937 -4.443 7.182 1.00 24.70 388 ALA E N 1
ATOM 3555 C CA . ALA E 1 70 ? 13.351 -4.749 7.316 1.00 21.52 388 ALA E CA 1
ATOM 3556 C C . ALA E 1 70 ? 13.576 -5.984 6.490 1.00 22.90 388 ALA E C 1
ATOM 3557 O O . ALA E 1 70 ? 12.654 -6.799 6.303 1.00 26.89 388 ALA E O 1
ATOM 3559 N N . ILE E 1 71 ? 14.809 -6.163 6.024 1.00 22.87 389 ILE E N 1
ATOM 3560 C CA . ILE E 1 71 ? 15.148 -7.290 5.141 1.00 21.78 389 ILE E CA 1
ATOM 3561 C C . ILE E 1 71 ? 15.563 -8.471 5.991 1.00 22.90 389 ILE E C 1
ATOM 3562 O O . ILE E 1 71 ? 16.409 -8.324 6.845 1.00 21.96 389 ILE E O 1
ATOM 3567 N N . THR E 1 72 ? 15.030 -9.653 5.692 1.00 24.18 390 THR E N 1
ATOM 3568 C CA . THR E 1 72 ? 15.301 -10.814 6.519 1.00 27.22 390 THR E CA 1
ATOM 3569 C C . THR E 1 72 ? 15.465 -12.067 5.686 1.00 27.14 390 THR E C 1
ATOM 3570 O O . THR E 1 72 ? 14.955 -12.156 4.552 1.00 26.70 390 THR E O 1
ATOM 3574 N N . ILE E 1 73 ? 16.221 -13.025 6.230 1.00 29.62 391 ILE E N 1
ATOM 3575 C CA . ILE E 1 73 ? 16.389 -14.353 5.629 1.00 30.73 391 ILE E CA 1
ATOM 3576 C C . ILE E 1 73 ? 15.239 -15.287 6.071 1.00 33.71 391 ILE E C 1
ATOM 3577 O O . ILE E 1 73 ? 15.182 -16.431 5.633 1.00 33.81 391 ILE E O 1
ATOM 3582 N N . GLY E 1 74 ? 14.368 -14.783 6.943 1.00 29.45 392 GLY E N 1
ATOM 3583 C CA . GLY E 1 74 ? 13.348 -15.577 7.626 1.00 35.99 392 GLY E CA 1
ATOM 3584 C C . GLY E 1 74 ? 12.362 -16.357 6.779 1.00 35.76 392 GLY E C 1
ATOM 3585 O O . GLY E 1 74 ? 11.936 -17.429 7.166 1.00 35.36 392 GLY E O 1
ATOM 3586 N N . GLY E 1 75 ? 11.975 -15.857 5.612 1.00 38.83 401 GLY E N 1
ATOM 3587 C CA . GLY E 1 75 ? 11.049 -16.669 4.818 1.00 44.27 401 GLY E CA 1
ATOM 3588 C C . GLY E 1 75 ? 11.726 -17.587 3.813 1.00 44.38 401 GLY E C 1
ATOM 3589 O O . GLY E 1 75 ? 11.160 -17.863 2.762 1.00 46.26 401 GLY E O 1
ATOM 3590 N N . SER E 1 76 ? 12.925 -18.073 4.125 1.00 44.93 402 SER E N 1
ATOM 3591 C CA . SER E 1 76 ? 13.866 -18.468 3.055 1.00 47.21 402 SER E CA 1
ATOM 3592 C C . SER E 1 76 ? 13.431 -19.493 1.982 1.00 51.02 402 SER E C 1
ATOM 3593 O O .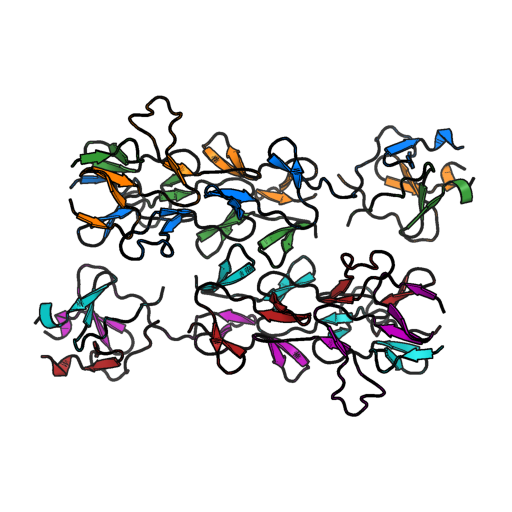 SER E 1 76 ? 13.673 -19.251 0.801 1.00 57.71 402 SER E O 1
ATOM 3596 N N . GLY E 1 77 ? 12.832 -20.633 2.333 1.00 51.90 457 GLY E N 1
ATOM 3597 C CA . GLY E 1 77 ? 12.801 -21.181 3.671 1.00 48.54 457 GLY E CA 1
ATOM 3598 C C . GLY E 1 77 ? 13.782 -22.349 3.698 1.00 46.95 457 GLY E C 1
ATOM 3599 O O . GLY E 1 77 ? 13.414 -23.472 3.373 1.00 50.55 457 GLY E O 1
ATOM 3600 N N . TYR E 1 78 ? 15.039 -22.061 4.035 1.00 42.88 458 TYR E N 1
ATOM 3601 C CA . TYR E 1 78 ? 16.064 -23.068 4.245 1.00 40.90 458 TYR E CA 1
ATOM 3602 C C . TYR E 1 78 ? 15.805 -23.777 5.585 1.00 39.83 458 TYR E C 1
ATOM 3603 O O . TYR E 1 78 ? 15.073 -23.266 6.428 1.00 42.96 458 TYR E O 1
ATOM 3612 N N . ILE E 1 79 ? 16.384 -24.957 5.775 1.00 41.44 459 ILE E N 1
ATOM 3613 C CA . ILE E 1 79 ? 16.068 -25.771 6.952 1.00 39.06 459 ILE E CA 1
ATOM 3614 C C . ILE E 1 79 ? 17.143 -25.634 8.013 1.00 36.12 459 ILE E C 1
ATOM 3615 O O . ILE E 1 79 ? 18.319 -25.426 7.697 1.00 35.90 459 ILE E O 1
ATOM 3620 N N . PRO E 1 80 ? 16.739 -25.772 9.273 1.00 34.37 460 PRO E N 1
ATOM 3621 C CA . PRO E 1 80 ? 17.656 -25.625 10.399 1.00 35.89 460 PRO E CA 1
ATOM 3622 C C . PRO E 1 80 ? 18.500 -26.907 10.640 1.00 37.23 460 PRO E C 1
ATOM 3623 O O . PRO E 1 80 ? 18.211 -27.965 10.084 1.00 33.98 460 PRO E O 1
ATOM 3627 N N . GLU E 1 81 ? 19.497 -26.795 11.505 1.00 36.11 461 GLU E N 1
ATOM 3628 C CA . GLU E 1 81 ? 20.324 -27.918 11.933 1.00 39.35 461 GLU E CA 1
ATOM 3629 C C . GLU E 1 81 ? 19.512 -29.036 12.622 1.00 39.84 461 GLU E C 1
ATOM 3630 O O . GLU E 1 81 ? 18.506 -28.767 13.284 1.00 38.25 461 GLU E O 1
ATOM 3636 N N . ALA E 1 82 ? 19.929 -30.292 12.414 1.00 39.32 462 ALA E N 1
ATOM 3637 C CA . ALA E 1 82 ? 19.362 -31.444 13.131 1.00 40.27 462 ALA E CA 1
ATOM 3638 C C . ALA E 1 82 ? 19.905 -31.457 14.560 1.00 41.90 462 ALA E C 1
ATOM 3639 O O . ALA E 1 82 ? 20.881 -30.765 14.836 1.00 42.36 462 ALA E O 1
ATOM 3641 N N . PRO E 1 83 ? 19.289 -32.211 15.471 1.00 44.62 463 PRO E N 1
ATOM 3642 C CA . PRO E 1 83 ? 19.844 -32.339 16.837 1.00 50.16 463 PRO E CA 1
ATOM 3643 C C . PRO E 1 83 ? 21.272 -32.908 16.806 1.00 53.11 463 PRO E C 1
ATOM 3644 O O . PRO E 1 83 ? 21.542 -33.773 15.966 1.00 53.30 463 PRO E O 1
ATOM 3648 N N . ARG E 1 84 ? 22.169 -32.405 17.658 1.00 57.35 464 ARG E N 1
ATOM 3649 C CA . ARG E 1 84 ? 23.534 -32.954 17.762 1.00 60.72 464 ARG E CA 1
ATOM 3650 C C . ARG E 1 84 ? 23.685 -33.736 19.070 1.00 63.66 464 ARG E C 1
ATOM 3651 O O . ARG E 1 84 ? 24.177 -33.210 20.085 1.00 64.62 464 ARG E O 1
ATOM 3659 N N . ASP E 1 85 ? 23.258 -34.996 19.019 1.00 63.85 465 ASP E N 1
ATOM 3660 C CA . ASP E 1 85 ? 23.138 -35.842 20.194 1.00 66.19 465 ASP E CA 1
ATOM 3661 C C . ASP E 1 85 ? 23.716 -37.231 19.912 1.00 66.29 465 ASP E C 1
ATOM 3662 O O . ASP E 1 85 ? 23.259 -38.236 20.479 1.00 65.88 465 ASP E O 1
ATOM 3667 N N . GLY E 1 86 ? 24.706 -37.276 19.021 1.00 65.67 466 GLY E N 1
ATOM 3668 C CA . GLY E 1 86 ? 25.352 -38.519 18.633 1.00 65.91 466 GLY E CA 1
ATOM 3669 C C . GLY E 1 86 ? 24.494 -39.458 17.797 1.00 64.67 466 GLY E C 1
ATOM 3670 O O . GLY E 1 86 ? 24.843 -40.626 17.614 1.00 65.41 466 GLY E O 1
ATOM 3671 N N . GLN E 1 87 ? 23.382 -38.951 17.273 1.00 63.06 467 GLN E N 1
ATOM 3672 C CA . GLN E 1 87 ? 22.439 -39.783 16.528 1.00 60.88 467 GLN E CA 1
ATOM 3673 C C . GLN E 1 87 ? 22.156 -39.249 15.115 1.00 58.50 467 GLN E C 1
ATOM 3674 O O . GLN E 1 87 ? 22.213 -38.028 14.874 1.00 57.10 467 GLN E O 1
ATOM 3680 N N . ALA E 1 88 ? 21.864 -40.167 14.188 1.00 53.34 468 ALA E N 1
ATOM 3681 C CA . ALA E 1 88 ? 21.613 -39.804 12.788 1.00 48.98 468 ALA E CA 1
ATOM 3682 C C . ALA E 1 88 ? 20.152 -39.460 12.529 1.00 44.53 468 ALA E C 1
ATOM 3683 O O . ALA E 1 88 ? 19.229 -40.088 13.099 1.00 41.19 468 ALA E O 1
ATOM 3685 N N . TYR E 1 89 ? 19.965 -38.458 11.666 1.00 40.76 469 TYR E N 1
ATOM 3686 C CA . TYR E 1 89 ? 18.637 -37.923 11.311 1.00 38.88 469 TYR E CA 1
ATOM 3687 C C . TYR E 1 89 ? 18.354 -37.895 9.818 1.00 35.35 469 TYR E C 1
ATOM 3688 O O . TYR E 1 89 ? 19.232 -37.661 8.995 1.00 34.39 469 TYR E O 1
ATOM 3697 N N . VAL E 1 90 ? 17.100 -38.116 9.479 1.00 31.07 470 VAL E N 1
ATOM 3698 C CA . VAL E 1 90 ? 16.639 -37.960 8.116 1.00 32.02 470 VAL E CA 1
ATOM 3699 C C . VAL E 1 90 ? 15.517 -36.931 8.174 1.00 31.43 470 VAL E C 1
ATOM 3700 O O . VAL E 1 90 ? 15.134 -36.492 9.277 1.00 32.14 470 VAL E O 1
ATOM 3704 N N . ARG E 1 91 ? 15.002 -36.549 7.015 1.00 29.16 471 ARG E N 1
ATOM 3705 C CA . ARG E 1 91 ? 14.043 -35.455 6.941 1.00 30.79 471 ARG E CA 1
ATOM 3706 C C . ARG E 1 91 ? 12.686 -36.002 6.599 1.00 34.59 471 ARG E C 1
ATOM 3707 O O . ARG E 1 91 ? 12.557 -36.694 5.589 1.00 33.24 471 ARG E O 1
ATOM 3715 N N . LYS E 1 92 ? 11.684 -35.637 7.406 1.00 36.08 472 LYS E N 1
ATOM 3716 C CA . LYS E 1 92 ? 10.306 -36.116 7.241 1.00 43.00 472 LYS E CA 1
ATOM 3717 C C . LYS E 1 92 ? 9.278 -35.071 7.686 1.00 44.41 472 LYS E C 1
ATOM 3718 O O . LYS E 1 92 ? 9.332 -34.562 8.810 1.00 42.17 472 LYS E O 1
ATOM 3724 N N . ASP E 1 93 ? 8.337 -34.765 6.797 1.00 48.91 473 ASP E N 1
ATOM 3725 C CA . ASP E 1 93 ? 7.271 -33.794 7.081 1.00 53.10 473 ASP E CA 1
ATOM 3726 C C . ASP E 1 93 ? 7.780 -32.552 7.831 1.00 52.93 473 ASP E C 1
ATOM 3727 O O . ASP E 1 93 ? 7.235 -32.189 8.875 1.00 53.06 473 ASP E O 1
ATOM 3732 N N . GLY E 1 94 ? 8.836 -31.925 7.308 1.00 50.72 474 GLY E N 1
ATOM 3733 C CA . GLY E 1 94 ? 9.329 -30.660 7.835 1.00 47.47 474 GLY E CA 1
ATOM 3734 C C . GLY E 1 94 ? 10.019 -30.755 9.176 1.00 45.39 474 GLY E C 1
ATOM 3735 O O . GLY E 1 94 ? 10.051 -29.790 9.947 1.00 42.53 474 GLY E O 1
ATOM 3736 N N . GLU E 1 95 ? 10.596 -31.916 9.444 1.00 42.56 475 GLU E N 1
ATOM 3737 C CA . GLU E 1 95 ? 11.191 -32.178 10.735 1.00 43.15 475 GLU E CA 1
ATOM 3738 C C . GLU E 1 95 ? 12.356 -33.142 10.569 1.00 37.67 475 GLU E C 1
ATOM 3739 O O . GLU E 1 95 ? 12.365 -33.939 9.668 1.00 35.33 475 GLU E O 1
ATOM 3745 N N . TRP E 1 96 ? 13.332 -33.049 11.447 1.00 34.64 476 TRP E N 1
ATOM 3746 C CA . TRP E 1 96 ? 14.387 -34.030 11.504 1.00 37.27 476 TRP E CA 1
ATOM 3747 C C . TRP E 1 96 ? 13.886 -35.156 12.413 1.00 41.37 476 TRP E C 1
ATOM 3748 O O . TRP E 1 96 ? 13.533 -34.904 13.579 1.00 40.54 476 TRP E O 1
ATOM 3759 N N . VAL E 1 97 ? 13.842 -36.371 11.865 1.00 41.27 477 VAL E N 1
ATOM 3760 C CA . VAL E 1 97 ? 13.435 -37.575 12.586 1.00 44.50 477 VAL E CA 1
ATOM 3761 C C . VAL E 1 97 ? 14.625 -38.555 12.739 1.00 45.46 477 VAL E C 1
ATOM 3762 O O . VAL E 1 97 ? 15.458 -38.684 11.839 1.00 43.55 477 VAL E O 1
ATOM 3766 N N . LEU E 1 98 ? 14.725 -39.215 13.890 1.00 45.50 478 LEU E N 1
ATOM 3767 C CA . LEU E 1 98 ? 15.803 -40.191 14.120 1.00 46.72 478 LEU E CA 1
ATOM 3768 C C . LEU E 1 98 ? 15.814 -41.289 13.057 1.00 46.25 478 LEU E C 1
ATOM 3769 O O . LEU E 1 98 ? 14.772 -41.866 12.744 1.00 46.30 478 LEU E O 1
ATOM 3774 N N . LEU E 1 99 ? 16.993 -41.582 12.510 1.00 47.47 479 LEU E N 1
ATOM 3775 C CA . LEU E 1 99 ? 17.128 -42.699 11.560 1.00 48.65 479 LEU E CA 1
ATOM 3776 C C . LEU E 1 99 ? 16.680 -44.056 12.181 1.00 50.79 479 LEU E C 1
ATOM 3777 O O . LEU E 1 99 ? 16.021 -44.869 11.511 1.00 47.50 479 LEU E O 1
ATOM 3782 N N . SER E 1 100 ? 17.037 -44.282 13.452 1.00 51.92 480 SER E N 1
ATOM 3783 C CA . SER E 1 100 ? 16.534 -45.423 14.227 1.00 55.33 480 SER E CA 1
ATOM 3784 C C . SER E 1 100 ? 15.089 -45.805 13.888 1.00 57.25 480 SER E C 1
ATOM 3785 O O . SER E 1 100 ? 14.776 -46.984 13.690 1.00 57.93 480 SER E O 1
ATOM 3788 N N . THR E 1 101 ? 14.230 -44.787 13.831 1.00 58.55 481 THR E N 1
ATOM 3789 C CA . THR E 1 101 ? 12.780 -44.920 13.678 1.00 61.25 481 THR E CA 1
ATOM 3790 C C . THR E 1 101 ? 12.319 -45.744 12.447 1.00 62.36 481 THR E C 1
ATOM 3791 O O . THR E 1 101 ? 11.170 -46.193 12.395 1.00 63.30 481 THR E O 1
ATOM 3795 N N . PHE E 1 102 ? 13.215 -45.956 11.480 1.00 63.24 482 PHE E N 1
ATOM 3796 C CA . PHE E 1 102 ? 12.876 -46.623 10.206 1.00 62.69 482 PHE E CA 1
ATOM 3797 C C . PHE E 1 102 ? 13.664 -47.926 9.965 1.00 63.96 482 PHE E C 1
ATOM 3798 O O . PHE E 1 102 ? 13.546 -48.549 8.896 1.00 62.67 482 PHE E O 1
ATOM 3806 N N . LEU E 1 103 ? 14.466 -48.309 10.962 1.00 66.17 483 LEU E N 1
ATOM 3807 C CA . LEU E 1 103 ? 15.380 -49.458 10.886 1.00 68.62 483 LEU E CA 1
ATOM 3808 C C . LEU E 1 103 ? 14.886 -50.704 11.649 1.00 71.73 483 LEU E C 1
ATOM 3809 O O . LEU E 1 103 ? 15.438 -51.808 11.508 1.00 72.02 483 LEU E O 1
ATOM 3815 N N . VAL F 1 1 ? 13.587 36.327 -14.640 1.00 47.93 319 VAL F N 1
ATOM 3816 C CA . VAL F 1 1 ? 14.668 35.441 -14.120 1.00 45.42 319 VAL F CA 1
ATOM 3817 C C . VAL F 1 1 ? 14.648 34.136 -14.889 1.00 43.12 319 VAL F C 1
ATOM 3818 O O . VAL F 1 1 ? 13.617 33.465 -14.975 1.00 44.51 319 VAL F O 1
ATOM 3822 N N . SER F 1 2 ? 15.785 33.791 -15.485 1.00 41.00 320 SER F N 1
ATOM 3823 C CA . SER F 1 2 ? 15.852 32.574 -16.266 1.00 38.51 320 SER F CA 1
ATOM 3824 C C . SER F 1 2 ? 16.269 31.394 -15.385 1.00 34.11 320 SER F C 1
ATOM 3825 O O . SER F 1 2 ? 17.130 31.510 -14.487 1.00 28.34 320 SER F O 1
ATOM 3828 N N . ILE F 1 3 ? 15.601 30.272 -15.628 1.00 32.31 321 ILE F N 1
ATOM 3829 C CA . ILE F 1 3 ? 15.932 29.011 -14.957 1.00 31.20 321 ILE F CA 1
ATOM 3830 C C . ILE F 1 3 ? 16.197 27.960 -16.018 1.00 29.38 321 ILE F C 1
ATOM 3831 O O . ILE F 1 3 ? 15.737 28.103 -17.140 1.00 26.17 321 ILE F O 1
ATOM 3836 N N . LYS F 1 4 ? 16.986 26.938 -15.685 1.00 28.95 322 LYS F N 1
ATOM 3837 C CA . LYS F 1 4 ? 17.300 25.882 -16.669 1.00 29.76 322 LYS F CA 1
ATOM 3838 C C . LYS F 1 4 ? 16.376 24.732 -16.346 1.00 27.31 322 LYS F C 1
ATOM 3839 O O . LYS F 1 4 ? 16.646 23.945 -15.440 1.00 28.69 322 LYS F O 1
ATOM 3845 N N . LYS F 1 5 ? 15.253 24.672 -17.042 1.00 28.29 323 LYS F N 1
ATOM 3846 C CA . LYS F 1 5 ? 14.237 23.670 -16.733 1.00 26.94 323 LYS F CA 1
ATOM 3847 C C . LYS F 1 5 ? 14.670 22.250 -17.045 1.00 24.42 323 LYS F C 1
ATOM 3848 O O . LYS F 1 5 ? 14.081 21.315 -16.524 1.00 22.83 323 LYS F O 1
ATOM 3854 N N . SER F 1 6 ? 15.703 22.089 -17.875 1.00 24.83 324 SER F N 1
ATOM 3855 C CA . SER F 1 6 ? 16.213 20.756 -18.166 1.00 26.10 324 SER F CA 1
ATOM 3856 C C . SER F 1 6 ? 17.057 20.271 -16.952 1.00 25.83 324 SER F C 1
ATOM 3857 O O . SER F 1 6 ? 17.413 19.084 -16.851 1.00 22.42 324 SER F O 1
ATOM 3860 N N . SER F 1 7 ? 17.329 21.189 -16.015 1.00 25.12 325 SER F N 1
ATOM 3861 C CA . SER F 1 7 ? 18.093 20.858 -14.809 1.00 21.71 325 SER F CA 1
ATOM 3862 C C . SER F 1 7 ? 17.279 21.029 -13.507 1.00 23.60 325 SER F C 1
ATOM 3863 O O . SER F 1 7 ? 17.763 21.588 -12.531 1.00 25.14 325 SER F O 1
ATOM 3866 N N . GLY F 1 8 ? 16.059 20.500 -13.492 1.00 21.77 326 GLY F N 1
ATOM 3867 C CA . GLY F 1 8 ? 15.376 20.217 -12.237 1.00 20.47 326 GLY F CA 1
ATOM 3868 C C . GLY F 1 8 ? 14.557 21.329 -11.607 1.00 20.44 326 GLY F C 1
ATOM 3869 O O . GLY F 1 8 ? 14.044 21.151 -10.481 1.00 19.18 326 GLY F O 1
ATOM 3870 N N . LEU F 1 9 ? 14.477 22.460 -12.294 1.00 21.28 327 LEU F N 1
ATOM 3871 C CA . LEU F 1 9 ? 13.693 23.615 -11.833 1.00 24.07 327 LEU F CA 1
ATOM 3872 C C . LEU F 1 9 ? 12.546 23.860 -12.773 1.00 24.93 327 LEU F C 1
ATOM 3873 O O . LEU F 1 9 ? 12.622 23.563 -13.971 1.00 24.18 327 LEU F O 1
ATOM 3878 N N . ASN F 1 10 ? 11.486 24.419 -12.226 1.00 25.37 328 ASN F N 1
ATOM 3879 C CA . ASN F 1 10 ? 10.416 24.914 -13.076 1.00 28.59 328 ASN F CA 1
ATOM 3880 C C . ASN F 1 10 ? 9.681 26.067 -12.350 1.00 31.45 328 ASN F C 1
ATOM 3881 O O . ASN F 1 10 ? 10.002 26.382 -11.172 1.00 26.89 328 ASN F O 1
ATOM 3890 N N . PHE F 1 11 ? 8.753 26.730 -13.054 1.00 31.39 329 PHE F N 1
ATOM 3891 C CA . PHE F 1 11 ? 7.930 27.758 -12.437 1.00 34.52 329 PHE F CA 1
ATOM 3892 C C . PHE F 1 11 ? 6.657 27.086 -11.949 1.00 36.03 329 PHE F C 1
ATOM 3893 O O . PHE F 1 11 ? 6.120 26.217 -12.614 1.00 39.84 329 PHE F O 1
ATOM 3901 N N . ASP F 1 12 ? 6.226 27.449 -10.756 1.00 41.09 330 ASP F N 1
ATOM 3902 C CA . ASP F 1 12 ? 4.948 27.026 -10.210 1.00 45.96 330 ASP F CA 1
ATOM 3903 C C . ASP F 1 12 ? 4.161 28.308 -9.873 1.00 49.64 330 ASP F C 1
ATOM 3904 O O . ASP F 1 12 ? 4.338 28.907 -8.806 1.00 49.19 330 ASP F O 1
ATOM 3909 N N . ASN F 1 13 ? 3.302 28.745 -10.786 1.00 52.70 331 ASN F N 1
ATOM 3910 C CA . ASN F 1 13 ? 2.513 29.954 -10.542 1.00 54.31 331 ASN F CA 1
ATOM 3911 C C . ASN F 1 13 ? 3.448 31.146 -10.399 1.00 51.51 331 ASN F C 1
ATOM 3912 O O . ASN F 1 13 ? 3.359 31.929 -9.437 1.00 49.99 331 ASN F O 1
ATOM 3917 N N . THR F 1 14 ? 4.375 31.232 -11.358 1.00 48.08 332 THR F N 1
ATOM 3918 C CA . THR F 1 14 ? 5.343 32.318 -11.454 1.00 47.89 332 THR F CA 1
ATOM 3919 C C . THR F 1 14 ? 6.563 32.252 -10.498 1.00 44.58 332 THR F C 1
ATOM 3920 O O . THR F 1 14 ? 7.550 32.970 -10.688 1.00 45.92 332 THR F O 1
ATOM 3924 N N . ALA F 1 15 ? 6.500 31.361 -9.514 1.00 39.38 333 ALA F N 1
ATOM 3925 C CA . ALA F 1 15 ? 7.569 31.150 -8.551 1.00 33.74 333 ALA F CA 1
ATOM 3926 C C . ALA F 1 15 ? 8.514 30.005 -8.991 1.00 33.60 333 ALA F C 1
ATOM 3927 O O . ALA F 1 15 ? 8.048 29.009 -9.570 1.00 30.74 333 ALA F O 1
ATOM 3929 N N . ILE F 1 16 ? 9.822 30.161 -8.725 1.00 32.52 334 ILE F N 1
ATOM 3930 C CA . ILE F 1 16 ? 10.788 29.056 -8.926 1.00 30.03 334 ILE F CA 1
ATOM 3931 C C . ILE F 1 16 ? 10.524 27.961 -7.911 1.00 28.99 334 ILE F C 1
ATOM 3932 O O . ILE F 1 16 ? 10.381 28.216 -6.706 1.00 25.82 334 ILE F O 1
ATOM 3937 N N . ALA F 1 17 ? 10.454 26.729 -8.405 1.00 26.39 335 ALA F N 1
ATOM 3938 C CA . ALA F 1 17 ? 10.272 25.559 -7.541 1.00 24.82 335 ALA F CA 1
ATOM 3939 C C . ALA F 1 17 ? 11.191 24.400 -7.990 1.00 23.64 335 ALA F C 1
ATOM 3940 O O . ALA F 1 17 ? 11.509 24.296 -9.175 1.00 26.40 335 ALA F O 1
ATOM 3942 N N . ILE F 1 18 ? 11.568 23.503 -7.087 1.00 23.42 336 ILE F N 1
ATOM 3943 C CA . ILE F 1 18 ? 12.240 22.266 -7.547 1.00 22.24 336 ILE F CA 1
ATOM 3944 C C . ILE F 1 18 ? 11.165 21.368 -8.189 1.00 25.48 336 ILE F C 1
ATOM 3945 O O . ILE F 1 18 ? 10.100 21.141 -7.600 1.00 24.07 336 ILE F O 1
ATOM 3950 N N . ASN F 1 19 ? 11.448 20.866 -9.382 1.00 21.98 337 ASN F N 1
ATOM 3951 C CA . ASN F 1 19 ? 10.606 19.833 -10.003 1.00 23.18 337 ASN F CA 1
ATOM 3952 C C . ASN F 1 19 ? 11.128 18.439 -9.520 1.00 23.09 337 ASN F C 1
ATOM 3953 O O . ASN F 1 19 ? 12.095 17.927 -10.091 1.00 21.26 337 ASN F O 1
ATOM 3958 N N . ALA F 1 20 ? 10.519 17.859 -8.480 1.00 19.12 338 ALA F N 1
ATOM 3959 C CA . ALA F 1 20 ? 11.010 16.592 -7.907 1.00 24.36 338 ALA F CA 1
ATOM 3960 C C . ALA F 1 20 ? 10.396 15.349 -8.569 1.00 26.16 338 ALA F C 1
ATOM 3961 O O . ALA F 1 20 ? 9.163 15.278 -8.722 1.00 24.89 338 ALA F O 1
ATOM 3963 N N . GLY F 1 21 ? 11.233 14.387 -8.976 1.00 22.51 339 GLY F N 1
ATOM 3964 C CA . GLY F 1 21 ? 10.752 13.162 -9.578 1.00 20.13 339 GLY F CA 1
ATOM 3965 C C . GLY F 1 21 ? 10.978 11.975 -8.673 1.00 19.23 339 GLY F C 1
ATOM 3966 O O . GLY F 1 21 ? 10.913 12.063 -7.466 1.00 22.07 339 GLY F O 1
ATOM 3967 N N . LYS F 1 22 ? 11.233 10.836 -9.280 1.00 18.47 340 LYS F N 1
ATOM 3968 C CA . LYS F 1 22 ? 11.305 9.582 -8.544 1.00 17.34 340 LYS F CA 1
ATOM 3969 C C . LYS F 1 22 ? 12.407 9.595 -7.467 1.00 16.66 340 LYS F C 1
ATOM 3970 O O . LYS F 1 22 ? 13.518 10.123 -7.687 1.00 20.23 340 LYS F O 1
ATOM 3981 N N . GLY F 1 23 ? 12.051 9.096 -6.295 1.00 16.64 341 GLY F N 1
ATOM 3982 C CA . GLY F 1 23 ? 12.949 8.906 -5.152 1.00 16.92 341 GLY F CA 1
ATOM 3983 C C . GLY F 1 23 ? 13.120 10.135 -4.280 1.00 16.83 341 GLY F C 1
ATOM 3984 O O . GLY F 1 23 ? 13.880 10.072 -3.309 1.00 17.16 341 GLY F O 1
ATOM 3985 N N . LEU F 1 24 ? 12.402 11.226 -4.627 1.00 16.40 342 LEU F N 1
ATOM 3986 C CA . LEU F 1 24 ? 12.431 12.499 -3.908 1.00 15.21 342 LEU F CA 1
ATOM 3987 C C . LEU F 1 24 ? 11.016 12.982 -3.618 1.00 20.35 342 LEU F C 1
ATOM 3988 O O . LEU F 1 24 ? 10.088 12.587 -4.320 1.00 19.40 342 LEU F O 1
ATOM 3993 N N . GLU F 1 25 ? 10.874 13.792 -2.569 1.00 21.51 343 GLU F N 1
ATOM 3994 C CA . GLU F 1 25 ? 9.607 14.417 -2.180 1.00 23.79 343 GLU F CA 1
ATOM 3995 C C . GLU F 1 25 ? 9.919 15.658 -1.352 1.00 25.85 343 GLU F C 1
ATOM 3996 O O . GLU F 1 25 ? 11.081 15.927 -0.996 1.00 22.28 343 GLU F O 1
ATOM 4002 N N . PHE F 1 26 ? 8.875 16.427 -1.064 1.00 22.87 344 PHE F N 1
ATOM 4003 C CA . PHE F 1 26 ? 8.980 17.504 -0.088 1.00 24.82 344 PHE F CA 1
ATOM 4004 C C . PHE F 1 26 ? 8.477 16.998 1.234 1.00 24.29 344 PHE F C 1
ATOM 4005 O O . PHE F 1 26 ? 7.480 16.287 1.285 1.00 26.32 344 PHE F O 1
ATOM 4013 N N . ASP F 1 27 ? 9.217 17.309 2.282 1.00 24.56 345 ASP F N 1
ATOM 4014 C CA . ASP F 1 27 ? 8.873 16.880 3.618 1.00 28.74 345 ASP F CA 1
ATOM 4015 C C . ASP F 1 27 ? 7.876 17.844 4.254 1.00 31.74 345 ASP F C 1
ATOM 4016 O O . ASP F 1 27 ? 8.236 18.958 4.644 1.00 30.89 345 ASP F O 1
ATOM 4021 N N . THR F 1 28 ? 6.631 17.385 4.377 1.00 36.60 346 THR F N 1
ATOM 4022 C CA . THR F 1 28 ? 5.534 18.212 4.912 1.00 38.60 346 THR F CA 1
ATOM 4023 C C . THR F 1 28 ? 5.338 18.012 6.398 1.00 42.11 346 THR F C 1
ATOM 4024 O O . THR F 1 28 ? 4.322 18.459 6.953 1.00 43.74 346 THR F O 1
ATOM 4028 N N . ASN F 1 29 ? 6.281 17.339 7.051 1.00 41.63 347 ASN F N 1
ATOM 4029 C CA . ASN F 1 29 ? 6.137 17.052 8.479 1.00 44.40 347 ASN F CA 1
ATOM 4030 C C . ASN F 1 29 ? 7.123 17.763 9.371 1.00 44.78 347 ASN F C 1
ATOM 4031 O O . ASN F 1 29 ? 7.330 17.328 10.498 1.00 47.81 347 ASN F O 1
ATOM 4036 N N . THR F 1 30 ? 7.734 18.844 8.879 1.00 44.80 348 THR F N 1
ATOM 4037 C CA . THR F 1 30 ? 8.652 19.657 9.684 1.00 44.94 348 THR F CA 1
ATOM 4038 C C . THR F 1 30 ? 7.921 20.741 10.486 1.00 46.71 348 THR F C 1
ATOM 4039 O O . THR F 1 30 ? 6.749 21.048 10.202 1.00 46.19 348 THR F O 1
ATOM 4043 N N . SER F 1 31 ? 8.648 21.322 11.450 1.00 47.72 349 SER F N 1
ATOM 4044 C CA . SER F 1 31 ? 8.266 22.545 12.176 1.00 49.97 349 SER F CA 1
ATOM 4045 C C . SER F 1 31 ? 7.623 23.593 11.259 1.00 50.11 349 SER F C 1
ATOM 4046 O O . SER F 1 31 ? 6.538 24.127 11.555 1.00 50.44 349 SER F O 1
ATOM 4049 N N . GLU F 1 32 ? 8.297 23.877 10.143 1.00 46.36 350 GLU F N 1
ATOM 4050 C CA . GLU F 1 32 ? 7.918 24.997 9.280 1.00 46.21 350 GLU F CA 1
ATOM 4051 C C . GLU F 1 32 ? 6.992 24.615 8.122 1.00 41.94 350 GLU F C 1
ATOM 4052 O O . GLU F 1 32 ? 6.690 25.439 7.257 1.00 40.81 350 GLU F O 1
ATOM 4058 N N . SER F 1 33 ? 6.550 23.360 8.108 1.00 40.46 351 SER F N 1
ATOM 4059 C CA . SER F 1 33 ? 5.621 22.868 7.103 1.00 40.79 351 SER F CA 1
ATOM 4060 C C . SER F 1 33 ? 4.231 23.392 7.492 1.00 42.70 351 SER F C 1
ATOM 4061 O O . SER F 1 33 ? 4.004 23.646 8.682 1.00 44.56 351 SER F O 1
ATOM 4064 N N . PRO F 1 34 ? 3.323 23.592 6.527 1.00 42.98 352 PRO F N 1
ATOM 4065 C CA . PRO F 1 34 ? 3.600 23.399 5.098 1.00 42.24 352 PRO F CA 1
ATOM 4066 C C . PRO F 1 34 ? 4.067 24.624 4.321 1.00 42.14 352 PRO F C 1
ATOM 4067 O O . PRO F 1 34 ? 4.122 24.516 3.100 1.00 43.53 352 PRO F O 1
ATOM 4071 N N . ASP F 1 35 ? 4.405 25.742 4.960 1.00 41.65 353 ASP F N 1
ATOM 4072 C CA . ASP F 1 35 ? 4.855 26.902 4.182 1.00 41.53 353 ASP F CA 1
ATOM 4073 C C . ASP F 1 35 ? 6.298 26.760 3.679 1.00 38.27 353 ASP F C 1
ATOM 4074 O O . ASP F 1 35 ? 6.645 27.253 2.593 1.00 34.68 353 ASP F O 1
ATOM 4079 N N . ILE F 1 36 ? 7.117 26.087 4.481 1.00 36.23 354 ILE F N 1
ATOM 4080 C CA . ILE F 1 36 ? 8.504 25.798 4.122 1.00 35.66 354 ILE F CA 1
ATOM 4081 C C . ILE F 1 36 ? 8.761 24.282 4.219 1.00 33.85 354 ILE F C 1
ATOM 4082 O O . ILE F 1 36 ? 8.801 23.745 5.325 1.00 36.12 354 ILE F O 1
ATOM 4087 N N . ASN F 1 37 ? 8.899 23.603 3.067 1.00 30.01 355 ASN F N 1
ATOM 4088 C CA . ASN F 1 37 ? 9.177 22.156 3.046 1.00 26.93 355 ASN F CA 1
ATOM 4089 C C . ASN F 1 37 ? 10.541 21.883 2.381 1.00 25.08 355 ASN F C 1
ATOM 4090 O O . ASN F 1 37 ? 10.726 22.211 1.193 1.00 26.46 355 ASN F O 1
ATOM 4095 N N . PRO F 1 38 ? 11.463 21.252 3.110 1.00 25.70 356 PRO F N 1
ATOM 4096 C CA . PRO F 1 38 ? 12.759 20.876 2.521 1.00 27.10 356 PRO F CA 1
ATOM 4097 C C . PRO F 1 38 ? 12.552 19.745 1.503 1.00 25.39 356 PRO F C 1
ATOM 4098 O O . PRO F 1 38 ? 11.554 19.024 1.613 1.00 27.42 356 PRO F O 1
ATOM 4102 N N . ILE F 1 39 ? 13.475 19.561 0.567 1.00 23.27 357 ILE F N 1
ATOM 4103 C CA . ILE F 1 39 ? 13.370 18.386 -0.306 1.00 21.45 357 ILE F CA 1
ATOM 4104 C C . ILE F 1 39 ? 14.081 17.255 0.421 1.00 22.87 357 ILE F C 1
ATOM 4105 O O . ILE F 1 39 ? 15.068 17.505 1.125 1.00 23.70 357 ILE F O 1
ATOM 4110 N N . LYS F 1 40 ? 13.528 16.042 0.345 1.00 19.50 358 LYS F N 1
ATOM 4111 C CA . LYS F 1 40 ? 14.135 14.899 1.005 1.00 19.32 358 LYS F CA 1
ATOM 4112 C C . LYS F 1 40 ? 14.041 13.701 0.060 1.00 21.07 358 LYS F C 1
ATOM 4113 O O . LYS F 1 40 ? 13.362 13.802 -0.974 1.00 20.08 358 LYS F O 1
ATOM 4119 N N . THR F 1 41 ? 14.728 12.588 0.371 1.00 19.56 359 THR F N 1
ATOM 4120 C CA . THR F 1 41 ? 14.509 11.371 -0.426 1.00 18.85 359 THR F CA 1
ATOM 4121 C C . THR F 1 41 ? 13.180 10.715 -0.056 1.00 20.55 359 THR F C 1
ATOM 4122 O O . THR F 1 41 ? 12.687 10.890 1.036 1.00 21.26 359 THR F O 1
ATOM 4126 N N . LYS F 1 42 ? 12.642 9.908 -0.954 1.00 18.60 360 LYS F N 1
ATOM 4127 C CA . LYS F 1 42 ? 11.430 9.157 -0.659 1.00 19.19 360 LYS F CA 1
ATOM 4128 C C . LYS F 1 42 ? 11.746 7.666 -0.627 1.00 19.23 360 LYS F C 1
ATOM 4129 O O . LYS F 1 42 ? 12.276 7.082 -1.617 1.00 18.81 360 LYS F O 1
ATOM 4135 N N . ILE F 1 43 ? 11.508 7.069 0.536 1.00 19.09 361 ILE F N 1
ATOM 4136 C CA . ILE F 1 43 ? 11.994 5.723 0.843 1.00 20.20 361 ILE F CA 1
ATOM 4137 C C . ILE F 1 43 ? 10.861 4.803 1.279 1.00 23.61 361 ILE F C 1
ATOM 4138 O O . ILE F 1 43 ? 9.827 5.267 1.802 1.00 24.72 361 ILE F O 1
ATOM 4143 N N . GLY F 1 44 ? 11.008 3.514 0.984 1.00 18.18 362 GLY F N 1
ATOM 4144 C CA . GLY F 1 44 ? 10.019 2.543 1.410 1.00 19.75 362 GLY F CA 1
ATOM 4145 C C . GLY F 1 44 ? 10.697 1.305 1.977 1.00 20.65 362 GLY F C 1
ATOM 4146 O O . GLY F 1 44 ? 11.723 1.413 2.615 1.00 25.41 362 GLY F O 1
ATOM 4147 N N . SER F 1 45 ? 10.125 0.129 1.714 1.00 21.82 363 SER F N 1
ATOM 4148 C CA . SER F 1 45 ? 10.580 -1.126 2.303 1.00 20.27 363 SER F CA 1
ATOM 4149 C C . SER F 1 45 ? 12.092 -1.354 2.081 1.00 22.49 363 SER F C 1
ATOM 4150 O O . SER F 1 45 ? 12.577 -1.179 0.975 1.00 18.79 363 SER F O 1
ATOM 4153 N N . GLY F 1 46 ? 12.797 -1.734 3.143 1.00 17.10 364 GLY F N 1
ATOM 4154 C CA . GLY F 1 46 ? 14.199 -2.133 3.068 1.00 18.61 364 GLY F CA 1
ATOM 4155 C C . GLY F 1 46 ? 15.169 -0.974 3.281 1.00 18.47 364 GLY F C 1
ATOM 4156 O O . GLY F 1 46 ? 16.385 -1.194 3.394 1.00 22.37 364 GLY F O 1
ATOM 4157 N N . ILE F 1 47 ? 14.661 0.253 3.307 1.00 17.53 365 ILE F N 1
ATOM 4158 C CA . ILE F 1 47 ? 15.492 1.462 3.494 1.00 17.80 365 ILE F CA 1
ATOM 4159 C C . ILE F 1 47 ? 14.984 2.256 4.707 1.00 23.00 365 ILE F C 1
ATOM 4160 O O . ILE F 1 47 ? 13.764 2.349 4.985 1.00 24.65 365 ILE F O 1
ATOM 4169 N N . ASP F 1 48 ? 15.928 2.823 5.428 1.00 20.08 366 ASP F N 1
ATOM 4170 C CA . ASP F 1 48 ? 15.619 3.582 6.619 1.00 23.22 366 ASP F CA 1
ATOM 4171 C C . ASP F 1 48 ? 16.505 4.791 6.668 1.00 21.65 366 ASP F C 1
ATOM 4172 O O . ASP F 1 48 ? 17.451 4.860 5.915 1.00 21.53 366 ASP F O 1
ATOM 4177 N N . TYR F 1 49 ? 16.226 5.765 7.538 1.00 24.25 367 TYR F N 1
ATOM 4178 C CA . TYR F 1 49 ? 17.217 6.767 7.862 1.00 20.96 367 TYR F CA 1
ATOM 4179 C C . TYR F 1 49 ? 17.848 6.432 9.214 1.00 25.53 367 TYR F C 1
ATOM 4180 O O . TYR F 1 49 ? 17.172 5.975 10.148 1.00 23.94 367 TYR F O 1
ATOM 4189 N N . ASN F 1 50 ? 19.139 6.695 9.345 1.00 21.48 368 ASN F N 1
ATOM 4190 C CA . ASN F 1 50 ? 19.729 6.618 10.674 1.00 25.82 368 ASN F CA 1
ATOM 4191 C C . ASN F 1 50 ? 19.558 7.951 11.403 1.00 27.13 368 ASN F C 1
ATOM 4192 O O . ASN F 1 50 ? 18.934 8.880 10.884 1.00 27.70 368 ASN F O 1
ATOM 4197 N N . GLU F 1 51 ? 20.147 8.050 12.593 1.00 28.93 369 GLU F N 1
ATOM 4198 C CA . GLU F 1 51 ? 20.025 9.243 13.416 1.00 31.56 369 GLU F CA 1
ATOM 4199 C C . GLU F 1 51 ? 20.659 10.485 12.806 1.00 32.67 369 GLU F C 1
ATOM 4200 O O . GLU F 1 51 ? 20.366 11.623 13.212 1.00 36.97 369 GLU F O 1
ATOM 4206 N N . ASN F 1 52 ? 21.500 10.280 11.802 1.00 29.70 370 ASN F N 1
ATOM 4207 C CA . ASN F 1 52 ? 22.207 11.369 11.135 1.00 29.78 370 ASN F CA 1
ATOM 4208 C C . ASN F 1 52 ? 21.540 11.806 9.799 1.00 28.79 370 ASN F C 1
ATOM 4209 O O . ASN F 1 52 ? 22.111 12.561 9.041 1.00 26.77 370 ASN F O 1
ATOM 4214 N N . GLY F 1 53 ? 20.321 11.323 9.550 1.00 28.51 371 GLY F N 1
ATOM 4215 C CA . GLY F 1 53 ? 19.574 11.558 8.325 1.00 27.51 371 GLY F CA 1
ATOM 4216 C C . GLY F 1 53 ? 20.142 10.841 7.093 1.00 23.64 371 GLY F C 1
ATOM 4217 O O . GLY F 1 53 ? 19.821 11.227 5.979 1.00 23.56 371 GLY F O 1
ATOM 4218 N N . ALA F 1 54 ? 21.003 9.849 7.276 1.00 20.67 372 ALA F N 1
ATOM 4219 C CA . ALA F 1 54 ? 21.569 9.146 6.108 1.00 19.26 372 ALA F CA 1
ATOM 4220 C C . ALA F 1 54 ? 20.715 7.934 5.768 1.00 18.91 372 ALA F C 1
ATOM 4221 O O . ALA F 1 54 ? 20.171 7.310 6.648 1.00 18.03 372 ALA F O 1
ATOM 4223 N N . MET F 1 55 ? 20.606 7.588 4.477 1.00 16.81 373 MET F N 1
ATOM 4224 C CA . MET F 1 55 ? 19.874 6.399 4.135 1.00 17.47 373 MET F CA 1
ATOM 4225 C C . MET F 1 55 ? 20.715 5.164 4.409 1.00 18.27 373 MET F C 1
ATOM 4226 O O . MET F 1 55 ? 21.883 5.113 4.073 1.00 21.68 373 MET F O 1
ATOM 4231 N N . ILE F 1 56 ? 20.072 4.164 4.958 1.00 16.99 374 ILE F N 1
ATOM 4232 C CA . ILE F 1 56 ? 20.699 2.879 5.286 1.00 20.35 374 ILE F CA 1
ATOM 4233 C C . ILE F 1 56 ? 19.781 1.808 4.824 1.00 19.69 374 ILE F C 1
ATOM 4234 O O . ILE F 1 56 ? 18.561 2.044 4.649 1.00 22.17 374 ILE F O 1
ATOM 4239 N N . THR F 1 57 ? 20.316 0.617 4.593 1.00 19.46 375 THR F N 1
ATOM 4240 C CA . THR F 1 57 ? 19.429 -0.536 4.418 1.00 20.57 375 THR F CA 1
ATOM 4241 C C . THR F 1 57 ? 18.949 -1.003 5.799 1.00 17.71 375 THR F C 1
ATOM 4242 O O . THR F 1 57 ? 19.729 -1.100 6.752 1.00 19.98 375 THR F O 1
ATOM 4249 N N . LYS F 1 58 ? 17.655 -1.314 5.896 1.00 19.16 376 LYS F N 1
ATOM 4250 C CA . LYS F 1 58 ? 17.028 -1.731 7.152 1.00 20.47 376 LYS F CA 1
ATOM 4251 C C . LYS F 1 58 ? 17.063 -3.276 7.237 1.00 18.48 376 LYS F C 1
ATOM 4252 O O . LYS F 1 58 ? 16.425 -3.976 6.471 1.00 20.87 376 LYS F O 1
ATOM 4258 N N . LEU F 1 59 ? 17.904 -3.800 8.112 1.00 19.16 377 LEU F N 1
ATOM 4259 C CA . LEU F 1 59 ? 18.187 -5.214 8.182 1.00 21.88 377 LEU F CA 1
ATOM 4260 C C . LEU F 1 59 ? 17.343 -5.811 9.299 1.00 28.27 377 LEU F C 1
ATOM 4261 O O . LEU F 1 59 ? 17.241 -5.212 10.390 1.00 28.15 377 LEU F O 1
ATOM 4266 N N . GLY F 1 60 ? 16.737 -6.968 9.039 1.00 26.98 378 GLY F N 1
ATOM 4267 C CA . GLY F 1 60 ? 16.011 -7.660 10.090 1.00 28.18 378 GLY F CA 1
ATOM 4268 C C . GLY F 1 60 ? 16.753 -8.915 10.459 1.00 27.86 378 GLY F C 1
ATOM 4269 O O . GLY F 1 60 ? 18.003 -8.985 10.363 1.00 28.24 378 GLY F O 1
ATOM 4270 N N . ALA F 1 61 ? 16.010 -9.962 10.781 1.00 28.87 379 ALA F N 1
ATOM 4271 C CA . ALA F 1 61 ? 16.693 -11.131 11.329 1.00 30.13 379 ALA F CA 1
ATOM 4272 C C . ALA F 1 61 ? 17.525 -11.905 10.307 1.00 28.96 379 ALA F C 1
ATOM 4273 O O . ALA F 1 61 ? 17.095 -12.136 9.193 1.00 29.04 379 ALA F O 1
ATOM 4275 N N . GLY F 1 62 ? 18.735 -12.292 10.718 1.00 25.98 380 GLY F N 1
ATOM 4276 C CA . GLY F 1 62 ? 19.613 -13.086 9.889 1.00 26.98 380 GLY F CA 1
ATOM 4277 C C . GLY F 1 62 ? 20.637 -12.285 9.082 1.00 23.63 380 GLY F C 1
ATOM 4278 O O . GLY F 1 62 ? 21.504 -12.877 8.473 1.00 27.17 380 GLY F O 1
ATOM 4279 N N . LEU F 1 63 ? 20.513 -10.963 9.075 1.00 21.15 381 LEU F N 1
ATOM 4280 C CA . LEU F 1 63 ? 21.398 -10.070 8.319 1.00 22.02 381 LEU F CA 1
ATOM 4281 C C . LEU F 1 63 ? 22.028 -9.052 9.237 1.00 23.35 381 LEU F C 1
ATOM 4282 O O . LEU F 1 63 ? 21.367 -8.566 10.156 1.00 22.01 381 LEU F O 1
ATOM 4287 N N . SER F 1 64 ? 23.280 -8.675 8.942 1.00 19.73 382 SER F N 1
ATOM 4288 C CA . SER F 1 64 ? 24.031 -7.753 9.782 1.00 19.24 382 SER F CA 1
ATOM 4289 C C . SER F 1 64 ? 24.953 -6.955 8.874 1.00 22.20 382 SER F C 1
ATOM 4290 O O . SER F 1 64 ? 25.215 -7.387 7.740 1.00 22.23 382 SER F O 1
ATOM 4295 N N . PHE F 1 65 ? 25.509 -5.843 9.366 1.00 20.18 383 PHE F N 1
ATOM 4296 C CA . PHE F 1 65 ? 26.562 -5.178 8.649 1.00 18.20 383 PHE F CA 1
ATOM 4297 C C . PHE F 1 65 ? 27.890 -5.743 9.058 1.00 19.95 383 PHE F C 1
ATOM 4298 O O . PHE F 1 65 ? 28.107 -5.996 10.261 1.00 17.29 383 PHE F O 1
ATOM 4306 N N . ASP F 1 66 ? 28.774 -5.911 8.075 1.00 17.39 384 ASP F N 1
ATOM 4307 C CA . ASP F 1 66 ? 30.184 -6.239 8.403 1.00 20.39 384 ASP F CA 1
ATOM 4308 C C . ASP F 1 66 ? 30.930 -4.951 8.781 1.00 21.50 384 ASP F C 1
ATOM 4309 O O . ASP F 1 66 ? 30.307 -3.882 8.863 1.00 22.22 384 ASP F O 1
ATOM 4314 N N . ASN F 1 67 ? 32.253 -5.008 8.972 1.00 19.46 385 ASN F N 1
ATOM 4315 C CA . ASN F 1 67 ? 32.979 -3.815 9.440 1.00 17.40 385 ASN F CA 1
ATOM 4316 C C . ASN F 1 67 ? 33.208 -2.801 8.334 1.00 19.86 385 ASN F C 1
ATOM 4317 O O . ASN F 1 67 ? 33.826 -1.750 8.542 1.00 21.93 385 ASN F O 1
ATOM 4322 N N . SER F 1 68 ? 32.781 -3.141 7.117 1.00 20.69 386 SER F N 1
ATOM 4323 C CA . SER F 1 68 ? 32.849 -2.167 6.015 1.00 21.99 386 SER F CA 1
ATOM 4324 C C . SER F 1 68 ? 31.487 -1.643 5.557 1.00 19.48 386 SER F C 1
ATOM 4325 O O . SER F 1 68 ? 31.400 -1.096 4.482 1.00 21.96 386 SER F O 1
ATOM 4328 N N . GLY F 1 69 ? 30.448 -1.793 6.376 1.00 18.51 387 GLY F N 1
ATOM 4329 C CA . GLY F 1 69 ? 29.123 -1.310 5.998 1.00 20.31 387 GLY F CA 1
ATOM 4330 C C . GLY F 1 69 ? 28.426 -2.136 4.903 1.00 20.50 387 GLY F C 1
ATOM 4331 O O . GLY F 1 69 ? 27.419 -1.714 4.375 1.00 20.50 387 GLY F O 1
ATOM 4332 N N . ALA F 1 70 ? 28.971 -3.299 4.571 1.00 20.73 388 ALA F N 1
ATOM 4333 C CA . ALA F 1 70 ? 28.349 -4.195 3.618 1.00 21.17 388 ALA F CA 1
ATOM 4334 C C . ALA F 1 70 ? 27.362 -5.156 4.340 1.00 21.08 388 ALA F C 1
ATOM 4335 O O . ALA F 1 70 ? 27.587 -5.527 5.494 1.00 20.73 388 ALA F O 1
ATOM 4337 N N . ILE F 1 71 ? 26.290 -5.558 3.642 1.00 17.41 389 ILE F N 1
ATOM 4338 C CA . ILE F 1 71 ? 25.295 -6.477 4.208 1.00 17.97 389 ILE F CA 1
ATOM 4339 C C . ILE F 1 71 ? 25.834 -7.870 4.161 1.00 18.89 389 ILE F C 1
ATOM 4340 O O . ILE F 1 71 ? 26.240 -8.338 3.096 1.00 18.95 389 ILE F O 1
ATOM 4345 N N . THR F 1 72 ? 25.804 -8.553 5.302 1.00 18.41 390 THR F N 1
ATOM 4346 C CA . THR F 1 72 ? 26.322 -9.913 5.355 1.00 23.18 390 THR F CA 1
ATOM 4347 C C . THR F 1 72 ? 25.332 -10.885 6.030 1.00 24.19 390 THR F C 1
ATOM 4348 O O . THR F 1 72 ? 24.497 -10.45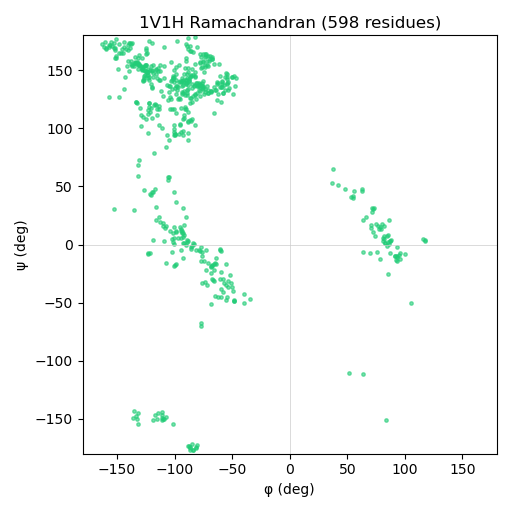5 6.819 1.00 23.25 390 THR F O 1
ATOM 4352 N N . ILE F 1 73 ? 25.415 -12.182 5.721 1.00 21.07 391 ILE F N 1
ATOM 4353 C CA . ILE F 1 73 ? 24.571 -13.126 6.429 1.00 25.99 391 ILE F CA 1
ATOM 4354 C C . ILE F 1 73 ? 25.198 -13.468 7.786 1.00 30.06 391 ILE F C 1
ATOM 4355 O O . ILE F 1 73 ? 26.426 -13.621 7.919 1.00 31.88 391 ILE F O 1
ATOM 4364 N N . GLY F 1 74 ? 24.346 -13.540 8.788 1.00 32.84 392 GLY F N 1
ATOM 4365 C CA . GLY F 1 74 ? 24.792 -13.701 10.162 1.00 38.86 392 GLY F CA 1
ATOM 4366 C C . GLY F 1 74 ? 25.221 -15.103 10.500 1.00 43.19 392 GLY F C 1
ATOM 4367 O O . GLY F 1 74 ? 24.463 -15.842 11.126 1.00 48.61 392 GLY F O 1
ATOM 4368 N N . GLY F 1 77 ? 21.597 -20.013 10.823 1.00 46.13 457 GLY F N 1
ATOM 4369 C CA . GLY F 1 77 ? 22.274 -21.283 11.029 1.00 45.12 457 GLY F CA 1
ATOM 4370 C C . GLY F 1 77 ? 21.786 -22.359 10.062 1.00 46.25 457 GLY F C 1
ATOM 4371 O O . GLY F 1 77 ? 21.299 -23.404 10.480 1.00 49.60 457 GLY F O 1
ATOM 4372 N N . TYR F 1 78 ? 21.925 -22.103 8.766 1.00 42.70 458 TYR F N 1
ATOM 4373 C CA . TYR F 1 78 ? 21.458 -23.041 7.736 1.00 41.81 458 TYR F CA 1
ATOM 4374 C C . TYR F 1 78 ? 22.517 -24.079 7.425 1.00 42.39 458 TYR F C 1
ATOM 4375 O O . TYR F 1 78 ? 23.669 -23.967 7.866 1.00 43.71 458 TYR F O 1
ATOM 4384 N N . ILE F 1 79 ? 22.141 -25.089 6.655 1.00 41.52 459 ILE F N 1
ATOM 4385 C CA . ILE F 1 79 ? 23.066 -26.180 6.425 1.00 42.45 459 ILE F CA 1
ATOM 4386 C C . ILE F 1 79 ? 23.563 -26.231 4.975 1.00 40.96 459 ILE F C 1
ATOM 4387 O O . ILE F 1 79 ? 22.774 -26.080 4.022 1.00 40.68 459 ILE F O 1
ATOM 4392 N N . PRO F 1 80 ? 24.882 -26.362 4.838 1.00 40.75 460 PRO F N 1
ATOM 4393 C CA . PRO F 1 80 ? 25.551 -26.493 3.531 1.00 41.96 460 PRO F CA 1
ATOM 4394 C C . PRO F 1 80 ? 25.278 -27.845 2.872 1.00 43.22 460 PRO F C 1
ATOM 4395 O O . PRO F 1 80 ? 25.047 -28.832 3.592 1.00 43.67 460 PRO F O 1
ATOM 4399 N N . GLU F 1 81 ? 25.336 -27.891 1.541 1.00 43.54 461 GLU F N 1
ATOM 4400 C CA . GLU F 1 81 ? 25.064 -29.125 0.783 1.00 43.01 461 GLU F CA 1
ATOM 4401 C C . GLU F 1 81 ? 25.927 -30.343 1.177 1.00 43.72 461 GLU F C 1
ATOM 4402 O O . GLU F 1 81 ? 27.097 -30.203 1.564 1.00 43.99 461 GLU F O 1
ATOM 4413 N N . ALA F 1 82 ? 25.338 -31.539 1.070 1.00 42.97 462 ALA F N 1
ATOM 4414 C CA . ALA F 1 82 ? 26.095 -32.789 1.224 1.00 43.79 462 ALA F CA 1
ATOM 4415 C C . ALA F 1 82 ? 27.004 -33.010 0.004 1.00 44.16 462 ALA F C 1
ATOM 4416 O O . ALA F 1 82 ? 26.753 -32.444 -1.059 1.00 44.88 462 ALA F O 1
ATOM 4418 N N . PRO F 1 83 ? 28.055 -33.814 0.154 1.00 47.38 463 PRO F N 1
ATOM 4419 C CA . PRO F 1 83 ? 28.888 -34.187 -0.991 1.00 50.51 463 PRO F CA 1
ATOM 4420 C C . PRO F 1 83 ? 28.047 -34.779 -2.114 1.00 54.06 463 PRO F C 1
ATOM 4421 O O . PRO F 1 83 ? 27.084 -35.535 -1.893 1.00 53.47 463 PRO F O 1
ATOM 4425 N N . ARG F 1 84 ? 28.413 -34.400 -3.333 1.00 58.35 464 ARG F N 1
ATOM 4426 C CA . ARG F 1 84 ? 27.689 -34.803 -4.532 1.00 61.55 464 ARG F CA 1
ATOM 4427 C C . ARG F 1 84 ? 28.409 -35.967 -5.233 1.00 64.00 464 ARG F C 1
ATOM 4428 O O . ARG F 1 84 ? 28.572 -35.977 -6.463 1.00 65.13 464 ARG F O 1
ATOM 4436 N N . ASP F 1 85 ? 28.830 -36.949 -4.433 1.00 64.94 465 ASP F N 1
ATOM 4437 C CA . ASP F 1 85 ? 29.647 -38.063 -4.927 1.00 66.73 465 ASP F CA 1
ATOM 4438 C C . ASP F 1 85 ? 28.836 -39.342 -5.205 1.00 66.80 465 ASP F C 1
ATOM 4439 O O . ASP F 1 85 ? 29.314 -40.465 -4.951 1.00 65.23 465 ASP F O 1
ATOM 4444 N N . GLY F 1 86 ? 27.612 -39.149 -5.715 1.00 65.97 466 GLY F N 1
ATOM 4445 C CA . GLY F 1 86 ? 26.720 -40.233 -6.102 1.00 65.36 466 GLY F CA 1
ATOM 4446 C C . GLY F 1 86 ? 26.017 -40.978 -4.979 1.00 64.90 466 GLY F C 1
ATOM 4447 O O . GLY F 1 86 ? 25.161 -41.827 -5.248 1.00 64.97 466 GLY F O 1
ATOM 4448 N N . GLN F 1 87 ? 26.372 -40.662 -3.731 1.00 63.60 467 GLN F N 1
ATOM 4449 C CA . GLN F 1 87 ? 25.916 -41.426 -2.565 1.00 61.35 467 GLN F CA 1
ATOM 4450 C C . GLN F 1 87 ? 24.896 -40.674 -1.684 1.00 58.49 467 GLN F C 1
ATOM 4451 O O . GLN F 1 87 ? 24.666 -39.457 -1.859 1.00 56.90 467 GLN F O 1
ATOM 4457 N N . ALA F 1 88 ? 24.312 -41.420 -0.738 1.00 54.04 468 ALA F N 1
ATOM 4458 C CA . ALA F 1 88 ? 23.260 -40.926 0.155 1.00 49.32 468 ALA F CA 1
ATOM 4459 C C . ALA F 1 88 ? 23.817 -40.530 1.526 1.00 46.00 468 ALA F C 1
ATOM 4460 O O . ALA F 1 88 ? 24.549 -41.314 2.176 1.00 44.35 468 ALA F O 1
ATOM 4462 N N . TYR F 1 89 ? 23.449 -39.308 1.948 1.00 42.28 469 TYR F N 1
ATOM 4463 C CA . TYR F 1 89 ? 23.847 -38.734 3.228 1.00 39.36 469 TYR F CA 1
ATOM 4464 C C . TYR F 1 89 ? 22.682 -38.485 4.208 1.00 37.32 469 TYR F C 1
ATOM 4465 O O . TYR F 1 89 ? 21.558 -38.146 3.818 1.00 34.24 469 TYR F O 1
ATOM 4474 N N . VAL F 1 90 ? 22.965 -38.703 5.483 1.00 36.79 470 VAL F N 1
ATOM 4475 C CA . VAL F 1 90 ? 22.046 -38.346 6.536 1.00 37.05 470 VAL F CA 1
ATOM 4476 C C . VAL F 1 90 ? 22.746 -37.340 7.441 1.00 36.82 470 VAL F C 1
ATOM 4477 O O . VAL F 1 90 ? 23.966 -37.081 7.290 1.00 36.03 470 VAL F O 1
ATOM 4481 N N . ARG F 1 91 ? 21.999 -36.796 8.404 1.00 35.09 471 ARG F N 1
ATOM 4482 C CA . ARG F 1 91 ? 22.518 -35.688 9.194 1.00 34.62 471 ARG F CA 1
ATOM 4483 C C . ARG F 1 91 ? 22.900 -36.144 10.606 1.00 36.22 471 ARG F C 1
ATOM 4484 O O . ARG F 1 91 ? 22.080 -36.723 11.299 1.00 37.26 471 ARG F O 1
ATOM 4492 N N . LYS F 1 92 ? 24.155 -35.909 11.011 1.00 40.37 472 LYS F N 1
ATOM 4493 C CA . LYS F 1 92 ? 24.621 -36.285 12.347 1.00 44.41 472 LYS F CA 1
ATOM 4494 C C . LYS F 1 92 ? 25.602 -35.262 12.919 1.00 48.06 472 LYS F C 1
ATOM 4495 O O . LYS F 1 92 ? 26.543 -34.825 12.232 1.00 46.34 472 LYS F O 1
ATOM 4501 N N . ASP F 1 93 ? 25.386 -34.899 14.183 1.00 49.15 473 ASP F N 1
ATOM 4502 C CA . ASP F 1 93 ? 26.302 -34.017 14.906 1.00 53.20 473 ASP F CA 1
ATOM 4503 C C . ASP F 1 93 ? 26.886 -32.927 14.020 1.00 52.57 473 ASP F C 1
ATOM 4504 O O . ASP F 1 93 ? 28.099 -32.792 13.938 1.00 55.22 473 ASP F O 1
ATOM 4509 N N . GLY F 1 94 ? 26.022 -32.177 13.342 1.00 51.21 474 GLY F N 1
ATOM 4510 C CA . GLY F 1 94 ? 26.434 -31.054 12.523 1.00 48.08 474 GLY F CA 1
ATOM 4511 C C . GLY F 1 94 ? 27.098 -31.404 11.209 1.00 47.78 474 GLY F C 1
ATOM 4512 O O . GLY F 1 94 ? 27.582 -30.510 10.511 1.00 47.95 474 GLY F O 1
ATOM 4513 N N . GLU F 1 95 ? 27.104 -32.689 10.847 1.00 46.94 475 GLU F N 1
ATOM 4514 C CA . GLU F 1 95 ? 27.767 -33.136 9.620 1.00 45.53 475 GLU F CA 1
ATOM 4515 C C . GLU F 1 95 ? 26.846 -33.977 8.731 1.00 41.58 475 GLU F C 1
ATOM 4516 O O . GLU F 1 95 ? 25.915 -34.634 9.213 1.00 39.97 475 GLU F O 1
ATOM 4522 N N . TRP F 1 96 ? 27.109 -33.945 7.433 1.00 39.26 476 TRP F N 1
ATOM 4523 C CA . TRP F 1 96 ? 26.533 -34.936 6.517 1.00 40.88 476 TRP F CA 1
ATOM 4524 C C . TRP F 1 96 ? 27.371 -36.209 6.592 1.00 43.15 476 TRP F C 1
ATOM 4525 O O . TRP F 1 96 ? 28.605 -36.170 6.408 1.00 44.12 476 TRP F O 1
ATOM 4536 N N . VAL F 1 97 ? 26.717 -37.330 6.880 1.00 43.71 477 VAL F N 1
ATOM 4537 C CA . VAL F 1 97 ? 27.410 -38.602 7.109 1.00 44.57 477 VAL F CA 1
ATOM 4538 C C . VAL F 1 97 ? 26.795 -39.684 6.219 1.00 44.93 477 VAL F C 1
ATOM 4539 O O . VAL F 1 97 ? 25.626 -39.616 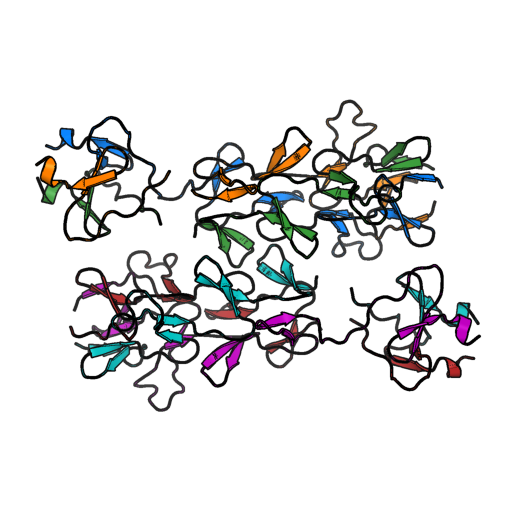5.881 1.00 41.87 477 VAL F O 1
ATOM 4543 N N . LEU F 1 98 ? 27.587 -40.691 5.859 1.00 46.94 478 LEU F N 1
ATOM 4544 C CA . LEU F 1 98 ? 27.148 -41.731 4.924 1.00 46.97 478 LEU F CA 1
ATOM 4545 C C . LEU F 1 98 ? 25.967 -42.500 5.493 1.00 45.55 478 LEU F C 1
ATOM 4546 O O . LEU F 1 98 ? 26.023 -42.951 6.642 1.00 45.71 478 LEU F O 1
ATOM 4551 N N . LEU F 1 99 ? 24.905 -42.625 4.690 1.00 45.18 479 LEU F N 1
ATOM 4552 C CA . LEU F 1 99 ? 23.731 -43.440 5.055 1.00 46.71 479 LEU F CA 1
ATOM 4553 C C . LEU F 1 99 ? 24.139 -44.906 5.226 1.00 47.92 479 LEU F C 1
ATOM 4554 O O . LEU F 1 99 ? 23.754 -45.552 6.206 1.00 47.27 479 LEU F O 1
ATOM 4559 N N . SER F 1 100 ? 24.935 -45.403 4.276 1.00 51.25 480 SER F N 1
ATOM 4560 C CA . SER F 1 100 ? 25.345 -46.823 4.215 1.00 54.30 480 SER F CA 1
ATOM 4561 C C . SER F 1 100 ? 25.883 -47.352 5.544 1.00 56.31 480 SER F C 1
ATOM 4562 O O . SER F 1 100 ? 25.599 -48.485 5.929 1.00 56.32 480 SER F O 1
ATOM 4565 N N . THR F 1 101 ? 26.652 -46.506 6.225 1.00 58.09 481 THR F N 1
ATOM 4566 C CA . THR F 1 101 ? 27.183 -46.737 7.569 1.00 60.78 481 THR F CA 1
ATOM 4567 C C . THR F 1 101 ? 26.219 -47.414 8.579 1.00 61.34 481 THR F C 1
ATOM 4568 O O . THR F 1 101 ? 26.619 -48.309 9.333 1.00 60.92 481 THR F O 1
ATOM 4572 N N . PHE F 1 102 ? 24.959 -46.982 8.579 1.00 61.55 482 PHE F N 1
ATOM 4573 C CA . PHE F 1 102 ? 23.984 -47.379 9.602 1.00 62.23 482 PHE F CA 1
ATOM 4574 C C . PHE F 1 102 ? 23.139 -48.576 9.172 1.00 63.75 482 PHE F C 1
ATOM 4575 O O . PHE F 1 102 ? 22.319 -49.099 9.947 1.00 61.72 482 PHE F O 1
ATOM 4583 N N . LEU F 1 103 ? 23.344 -48.993 7.926 1.00 65.92 483 LEU F N 1
ATOM 4584 C CA . LEU F 1 103 ? 22.641 -50.134 7.354 1.00 68.99 483 LEU F CA 1
ATOM 4585 C C . LEU F 1 103 ? 23.513 -51.402 7.439 1.00 71.47 483 LEU F C 1
ATOM 4586 O O . LEU F 1 103 ? 24.053 -51.764 8.499 1.00 72.30 483 LEU F O 1
#

Secondary structure (DSSP, 8-state):
--B-GGGTEEEETTEEEE-B-TTEEE-TTSTTTTTS--EEE-B-TTEEE-TTS-EEE-B-TT-EE-TTS-EESTTSSPPBPPP-SS-EEEEETTEEEESGGG-/--B-GGGTEEEETTEEEE-B-TTEEE--SSTTTTTS--EEE-B-TTEEE-TTS-EEE-B-TT-EE-TTS-EE---BPBPPP-SS-EEEEESSSEEESGGG-/--B-GGGTEEEETTEEEE-B-TTEEE-TTSTTTTTS--EEE-B-TTEEE-TTS-EEE-B-TTEEE-TTS-EEE--BPPPPP-SS-EEEEESSSEEESGGG-/--B-GGGTEEEETTEEEE-B-TTEEE--SSTTTTTS--EEE-B-TTEEE-TTS-EEE-B-TT-EE-TTS-EE---B-BPPP-SS--EEEETTEEEEGGGT-/--B-GGGTEEEETTEEEE-B-TTEEE--SSTTTTTS--EEE-B-TTEEE-TTS-EEE-B-TT-EE-TTS-EESTTS-BPBPPP-SS-EEEEETTEEEEGGGG-/--B-GGGTEEEETTEEEE-B-TTEEE-TTSTTTTTS--EEE-B-TTEEE-TTS-EEE-B-TTEEE-TTS-EEE--B-BPPP-SSSEEEEETTEEEESGGG-